Protein AF-A0A5J4T0A2-F1 (afdb_monomer)

Radius of gyration: 25.09 Å; Cα contacts (8 Å, |Δi|>4): 307; chains: 1; bounding box: 62×61×68 Å

Nearest PDB structures (foldseek):
  7a0g-assembly1_EEE  TM=1.349E-01  e=8.864E+00  Serratia marcescens

Sequence (401 aa):
MFFNDLRRHGKLAAKRHPMYEKNKFGKVFMYFMAVFWAGYLISIGIGLAYMLRDSFPGMEPYHILNKALLVILIMDFLIRFPFQKPPTQEVKPYLLLPIKKNRLFDFLLLRSGLSSFNVIWFFLFVPFAILTVTRFFGITGIITYNLGIYLLVVFNNYWYLLCRTLLNERVWWIVLPVTVYGILAALEFVPDNHPITTFTMNLGEAFIAGNILAFLGVLILIALIWLINRNIIKRLIYSEINKVEDTKVKHVSEYTFLERYGEIGEFFRLELKMLTRNKRCKMSLRTFGIIVILFSVLLSFSTIYDNAFMKNFIVIYSFIVFGVGILSQIMGFEGNYLDGLMTRKESIFNLLKAKYYLYSIGVLIPFVLITPAIVTGKLSVFSAISYMFFSIGVVYFAVFQ

Organism: NCBI:txid433724

Solvent-accessible surface area (backbone atoms only — not comparable to full-atom values): 21826 Å² total; per-residue (Å²): 109,72,70,59,53,52,54,49,48,54,53,48,54,55,64,69,37,82,61,50,75,77,36,56,65,58,51,54,50,51,51,50,51,52,52,51,53,42,54,50,32,30,51,49,16,47,50,49,46,52,52,37,42,73,74,34,84,89,52,62,41,60,55,58,50,20,36,46,43,64,60,54,52,51,50,54,46,59,61,36,66,86,74,56,80,65,61,75,74,69,43,61,80,58,69,80,46,103,60,67,64,69,62,54,50,55,47,51,54,50,50,59,53,70,28,74,75,58,52,55,57,47,36,24,50,48,52,25,29,60,74,55,38,39,85,80,48,35,72,66,17,37,54,34,30,52,52,45,51,47,51,52,44,36,36,48,49,48,51,42,48,45,50,52,54,44,36,72,75,40,65,77,43,54,52,55,63,52,48,53,54,47,51,54,50,53,49,48,70,42,85,96,64,36,58,55,41,52,48,37,25,53,52,43,48,32,22,35,73,58,41,63,67,58,56,51,52,52,51,49,52,38,51,52,51,48,52,51,43,50,53,51,53,50,53,52,51,53,55,58,70,67,50,72,82,73,83,66,82,71,76,80,83,77,67,68,82,35,62,82,54,50,72,35,20,49,41,35,50,51,49,54,50,42,42,74,66,38,69,66,46,40,47,48,57,50,53,40,49,51,52,33,40,52,50,21,50,47,59,48,74,42,74,88,46,68,50,69,67,54,43,52,49,54,54,47,47,36,50,40,48,50,46,49,66,60,50,76,45,78,61,68,82,48,57,92,53,41,72,68,39,68,76,39,74,67,54,49,53,36,40,53,52,21,50,52,53,51,52,52,60,50,52,54,54,52,54,62,47,36,43,64,18,37,73,66,65,78,37,58,70,68,58,56,52,50,44,48,51,46,34,51,59,55,52,49,48,62,71,76,106

InterPro domains:
  IPR043742 Family of unknown function DUF5687 [PF18940] (13-399)

Mean predicted aligned error: 10.62 Å

Foldseek 3Di:
DVLVVVVVVVVVVCCPPPCNVVPPVVVVVVVVVLVVLLVVLLVQLQVQQVVQCVVCVPDFSLLVVLLCLVVVLVVLLVVCPVPPDACLVVCVVVVPPPDDVLVVLLSSLVCQLPDPSLVSNCSRLLSNCVSGLCVPLNPLLSVLLVVLSSLSSSLSSLVSNVLVLVCLVPVVSVVVVVVVVVVLVVCCPPPDPSPRSVVSSVLSVCSSVVPVVSVVVSVVSSVVSSVVSSVSSVVVVVVVVPDDPPPPPPDDPDPVVLVVVPLLSVLLSVVVCCCVPPSVNVVLLVVLLVLLLVLLVCLLPDPVQLPPVSVLVSLLCSLQCNLCSNLVCVCVVVVVCVVVQVVDPVNVVSNLVSSLVNSLVVSVSSLVSNVSSVVSVSDPNVSNVVSSCCNSPPVNVVSSD

pLDDT: mean 81.91, std 8.93, range [42.0, 94.12]

Secondary structure (DSSP, 8-state):
-HHHHHHHHHHHHHHHSTHHHH-HHHHHHHHHHHHHHHHHHHHHHHHHHHHHHHH-TTS-HHHHHHHTHHHHHHHHHHHHHHH---HHHHHGGGGGSS--HHHHHHHHHHHHHT-HHHHTTHHHHHHHHHHHTHHHHHHHHHHHHHHHHHHHHHHHHHHHHHHHHHHHH-GGGGHHHHHHHHHHHHHHTSTTT-HHHHHHHHHHHHHHTT-HHHHHHHHHHHHHHHHHHHHHHHHHHHHHHS-------------GGGGGGHHHHHHHHHHHHHHHH-HHHHHHHHHHHHHHHHHHHHHHH-STT-SHHHHHHHHHHHHHHHHHHHHTTTTTSSTTTHHHHHT-HHHHHHHHHHHHHHHHHHTHHHHHHHHHHHHTSSS-HHHHHHHHHHIIIIIIHHHH-

Structure (mmCIF, N/CA/C/O backbone):
data_AF-A0A5J4T0A2-F1
#
_entry.id   AF-A0A5J4T0A2-F1
#
loop_
_atom_site.group_PDB
_atom_site.id
_atom_site.type_symbol
_atom_site.label_atom_id
_atom_site.label_alt_id
_atom_site.label_comp_id
_atom_site.label_asym_id
_atom_site.label_entity_id
_atom_site.label_seq_id
_atom_site.pdbx_PDB_ins_code
_atom_site.Cartn_x
_atom_site.Cartn_y
_atom_site.Cartn_z
_atom_site.occupancy
_atom_site.B_iso_or_equiv
_atom_site.auth_seq_id
_atom_site.auth_comp_id
_atom_site.auth_asym_id
_atom_site.auth_atom_id
_atom_site.pdbx_PDB_model_num
ATOM 1 N N . MET A 1 1 ? -0.873 28.007 -9.668 1.00 60.72 1 MET A N 1
ATOM 2 C CA . MET A 1 1 ? -1.386 28.657 -8.440 1.00 60.72 1 MET A CA 1
ATOM 3 C C . MET A 1 1 ? -2.132 27.652 -7.559 1.00 60.72 1 MET A C 1
ATOM 5 O O . MET A 1 1 ? -1.534 27.150 -6.620 1.00 60.72 1 MET A O 1
ATOM 9 N N . PHE A 1 2 ? -3.317 27.186 -7.970 1.00 69.44 2 PHE A N 1
ATOM 10 C CA . PHE A 1 2 ? -4.173 26.269 -7.197 1.00 69.44 2 PHE A CA 1
ATOM 11 C C . PHE A 1 2 ? -3.501 24.975 -6.666 1.00 69.44 2 PHE A C 1
ATOM 13 O O . PHE A 1 2 ? -3.715 24.590 -5.518 1.00 69.44 2 PHE A O 1
ATOM 20 N N . PHE A 1 3 ? -2.637 24.323 -7.459 1.00 68.19 3 PHE A N 1
ATOM 21 C CA . PHE A 1 3 ? -1.890 23.126 -7.026 1.00 68.19 3 PHE A CA 1
ATOM 22 C C . PHE A 1 3 ? -0.949 23.410 -5.839 1.00 68.19 3 PHE A C 1
ATOM 24 O O . PHE A 1 3 ? -0.864 22.627 -4.891 1.00 68.19 3 PHE A O 1
ATOM 31 N N . ASN A 1 4 ? -0.261 24.553 -5.871 1.00 74.81 4 ASN A N 1
ATOM 32 C CA . ASN A 1 4 ? 0.680 24.944 -4.823 1.00 74.81 4 ASN A CA 1
ATOM 33 C C . ASN A 1 4 ? -0.054 25.336 -3.538 1.00 74.81 4 ASN A C 1
ATOM 35 O O . ASN A 1 4 ? 0.403 24.980 -2.451 1.00 74.81 4 ASN A O 1
ATOM 39 N N . ASP A 1 5 ? -1.216 25.980 -3.658 1.00 76.69 5 ASP A N 1
ATOM 40 C CA . ASP A 1 5 ? -2.036 26.389 -2.515 1.00 76.69 5 ASP A CA 1
ATOM 41 C C . ASP A 1 5 ? -2.603 25.184 -1.761 1.00 76.69 5 ASP A C 1
ATOM 43 O O . ASP A 1 5 ? -2.506 25.108 -0.536 1.00 76.69 5 ASP A O 1
ATOM 47 N N . LEU A 1 6 ? -3.093 24.170 -2.477 1.00 72.75 6 LEU A N 1
ATOM 48 C CA . LEU A 1 6 ? -3.531 22.908 -1.875 1.00 72.75 6 LEU A CA 1
ATOM 49 C C . LEU A 1 6 ? -2.378 22.129 -1.233 1.00 72.75 6 LEU A C 1
ATOM 51 O O . LEU A 1 6 ? -2.523 21.601 -0.127 1.00 72.75 6 LEU A O 1
ATOM 55 N N . ARG A 1 7 ? -1.205 22.089 -1.880 1.00 74.38 7 ARG A N 1
ATOM 56 C CA . ARG A 1 7 ? -0.001 21.474 -1.299 1.00 74.38 7 ARG A CA 1
ATOM 57 C C . ARG A 1 7 ? 0.426 22.197 -0.018 1.00 74.38 7 ARG A C 1
ATOM 59 O O . ARG A 1 7 ? 0.804 21.545 0.958 1.00 74.38 7 ARG A O 1
ATOM 66 N N . ARG A 1 8 ? 0.334 23.530 0.006 1.00 80.69 8 ARG A N 1
ATOM 67 C CA . ARG A 1 8 ? 0.559 24.355 1.200 1.00 80.69 8 ARG A CA 1
ATOM 68 C C . ARG A 1 8 ? -0.476 24.045 2.278 1.00 80.69 8 ARG A C 1
ATOM 70 O O . ARG A 1 8 ? -0.090 23.855 3.427 1.00 80.69 8 ARG A O 1
ATOM 77 N N . HIS A 1 9 ? -1.747 23.908 1.912 1.00 80.31 9 HIS A N 1
ATOM 78 C CA . HIS A 1 9 ? -2.819 23.551 2.838 1.00 80.31 9 HIS A CA 1
ATOM 79 C C . HIS A 1 9 ? -2.566 22.194 3.509 1.00 80.31 9 HIS A C 1
ATOM 81 O O . HIS A 1 9 ? -2.672 22.087 4.727 1.00 80.31 9 HIS A O 1
ATOM 87 N N . GLY A 1 10 ? -2.128 21.184 2.748 1.00 75.12 10 GLY A N 1
ATOM 88 C CA . GLY A 1 10 ? -1.739 19.880 3.296 1.00 75.12 10 GLY A CA 1
ATOM 89 C C . GLY A 1 10 ? -0.570 19.969 4.286 1.00 75.12 10 GLY A C 1
ATOM 90 O O . GLY A 1 10 ? -0.627 19.388 5.369 1.00 75.12 10 GLY A O 1
ATOM 91 N N . LYS A 1 11 ? 0.466 20.760 3.969 1.00 78.31 11 LYS A N 1
ATOM 92 C CA . LYS A 1 11 ? 1.589 21.011 4.894 1.00 78.31 11 LYS A CA 1
ATOM 93 C C . LYS A 1 11 ? 1.138 21.732 6.170 1.00 78.31 11 LYS A C 1
ATOM 95 O O . LYS A 1 11 ? 1.603 21.396 7.255 1.00 78.31 11 LYS A O 1
ATOM 100 N N . LEU A 1 12 ? 0.250 22.719 6.051 1.00 82.56 12 LEU A N 1
ATOM 101 C CA . LEU A 1 12 ? -0.285 23.462 7.194 1.00 82.56 12 LEU A CA 1
ATOM 102 C C . LEU A 1 12 ? -1.182 22.585 8.070 1.00 82.56 12 LEU A C 1
ATOM 104 O O . LEU A 1 12 ? -1.063 22.644 9.288 1.00 82.56 12 LEU A O 1
ATOM 108 N N . ALA A 1 13 ? -2.017 21.731 7.474 1.00 78.81 13 ALA A N 1
ATOM 109 C CA . ALA A 1 13 ? -2.829 20.764 8.208 1.00 78.81 13 ALA A CA 1
ATOM 110 C C . ALA A 1 13 ? -1.957 19.808 9.037 1.00 78.81 13 ALA A C 1
ATOM 112 O O . ALA A 1 13 ? -2.238 19.587 10.211 1.00 78.81 13 ALA A O 1
ATOM 113 N N . ALA A 1 14 ? -0.849 19.315 8.469 1.00 75.38 14 ALA A N 1
ATOM 114 C CA . ALA A 1 14 ? 0.107 18.487 9.204 1.00 75.38 14 ALA A CA 1
ATOM 115 C C . ALA A 1 14 ? 0.767 19.240 10.375 1.00 75.38 14 ALA A C 1
ATOM 117 O O . ALA A 1 14 ? 0.927 18.667 11.449 1.00 75.38 14 ALA A O 1
ATOM 118 N N . LYS A 1 15 ? 1.111 20.524 10.193 1.00 78.31 15 LYS A N 1
ATOM 119 C CA . LYS A 1 15 ? 1.687 21.370 11.255 1.00 78.31 15 LYS A CA 1
ATOM 120 C C . LYS A 1 15 ? 0.699 21.687 12.381 1.00 78.31 15 LYS A C 1
ATOM 122 O O . LYS A 1 15 ? 1.114 21.760 13.528 1.00 78.31 15 LYS A O 1
ATOM 127 N N . ARG A 1 16 ? -0.585 21.872 12.058 1.00 79.69 16 ARG A N 1
ATOM 128 C CA . ARG A 1 16 ? -1.660 22.170 13.024 1.00 79.69 16 ARG A CA 1
ATOM 129 C C . ARG A 1 16 ? -2.090 20.955 13.847 1.00 79.69 16 ARG A C 1
ATOM 131 O O . ARG A 1 16 ? -2.862 21.107 14.787 1.00 79.69 16 ARG A O 1
ATOM 138 N N . HIS A 1 17 ? -1.647 19.752 13.485 1.00 72.31 17 HIS A N 1
ATOM 139 C CA . HIS A 1 17 ? -2.013 18.549 14.219 1.00 72.31 17 HIS A CA 1
ATOM 140 C C . HIS A 1 17 ? -1.444 18.618 15.654 1.00 72.31 17 HIS A C 1
ATOM 142 O O . HIS A 1 17 ? -0.237 18.807 15.791 1.00 72.31 17 HIS A O 1
ATOM 148 N N . PRO A 1 18 ? -2.239 18.408 16.724 1.00 71.06 18 PRO A N 1
ATOM 149 C CA . PRO A 1 18 ? -1.789 18.582 18.117 1.00 71.06 18 PRO A CA 1
ATOM 150 C C . PRO A 1 18 ? -0.567 17.728 18.494 1.00 71.06 18 PRO A C 1
ATOM 152 O O . PRO A 1 18 ? 0.261 18.112 19.315 1.00 71.06 18 PRO A O 1
ATOM 155 N N . MET A 1 19 ? -0.420 16.565 17.851 1.00 66.31 19 MET A N 1
ATOM 156 C CA . MET A 1 19 ? 0.742 15.681 18.030 1.00 66.31 19 MET A CA 1
ATOM 157 C C . MET A 1 19 ? 2.004 16.132 17.277 1.00 66.31 19 MET A C 1
ATOM 159 O O . MET A 1 19 ? 3.059 15.526 17.449 1.00 66.31 19 MET A O 1
ATOM 163 N N . TYR A 1 20 ? 1.935 17.162 16.429 1.00 67.00 20 TYR A N 1
ATOM 164 C CA . TYR A 1 20 ? 3.076 17.608 15.630 1.00 67.00 20 TYR A CA 1
ATOM 165 C C . TYR A 1 20 ? 4.214 18.126 16.517 1.00 67.00 20 TYR A C 1
ATOM 167 O O . TYR A 1 20 ? 5.376 17.812 16.261 1.00 67.00 20 TYR A O 1
ATOM 175 N N . GLU A 1 21 ? 3.907 18.886 17.567 1.00 69.31 21 GLU A N 1
ATOM 176 C CA . GLU A 1 21 ? 4.920 19.406 18.494 1.00 69.31 21 GLU A CA 1
ATOM 177 C C . GLU A 1 21 ? 5.331 18.385 19.555 1.00 69.31 21 GLU A C 1
ATOM 179 O O . GLU A 1 21 ? 6.518 18.279 19.863 1.00 69.31 21 GLU A O 1
ATOM 184 N N . LYS A 1 22 ? 4.383 17.573 20.044 1.00 67.06 22 LYS A N 1
ATOM 185 C CA . LYS A 1 22 ? 4.646 16.539 21.057 1.00 67.06 22 LYS A CA 1
ATOM 186 C C . LYS A 1 22 ? 5.551 15.411 20.543 1.00 67.06 22 LYS A C 1
ATOM 188 O O . LYS A 1 22 ? 6.301 14.830 21.316 1.00 67.06 22 LYS A O 1
ATOM 193 N N . ASN A 1 23 ? 5.541 15.126 19.239 1.00 71.94 23 ASN A N 1
ATOM 194 C CA . ASN A 1 23 ? 6.240 13.975 18.662 1.00 71.94 23 ASN A CA 1
ATOM 195 C C . ASN A 1 23 ? 7.596 14.323 18.006 1.00 71.94 23 ASN A C 1
ATOM 197 O O . ASN A 1 23 ? 7.856 13.949 16.859 1.00 71.94 23 ASN A O 1
ATOM 201 N N . LYS A 1 24 ? 8.472 15.067 18.703 1.00 77.75 24 LYS A N 1
ATOM 202 C CA . LYS A 1 24 ? 9.830 15.377 18.195 1.00 77.75 24 LYS A CA 1
ATOM 203 C C . LYS A 1 24 ? 10.643 14.104 17.936 1.00 77.75 24 LYS A C 1
ATOM 205 O O . LYS A 1 24 ? 11.235 13.979 16.867 1.00 77.75 24 LYS A O 1
ATOM 210 N N . PHE A 1 25 ? 10.599 13.147 18.866 1.00 79.81 25 PHE A N 1
ATOM 211 C CA . PHE A 1 25 ? 11.256 11.847 18.712 1.00 79.81 25 PHE A CA 1
ATOM 212 C C . PHE A 1 25 ? 10.726 11.086 17.493 1.00 79.81 25 PHE A C 1
ATOM 214 O O . PHE A 1 25 ? 11.510 10.673 16.646 1.00 79.81 25 PHE A O 1
ATOM 221 N N . GLY A 1 26 ? 9.402 10.991 17.323 1.00 77.81 26 GLY A N 1
ATOM 222 C CA . GLY A 1 26 ? 8.817 10.313 16.167 1.00 77.81 26 GLY A CA 1
ATOM 223 C C . GLY A 1 26 ? 9.185 10.958 14.832 1.00 77.81 26 GLY A C 1
ATOM 224 O O . GLY A 1 26 ? 9.340 10.248 13.846 1.00 77.81 26 GLY A O 1
ATOM 225 N N . LYS A 1 27 ? 9.396 12.281 14.773 1.00 77.38 27 LYS A N 1
ATOM 226 C CA . LYS A 1 27 ? 9.924 12.935 13.562 1.00 77.38 27 LYS A CA 1
ATOM 227 C C . LYS A 1 27 ? 11.341 12.479 13.244 1.00 77.38 27 LYS A C 1
ATOM 229 O O . LYS A 1 27 ? 11.593 12.087 12.110 1.00 77.38 27 LYS A O 1
ATOM 234 N N . VAL A 1 28 ? 12.239 12.515 14.229 1.00 84.69 28 VAL A N 1
ATOM 235 C CA . VAL A 1 28 ? 13.625 12.050 14.060 1.00 84.69 28 VAL A CA 1
ATOM 236 C C . VAL A 1 28 ? 13.641 10.577 13.656 1.00 84.69 28 VAL A C 1
ATOM 238 O O . VAL A 1 28 ? 14.294 10.222 12.681 1.00 84.69 28 VAL A O 1
ATOM 241 N N . PHE A 1 29 ? 12.842 9.745 14.323 1.00 84.06 29 PHE A N 1
ATOM 242 C CA . PHE A 1 29 ? 12.706 8.326 14.010 1.00 84.06 29 PHE A CA 1
ATOM 243 C C . PHE A 1 29 ? 12.158 8.077 12.596 1.00 84.06 29 PHE A C 1
ATOM 245 O O . PHE A 1 29 ? 12.665 7.209 11.894 1.00 84.06 29 PHE A O 1
ATOM 252 N N . MET A 1 30 ? 11.176 8.859 12.130 1.00 81.06 30 MET A N 1
ATOM 253 C CA . MET A 1 30 ? 10.679 8.773 10.749 1.00 81.06 30 MET A CA 1
ATOM 254 C C . MET A 1 30 ? 11.759 9.122 9.720 1.00 81.06 30 MET A C 1
ATOM 256 O O . MET A 1 30 ? 11.868 8.427 8.712 1.00 81.06 30 MET A O 1
ATOM 260 N N . TYR A 1 31 ? 12.559 10.170 9.954 1.00 84.94 31 TYR A N 1
ATOM 261 C CA . TYR A 1 31 ? 13.676 10.508 9.063 1.00 84.94 31 TYR A CA 1
ATOM 262 C C . TYR A 1 31 ? 14.754 9.426 9.077 1.00 84.94 31 TYR A C 1
ATOM 264 O O . TYR A 1 31 ? 15.203 9.011 8.013 1.00 84.94 31 TYR A O 1
ATOM 272 N N . PHE A 1 32 ? 15.116 8.929 10.261 1.00 89.44 32 PHE A N 1
ATOM 273 C CA . PHE A 1 32 ? 16.053 7.821 10.412 1.00 89.44 32 PHE A CA 1
ATOM 274 C C . PHE A 1 32 ? 15.574 6.579 9.653 1.00 89.44 32 PHE A C 1
ATOM 276 O O . PHE A 1 32 ? 16.325 6.032 8.852 1.00 89.44 32 PHE A O 1
ATOM 283 N N . MET A 1 33 ? 14.304 6.189 9.811 1.00 85.81 33 MET A N 1
ATOM 284 C CA . MET A 1 33 ? 13.720 5.066 9.075 1.00 85.81 33 MET A CA 1
ATOM 285 C C . MET A 1 33 ? 13.701 5.301 7.566 1.00 85.81 33 MET A C 1
ATOM 287 O O . MET A 1 33 ? 13.986 4.380 6.808 1.00 85.81 33 MET A O 1
ATOM 291 N N . ALA A 1 34 ? 13.410 6.520 7.106 1.00 85.38 34 ALA A N 1
ATOM 292 C CA . ALA A 1 34 ? 13.452 6.838 5.681 1.00 85.38 34 ALA A CA 1
ATOM 293 C C . ALA A 1 34 ? 14.868 6.690 5.096 1.00 85.38 34 ALA A C 1
ATOM 295 O O . ALA A 1 34 ? 15.025 6.100 4.029 1.00 85.38 34 ALA A O 1
ATOM 296 N N . VAL A 1 35 ? 15.894 7.179 5.802 1.00 90.12 35 VAL A N 1
ATOM 297 C CA . VAL A 1 35 ? 17.303 7.038 5.394 1.00 90.12 35 VAL A CA 1
ATOM 298 C C . VAL A 1 35 ? 17.742 5.576 5.441 1.00 90.12 35 VAL A C 1
ATOM 300 O O . VAL A 1 35 ? 18.376 5.104 4.501 1.00 90.12 35 VAL A O 1
ATOM 303 N N . PHE A 1 36 ? 17.359 4.844 6.489 1.00 91.19 36 PHE A N 1
ATOM 304 C CA . PHE A 1 36 ? 17.631 3.416 6.628 1.00 91.19 36 PHE A CA 1
ATOM 305 C C . PHE A 1 36 ? 17.061 2.617 5.448 1.00 91.19 36 PHE A C 1
ATOM 307 O O . PHE A 1 36 ? 17.798 1.879 4.799 1.00 91.19 36 PHE A O 1
ATOM 314 N N . TRP A 1 37 ? 15.783 2.817 5.104 1.00 88.69 37 TRP A N 1
ATOM 315 C CA . TRP A 1 37 ? 15.154 2.148 3.960 1.00 88.69 37 TRP A CA 1
ATOM 316 C C . TRP A 1 37 ? 15.786 2.540 2.622 1.00 88.69 37 TRP A C 1
ATOM 318 O O . TRP A 1 37 ? 15.971 1.676 1.768 1.00 88.69 37 TRP A O 1
ATOM 328 N N . ALA A 1 38 ? 16.152 3.812 2.437 1.00 90.38 38 ALA A N 1
ATOM 329 C CA . ALA A 1 38 ? 16.857 4.252 1.235 1.00 90.38 38 ALA A CA 1
ATOM 330 C C . ALA A 1 38 ? 18.224 3.559 1.097 1.00 90.38 38 ALA A C 1
ATOM 332 O O . ALA A 1 38 ? 18.519 2.996 0.046 1.00 90.38 38 ALA A O 1
ATOM 333 N N . GLY A 1 39 ? 19.029 3.531 2.165 1.00 92.62 39 GLY A N 1
ATOM 334 C CA . GLY A 1 39 ? 20.323 2.841 2.183 1.00 92.62 39 GLY A CA 1
ATOM 335 C C . GLY A 1 39 ? 20.195 1.329 1.977 1.00 92.62 39 GLY A C 1
ATOM 336 O O . GLY A 1 39 ? 20.982 0.731 1.242 1.00 92.62 39 GLY A O 1
ATOM 337 N N . TYR A 1 40 ? 19.165 0.716 2.559 1.00 91.81 40 TYR A N 1
ATOM 338 C CA . TYR A 1 40 ? 18.872 -0.704 2.388 1.00 91.81 40 TYR A CA 1
ATOM 339 C C . TYR A 1 40 ? 18.507 -1.045 0.936 1.00 91.81 40 TYR A C 1
ATOM 341 O O . TYR A 1 40 ? 19.055 -1.989 0.371 1.00 91.81 40 TYR A O 1
ATOM 349 N N . LEU A 1 41 ? 17.657 -0.239 0.289 1.00 91.94 41 LEU A N 1
ATOM 350 C CA . LEU A 1 41 ? 17.299 -0.422 -1.122 1.00 91.94 41 LEU A CA 1
ATOM 351 C C . LEU A 1 41 ? 18.483 -0.202 -2.068 1.00 91.94 41 LEU A C 1
ATOM 353 O O . LEU A 1 41 ? 18.615 -0.952 -3.032 1.00 91.94 41 LEU A O 1
ATOM 357 N N . ILE A 1 42 ? 19.363 0.761 -1.775 1.00 93.88 42 ILE A N 1
ATOM 358 C CA . ILE A 1 42 ? 20.613 0.949 -2.529 1.00 93.88 42 ILE A CA 1
ATOM 359 C C . ILE A 1 42 ? 21.493 -0.293 -2.406 1.00 93.88 42 ILE A C 1
ATOM 361 O O . ILE A 1 42 ? 21.982 -0.806 -3.411 1.00 93.88 42 ILE A O 1
ATOM 365 N N . SER A 1 43 ? 21.655 -0.805 -1.185 1.00 91.94 43 SER A N 1
ATOM 366 C CA . SER A 1 43 ? 22.454 -2.005 -0.921 1.00 91.94 43 SER A CA 1
ATOM 367 C C . SER A 1 43 ? 21.888 -3.223 -1.652 1.00 91.94 43 SER A C 1
ATOM 369 O O . SER A 1 43 ? 22.646 -3.974 -2.258 1.00 91.94 43 SER A O 1
ATOM 371 N N . ILE A 1 44 ? 20.559 -3.378 -1.675 1.00 91.69 44 ILE A N 1
ATOM 372 C CA . ILE A 1 44 ? 19.875 -4.406 -2.471 1.00 91.69 44 ILE A CA 1
ATOM 373 C C . ILE A 1 44 ? 20.118 -4.198 -3.966 1.00 91.69 44 ILE A C 1
ATOM 375 O O . ILE A 1 44 ? 20.437 -5.159 -4.655 1.00 91.69 44 ILE A O 1
ATOM 379 N N . GLY A 1 45 ? 19.994 -2.974 -4.482 1.00 90.19 45 GLY A N 1
ATOM 380 C CA . GLY A 1 45 ? 20.222 -2.681 -5.900 1.00 90.19 45 GLY A CA 1
ATOM 381 C C . GLY A 1 45 ? 21.641 -3.040 -6.350 1.00 90.19 45 GLY A C 1
ATOM 382 O O . GLY A 1 45 ? 21.821 -3.655 -7.398 1.00 90.19 45 GLY A O 1
ATOM 383 N N . ILE A 1 46 ? 22.645 -2.723 -5.528 1.00 91.88 46 ILE A N 1
ATOM 384 C CA . ILE A 1 46 ? 24.047 -3.091 -5.771 1.00 91.88 46 ILE A CA 1
ATOM 385 C C . ILE A 1 46 ? 24.238 -4.608 -5.653 1.00 91.88 46 ILE A C 1
ATOM 387 O O . ILE A 1 46 ? 24.825 -5.227 -6.538 1.00 91.88 46 ILE A O 1
ATOM 391 N N . GLY A 1 47 ? 23.718 -5.219 -4.585 1.00 89.81 47 GLY A N 1
ATOM 392 C CA . GLY A 1 47 ? 23.817 -6.659 -4.349 1.00 89.81 47 GLY A CA 1
ATOM 393 C C . GLY A 1 47 ? 23.180 -7.483 -5.467 1.00 89.81 47 GLY A C 1
ATOM 394 O O . GLY A 1 47 ? 23.785 -8.443 -5.931 1.00 89.81 47 GLY A O 1
ATOM 395 N N . LEU A 1 48 ? 22.011 -7.067 -5.966 1.00 88.62 48 LEU A N 1
ATOM 396 C CA . LEU A 1 48 ? 21.345 -7.689 -7.112 1.00 88.62 48 LEU A CA 1
ATOM 397 C C . LEU A 1 48 ? 22.183 -7.582 -8.388 1.00 88.62 48 LEU A C 1
ATOM 399 O O . LEU A 1 48 ? 22.240 -8.545 -9.145 1.00 88.62 48 LEU A O 1
ATOM 403 N N . ALA A 1 49 ? 22.854 -6.451 -8.628 1.00 87.25 49 ALA A N 1
ATOM 404 C CA . ALA A 1 49 ? 23.703 -6.291 -9.808 1.00 87.25 49 ALA A CA 1
ATOM 405 C C . ALA A 1 49 ? 24.861 -7.306 -9.831 1.00 87.25 49 ALA A C 1
ATOM 407 O O . ALA A 1 49 ? 25.113 -7.910 -10.873 1.00 87.25 49 ALA A O 1
ATOM 408 N N . TYR A 1 50 ? 25.528 -7.531 -8.693 1.00 87.75 50 TYR A N 1
ATOM 409 C CA . TYR A 1 50 ? 26.603 -8.525 -8.582 1.00 87.75 50 TYR A CA 1
ATOM 410 C C . TYR A 1 50 ? 26.071 -9.960 -8.567 1.00 87.75 50 TYR A C 1
ATOM 412 O O . TYR A 1 50 ? 26.510 -10.783 -9.364 1.00 87.75 50 TYR A O 1
ATOM 420 N N . MET A 1 51 ? 25.061 -10.247 -7.739 1.00 88.50 51 MET A N 1
ATOM 421 C CA . MET A 1 51 ? 24.485 -11.589 -7.617 1.00 88.50 51 MET A CA 1
ATOM 422 C C . MET A 1 51 ? 23.986 -12.120 -8.966 1.00 88.50 51 MET A C 1
ATOM 424 O O . MET A 1 51 ? 24.248 -13.273 -9.309 1.00 88.50 51 MET A O 1
ATOM 428 N N . LEU A 1 52 ? 23.275 -11.293 -9.740 1.00 86.50 52 LEU A N 1
ATOM 429 C CA . LEU A 1 52 ? 22.746 -11.699 -11.043 1.00 86.50 52 LEU A CA 1
ATOM 430 C C . LEU A 1 52 ? 23.855 -11.918 -12.073 1.00 86.50 52 LEU A C 1
ATOM 432 O O . LEU A 1 52 ? 23.739 -12.827 -12.891 1.00 86.50 52 LEU A O 1
ATOM 436 N N . ARG A 1 53 ? 24.933 -11.128 -12.006 1.00 83.38 53 ARG A N 1
ATOM 437 C CA . ARG A 1 53 ? 26.102 -11.283 -12.876 1.00 83.38 53 ARG A CA 1
ATOM 438 C C . ARG A 1 53 ? 26.839 -12.597 -12.615 1.00 83.38 53 ARG A C 1
ATOM 440 O O . ARG A 1 53 ? 27.240 -13.256 -13.569 1.00 83.38 53 ARG A O 1
ATOM 447 N N . ASP A 1 54 ? 26.981 -12.976 -11.349 1.00 82.44 54 ASP A N 1
ATOM 448 C CA . ASP A 1 54 ? 27.713 -14.184 -10.957 1.00 82.44 54 ASP A CA 1
ATOM 449 C C . ASP A 1 54 ? 26.871 -15.459 -11.140 1.00 82.44 54 ASP A C 1
ATOM 451 O O . ASP A 1 54 ? 27.398 -16.509 -11.501 1.00 82.44 54 ASP A O 1
ATOM 455 N N . SER A 1 55 ? 25.552 -15.375 -10.928 1.00 81.50 55 SER A N 1
ATOM 456 C CA . SER A 1 55 ? 24.651 -16.540 -10.987 1.00 81.50 55 SER A CA 1
ATOM 457 C C . SER A 1 55 ? 24.264 -16.947 -12.413 1.00 81.50 55 SER A C 1
ATOM 459 O O . SER A 1 55 ? 23.954 -18.113 -12.651 1.00 81.50 55 SER A O 1
ATOM 461 N N . PHE A 1 56 ? 24.252 -16.005 -13.363 1.00 77.69 56 PHE A N 1
ATOM 462 C CA . PHE A 1 56 ? 23.803 -16.240 -14.738 1.00 77.69 56 PHE A CA 1
ATOM 463 C C . PHE A 1 56 ? 24.781 -15.638 -15.759 1.00 77.69 56 PHE A C 1
ATOM 465 O O . PHE A 1 56 ? 24.487 -14.607 -16.362 1.00 77.69 56 PHE A O 1
ATOM 472 N N . PRO A 1 57 ? 25.921 -16.295 -16.031 1.00 70.88 57 PRO A N 1
ATOM 473 C CA . PRO A 1 57 ? 26.957 -15.752 -16.915 1.00 70.88 57 PRO A CA 1
ATOM 474 C C . PRO A 1 57 ? 26.529 -15.597 -18.390 1.00 70.88 57 PRO A C 1
ATOM 476 O O . PRO A 1 57 ? 27.249 -14.974 -19.164 1.00 70.88 57 PRO A O 1
ATOM 479 N N . GLY A 1 58 ? 25.382 -16.158 -18.795 1.00 72.38 58 GLY A N 1
ATOM 480 C CA . GLY A 1 58 ? 24.873 -16.120 -20.174 1.00 72.38 58 GLY A CA 1
ATOM 481 C C . GLY A 1 58 ? 23.808 -15.055 -20.471 1.00 72.38 58 GLY A C 1
ATOM 482 O O . GLY A 1 58 ? 23.383 -14.947 -21.617 1.00 72.38 58 GLY A O 1
ATOM 483 N N . MET A 1 59 ? 23.344 -14.288 -19.478 1.00 78.75 59 MET A N 1
ATOM 484 C CA . MET A 1 59 ? 22.372 -13.204 -19.677 1.00 78.75 59 MET A CA 1
ATOM 485 C C . MET A 1 59 ? 22.801 -11.957 -18.918 1.00 78.75 59 MET A C 1
ATOM 487 O O . MET A 1 59 ? 23.232 -12.036 -17.771 1.00 78.75 59 MET A O 1
ATOM 491 N N . GLU A 1 60 ? 22.612 -10.788 -19.530 1.00 84.12 60 GLU A N 1
ATOM 492 C CA . GLU A 1 60 ? 22.926 -9.543 -18.840 1.00 84.12 60 GLU A CA 1
ATOM 493 C C . GLU A 1 60 ? 22.006 -9.332 -17.624 1.00 84.12 60 GLU A C 1
ATOM 495 O O . GLU A 1 60 ? 20.789 -9.560 -17.716 1.00 84.12 60 GLU A O 1
ATOM 500 N N . PRO A 1 61 ? 22.540 -8.834 -16.491 1.00 83.69 61 PRO A N 1
ATOM 501 C CA . PRO A 1 61 ? 21.778 -8.676 -15.253 1.00 83.69 61 PRO A CA 1
ATOM 502 C C . PRO A 1 61 ? 20.482 -7.872 -15.415 1.00 83.69 61 PRO A C 1
ATOM 504 O O . PRO A 1 61 ? 19.480 -8.169 -14.761 1.00 83.69 61 PRO A O 1
ATOM 507 N N . TYR A 1 62 ? 20.471 -6.866 -16.299 1.00 84.19 62 TYR A N 1
ATOM 508 C CA . TYR A 1 62 ? 19.289 -6.033 -16.527 1.00 84.19 62 TYR A CA 1
ATOM 509 C C . TYR A 1 62 ? 18.142 -6.798 -17.204 1.00 84.19 62 TYR A C 1
ATOM 511 O O . TYR A 1 62 ? 16.987 -6.558 -16.857 1.00 84.19 62 TYR A O 1
ATOM 519 N N . HIS A 1 63 ? 18.414 -7.768 -18.088 1.00 86.19 63 HIS A N 1
ATOM 520 C CA . HIS A 1 63 ? 17.360 -8.610 -18.667 1.00 86.19 63 HIS A CA 1
ATOM 521 C C . HIS A 1 63 ? 16.694 -9.478 -17.598 1.00 86.19 63 HIS A C 1
ATOM 523 O O . HIS A 1 63 ? 15.473 -9.625 -17.593 1.00 86.19 63 HIS A O 1
ATOM 529 N N . ILE A 1 64 ? 17.477 -10.011 -16.658 1.00 86.00 64 ILE A N 1
ATOM 530 C CA . ILE A 1 64 ? 16.959 -10.856 -15.577 1.00 86.00 64 ILE A CA 1
ATOM 531 C C . ILE A 1 64 ? 16.111 -10.028 -14.607 1.00 86.00 64 ILE A C 1
ATOM 533 O O . ILE A 1 64 ? 15.013 -10.445 -14.235 1.00 86.00 64 ILE A O 1
ATOM 537 N N . LEU A 1 65 ? 16.560 -8.818 -14.254 1.00 87.94 65 LEU A N 1
ATOM 538 C CA . LEU A 1 65 ? 15.752 -7.916 -13.435 1.00 87.94 65 LEU A CA 1
ATOM 539 C C . LEU A 1 65 ? 14.450 -7.512 -14.147 1.00 87.94 65 LEU A C 1
ATOM 541 O O . LEU A 1 65 ? 13.395 -7.481 -13.515 1.00 87.94 65 LEU A O 1
ATOM 545 N N . ASN A 1 66 ? 14.496 -7.270 -15.461 1.00 89.06 66 ASN A N 1
ATOM 546 C CA . ASN A 1 66 ? 13.309 -6.943 -16.256 1.00 89.06 66 ASN A CA 1
ATOM 547 C C . ASN A 1 66 ? 12.312 -8.113 -16.344 1.00 89.06 66 ASN A C 1
ATOM 549 O O . ASN A 1 66 ? 11.100 -7.885 -16.339 1.00 89.06 66 ASN A O 1
ATOM 553 N N . LYS A 1 67 ? 12.778 -9.370 -16.333 1.00 86.19 67 LYS A N 1
ATOM 554 C CA . LYS A 1 67 ? 11.896 -10.541 -16.162 1.00 86.19 67 LYS A CA 1
ATOM 555 C C . LYS A 1 67 ? 11.190 -10.510 -14.802 1.00 86.19 67 LYS A C 1
ATOM 557 O O . LYS A 1 67 ? 9.988 -10.733 -14.721 1.00 86.19 67 LYS A O 1
ATOM 562 N N . ALA A 1 68 ? 11.903 -10.146 -13.737 1.00 85.69 68 ALA A N 1
ATOM 563 C CA . ALA A 1 68 ? 11.346 -10.043 -12.386 1.00 85.69 68 ALA A CA 1
ATOM 564 C C . ALA A 1 68 ? 10.519 -8.761 -12.127 1.00 85.69 68 ALA A C 1
ATOM 566 O O . ALA A 1 68 ? 9.957 -8.598 -11.040 1.00 85.69 68 ALA A O 1
ATOM 567 N N . LEU A 1 69 ? 10.404 -7.851 -13.101 1.00 87.00 69 LEU A N 1
ATOM 568 C CA . LEU A 1 69 ? 9.766 -6.541 -12.928 1.00 87.00 69 LEU A CA 1
ATOM 569 C C . LEU A 1 69 ? 8.303 -6.646 -12.471 1.00 87.00 69 LEU A C 1
ATOM 571 O O . LEU A 1 69 ? 7.867 -5.873 -11.619 1.00 87.00 69 LEU A O 1
ATOM 575 N N . LEU A 1 70 ? 7.553 -7.632 -12.976 1.00 86.06 70 LEU A N 1
ATOM 576 C CA . LEU A 1 70 ? 6.169 -7.868 -12.552 1.00 86.06 70 LEU A CA 1
ATOM 577 C C . LEU A 1 70 ? 6.080 -8.192 -11.056 1.00 86.06 70 LEU A C 1
ATOM 579 O O . LEU A 1 70 ? 5.213 -7.671 -10.357 1.00 86.06 70 LEU A O 1
ATOM 583 N N . VAL A 1 71 ? 6.997 -9.022 -10.554 1.00 86.19 71 VAL A N 1
ATOM 584 C CA . VAL A 1 71 ? 7.055 -9.403 -9.137 1.00 86.19 71 VAL A CA 1
ATOM 585 C C . VAL A 1 71 ? 7.336 -8.172 -8.277 1.00 86.19 71 VAL A C 1
ATOM 587 O O . VAL A 1 71 ? 6.685 -7.973 -7.252 1.00 86.19 71 VAL A O 1
ATOM 590 N N . ILE A 1 72 ? 8.234 -7.294 -8.730 1.00 89.00 72 ILE A N 1
ATOM 591 C CA . ILE A 1 72 ? 8.520 -6.016 -8.066 1.00 89.00 72 ILE A CA 1
ATOM 592 C C . ILE A 1 72 ? 7.265 -5.129 -8.014 1.00 89.00 72 ILE A C 1
ATOM 594 O O . ILE A 1 72 ? 6.958 -4.567 -6.962 1.00 89.00 72 ILE A O 1
ATOM 598 N N . LEU A 1 73 ? 6.487 -5.049 -9.100 1.00 89.19 73 LEU A N 1
ATOM 599 C CA . LEU A 1 73 ? 5.226 -4.295 -9.133 1.00 89.19 73 LEU A CA 1
ATOM 600 C C . LEU A 1 73 ? 4.144 -4.904 -8.221 1.00 89.19 73 LEU A C 1
ATOM 602 O O . LEU A 1 73 ? 3.400 -4.167 -7.570 1.00 89.19 73 LEU A O 1
ATOM 606 N N . ILE A 1 74 ? 4.063 -6.233 -8.118 1.00 88.44 74 ILE A N 1
ATOM 607 C CA . ILE A 1 74 ? 3.164 -6.910 -7.170 1.00 88.44 74 ILE A CA 1
ATOM 608 C C . ILE A 1 74 ? 3.566 -6.574 -5.730 1.00 88.44 74 ILE A C 1
ATOM 610 O O . ILE A 1 74 ? 2.713 -6.210 -4.918 1.00 88.44 74 ILE A O 1
ATOM 614 N N . MET A 1 75 ? 4.862 -6.636 -5.411 1.00 86.62 75 MET A N 1
ATOM 615 C CA . MET A 1 75 ? 5.362 -6.245 -4.092 1.00 86.62 75 MET A CA 1
ATOM 616 C C . MET A 1 75 ? 5.057 -4.774 -3.788 1.00 86.62 75 MET A C 1
ATOM 618 O O . MET A 1 75 ? 4.549 -4.474 -2.708 1.00 86.62 75 MET A O 1
ATOM 622 N N . ASP A 1 76 ? 5.274 -3.863 -4.741 1.00 88.50 76 ASP A N 1
ATOM 623 C CA . ASP A 1 76 ? 4.904 -2.449 -4.612 1.00 88.50 76 ASP A CA 1
ATOM 624 C C . ASP A 1 76 ? 3.407 -2.275 -4.307 1.00 88.50 76 ASP A C 1
ATOM 626 O O . ASP A 1 76 ? 3.037 -1.539 -3.391 1.00 88.50 76 ASP A O 1
ATOM 630 N N . PHE A 1 77 ? 2.537 -3.000 -5.014 1.00 87.94 77 PHE A N 1
ATOM 631 C CA . PHE A 1 77 ? 1.093 -2.966 -4.780 1.00 87.94 77 PHE A CA 1
ATOM 632 C C . PHE A 1 77 ? 0.734 -3.406 -3.353 1.00 87.94 77 PHE A C 1
ATOM 634 O O . PHE A 1 77 ? -0.074 -2.746 -2.695 1.00 87.94 77 PHE A O 1
ATOM 641 N N . LEU A 1 78 ? 1.350 -4.481 -2.850 1.00 85.06 78 LEU A N 1
ATOM 642 C CA . LEU A 1 78 ? 1.099 -5.006 -1.504 1.00 85.06 78 LEU A CA 1
ATOM 643 C C . LEU A 1 78 ? 1.605 -4.061 -0.410 1.00 85.06 78 LEU A C 1
ATOM 645 O O . LEU A 1 78 ? 0.864 -3.761 0.530 1.00 85.06 78 LEU A O 1
ATOM 649 N N . ILE A 1 79 ? 2.829 -3.542 -0.549 1.00 83.62 79 ILE A N 1
ATOM 650 C CA . ILE A 1 79 ? 3.428 -2.626 0.431 1.00 83.62 79 ILE A CA 1
ATOM 651 C C . ILE A 1 79 ? 2.588 -1.342 0.541 1.00 83.62 79 ILE A C 1
ATOM 653 O O . ILE A 1 79 ? 2.471 -0.775 1.623 1.00 83.62 79 ILE A O 1
ATOM 657 N N . ARG A 1 80 ? 1.905 -0.893 -0.519 1.00 83.94 80 ARG A N 1
ATOM 658 C CA . ARG A 1 80 ? 1.065 0.320 -0.465 1.00 83.94 80 ARG A CA 1
ATOM 659 C C . ARG A 1 80 ? -0.164 0.215 0.439 1.00 83.94 80 ARG A C 1
ATOM 661 O O . ARG A 1 80 ? -0.603 1.250 0.947 1.00 83.94 80 ARG A O 1
ATOM 668 N N . PHE A 1 81 ? -0.710 -0.980 0.683 1.00 77.81 81 PHE A N 1
ATOM 669 C CA . PHE A 1 81 ? -1.933 -1.161 1.486 1.00 77.81 81 PHE A CA 1
ATOM 670 C C . PHE A 1 81 ? -1.882 -0.542 2.890 1.00 77.81 81 PHE A C 1
ATOM 672 O O . PHE A 1 81 ? -2.834 0.164 3.250 1.00 77.81 81 PHE A O 1
ATOM 679 N N . PRO A 1 82 ? -0.835 -0.792 3.702 1.00 68.88 82 PRO A N 1
ATOM 680 C CA . PRO A 1 82 ? -0.713 -0.178 5.021 1.00 68.88 82 PRO A CA 1
ATOM 681 C C . PRO A 1 82 ? -0.324 1.307 4.970 1.00 68.88 82 PRO A C 1
ATOM 683 O O . PRO A 1 82 ? -0.802 2.083 5.799 1.00 68.88 82 PRO A O 1
ATOM 686 N N . PHE A 1 83 ? 0.513 1.727 4.015 1.00 71.19 83 PHE A N 1
ATOM 687 C CA . PHE A 1 83 ? 1.122 3.064 4.042 1.00 71.19 83 PHE A CA 1
ATOM 688 C C . PHE A 1 83 ? 0.300 4.151 3.333 1.00 71.19 83 PHE A C 1
ATOM 690 O O . PHE A 1 83 ? 0.342 5.314 3.742 1.00 71.19 83 PHE A O 1
ATOM 697 N N . GLN A 1 84 ? -0.468 3.816 2.292 1.00 74.94 84 GLN A N 1
ATOM 698 C CA . GLN A 1 84 ? -1.112 4.812 1.434 1.00 74.94 84 GLN A CA 1
ATOM 699 C C . GLN A 1 84 ? -2.627 4.905 1.668 1.00 74.94 84 GLN A C 1
ATOM 701 O O . GLN A 1 84 ? -3.392 3.970 1.411 1.00 74.94 84 GLN A O 1
ATOM 706 N N . LYS A 1 85 ? -3.086 6.085 2.105 1.00 70.38 85 LYS A N 1
ATOM 707 C CA . LYS A 1 85 ? -4.514 6.393 2.286 1.00 70.38 85 LYS A CA 1
ATOM 708 C C . LYS A 1 85 ? -5.176 6.769 0.951 1.00 70.38 85 LYS A C 1
ATOM 710 O O . LYS A 1 85 ? -4.551 7.452 0.139 1.00 70.38 85 LYS A O 1
ATOM 715 N N . PRO A 1 86 ? -6.436 6.361 0.708 1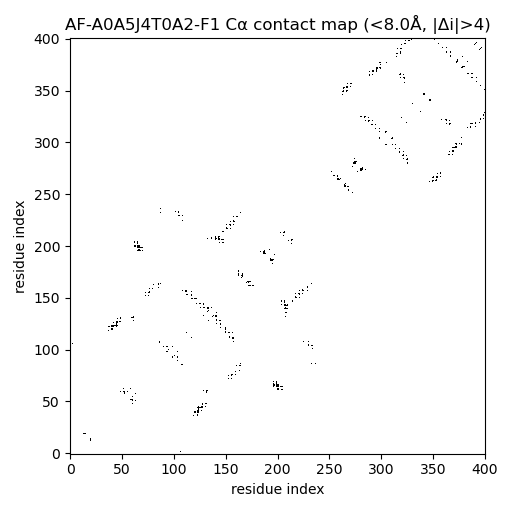.00 68.56 86 PRO A N 1
ATOM 716 C CA . PRO A 1 86 ? -7.154 6.736 -0.503 1.00 68.56 86 PRO A CA 1
ATOM 717 C C . PRO A 1 86 ? -7.544 8.228 -0.482 1.00 68.56 86 PRO A C 1
ATOM 719 O O . PRO A 1 86 ? -7.916 8.757 0.569 1.00 68.56 86 PRO A O 1
ATOM 722 N N . PRO A 1 87 ? -7.557 8.902 -1.644 1.00 62.66 87 PRO A N 1
ATOM 723 C CA . PRO A 1 87 ? -7.827 10.333 -1.751 1.00 62.66 87 PRO A CA 1
ATOM 724 C C . PRO A 1 87 ? -9.268 10.701 -1.388 1.00 62.66 87 PRO A C 1
ATOM 726 O O . PRO A 1 87 ? -9.515 11.844 -1.027 1.00 62.66 87 PRO A O 1
ATOM 729 N N . THR A 1 88 ? -10.215 9.752 -1.418 1.00 63.97 88 THR A N 1
ATOM 730 C CA . THR A 1 88 ? -11.626 9.966 -1.036 1.00 63.97 88 THR A CA 1
ATOM 731 C C . THR A 1 88 ? -11.780 10.553 0.369 1.00 63.97 88 THR A C 1
ATOM 733 O O . THR A 1 88 ? -12.639 11.403 0.590 1.00 63.97 88 THR A O 1
ATOM 736 N N . GLN A 1 89 ? -10.917 10.158 1.309 1.00 65.56 89 GLN A N 1
ATOM 737 C CA . GLN A 1 89 ? -10.917 10.691 2.675 1.00 65.56 89 GLN A CA 1
ATOM 738 C C . GLN A 1 89 ? -10.377 12.123 2.743 1.00 65.56 89 GLN A C 1
ATOM 740 O O . GLN A 1 89 ? -10.835 12.912 3.565 1.00 65.56 89 GLN A O 1
ATOM 745 N N . GLU A 1 90 ? -9.435 12.468 1.863 1.00 68.75 90 GLU A N 1
ATOM 746 C CA . GLU A 1 90 ? -8.856 13.809 1.799 1.00 68.75 90 GLU A CA 1
ATOM 747 C C . GLU A 1 90 ? -9.783 14.815 1.111 1.00 68.75 90 GLU A C 1
ATOM 749 O O . GLU A 1 90 ? -9.612 16.008 1.323 1.00 68.75 90 GLU A O 1
ATOM 754 N N . VAL A 1 91 ? -10.767 14.375 0.312 1.00 71.75 91 VAL A N 1
ATOM 755 C CA . VAL A 1 91 ? -11.643 15.292 -0.446 1.00 71.75 91 VAL A CA 1
ATOM 756 C C . VAL A 1 91 ? -12.647 16.009 0.445 1.00 71.75 91 VAL A C 1
ATOM 758 O O . VAL A 1 91 ? -12.977 17.158 0.169 1.00 71.75 91 VAL A O 1
ATOM 761 N N . LYS A 1 92 ? -13.140 15.352 1.504 1.00 72.38 92 LYS A N 1
ATOM 762 C CA . LYS A 1 92 ? -14.284 15.836 2.296 1.00 72.38 92 LYS A CA 1
ATOM 763 C C . LYS A 1 92 ? -14.152 17.296 2.761 1.00 72.38 92 LYS A C 1
ATOM 765 O O . LYS A 1 92 ? -15.086 18.053 2.510 1.00 72.38 92 LYS A O 1
ATOM 770 N N . PRO A 1 93 ? -13.015 17.745 3.332 1.00 75.38 93 PRO A N 1
ATOM 771 C CA . PRO A 1 93 ? -12.854 19.140 3.749 1.00 75.38 93 PRO A CA 1
ATOM 772 C C . PRO A 1 93 ? -12.897 20.136 2.581 1.00 75.38 93 PRO A C 1
ATOM 774 O O . PRO A 1 93 ? -13.307 21.279 2.753 1.00 75.38 93 PRO A O 1
ATOM 777 N N . TYR A 1 94 ? -12.487 19.712 1.384 1.00 76.38 94 TYR A N 1
ATOM 778 C CA . TYR A 1 94 ? -12.435 20.560 0.193 1.00 76.38 94 TYR A CA 1
ATOM 779 C C . TYR A 1 94 ? -13.774 20.649 -0.549 1.00 76.38 94 TYR A C 1
ATOM 781 O O . TYR A 1 94 ? -13.904 21.489 -1.435 1.00 76.38 94 TYR A O 1
ATOM 789 N N . LEU A 1 95 ? -14.771 19.824 -0.200 1.00 74.19 95 LEU A N 1
ATOM 790 C CA . LEU A 1 95 ? -16.107 19.878 -0.811 1.00 74.19 95 LEU A CA 1
ATOM 791 C C . LEU A 1 95 ? -16.892 21.137 -0.426 1.00 74.19 95 LEU A C 1
ATOM 793 O O . LEU A 1 95 ? -17.770 21.542 -1.181 1.00 74.19 95 LEU A O 1
ATOM 797 N N . LEU A 1 96 ? -16.571 21.740 0.721 1.00 78.00 96 LEU A N 1
ATOM 798 C CA . LEU A 1 96 ? -17.196 22.973 1.210 1.00 78.00 96 LEU A CA 1
ATOM 799 C C . LEU A 1 96 ? -16.653 24.227 0.514 1.00 78.00 96 LEU A C 1
ATOM 801 O O . LEU A 1 96 ? -17.259 25.291 0.581 1.00 78.00 96 LEU A O 1
ATOM 805 N N . LEU A 1 97 ? -15.491 24.120 -0.133 1.00 80.56 97 LEU A N 1
ATOM 806 C CA . LEU A 1 97 ? -14.865 25.246 -0.809 1.00 80.56 97 LEU A CA 1
ATOM 807 C C . LEU A 1 97 ? -15.468 25.431 -2.211 1.00 80.56 97 LEU A C 1
ATOM 809 O O . LEU A 1 97 ? -15.796 24.439 -2.869 1.00 80.56 97 LEU A O 1
ATOM 813 N N . PRO A 1 98 ? -15.546 26.674 -2.725 1.00 80.56 98 PRO A N 1
ATOM 814 C CA . PRO A 1 98 ? -16.098 26.987 -4.045 1.00 80.56 98 PRO A CA 1
ATOM 815 C C . PRO A 1 98 ? -15.128 26.598 -5.180 1.00 80.56 98 PRO A C 1
ATOM 817 O O . PRO A 1 98 ? -14.662 27.421 -5.965 1.00 80.56 98 PRO A O 1
ATOM 820 N N . ILE A 1 99 ? -14.779 25.313 -5.263 1.00 81.19 99 ILE A N 1
ATOM 821 C CA . ILE A 1 99 ? -13.822 24.742 -6.211 1.00 81.19 99 ILE A CA 1
ATOM 822 C C . ILE A 1 99 ? -14.569 23.780 -7.135 1.00 81.19 99 ILE A C 1
ATOM 824 O O . ILE A 1 99 ? -15.325 22.914 -6.693 1.00 81.19 99 ILE A O 1
ATOM 828 N N . LYS A 1 100 ? -14.308 23.862 -8.447 1.00 81.75 100 LYS A N 1
ATOM 829 C CA . LYS A 1 100 ? -14.846 22.891 -9.414 1.00 81.75 100 LYS A CA 1
ATOM 830 C C . LYS A 1 100 ? -14.380 21.471 -9.052 1.00 81.75 100 LYS A C 1
ATOM 832 O O . LYS A 1 100 ? -13.193 21.166 -9.169 1.00 81.75 100 LYS A O 1
ATOM 837 N N . LYS A 1 101 ? -15.320 20.586 -8.697 1.00 77.81 101 LYS A N 1
ATOM 838 C CA . LYS A 1 101 ? -15.064 19.197 -8.250 1.00 77.81 101 LYS A CA 1
ATOM 839 C C . LYS A 1 101 ? -14.148 18.405 -9.193 1.00 77.81 101 LYS A C 1
ATOM 841 O O . LYS A 1 101 ? -13.257 17.703 -8.734 1.00 77.81 101 LYS A O 1
ATOM 846 N N . ASN A 1 102 ? -14.299 18.580 -10.509 1.00 79.50 102 ASN A N 1
ATOM 847 C CA . ASN A 1 102 ? -13.437 17.917 -11.496 1.00 79.50 102 ASN A CA 1
ATOM 848 C C . ASN A 1 102 ? -11.953 18.281 -11.310 1.00 79.50 102 ASN A C 1
ATOM 850 O O . ASN A 1 102 ? -11.114 17.389 -11.295 1.00 79.50 102 ASN A O 1
ATOM 854 N N . ARG A 1 103 ? -11.634 19.565 -11.080 1.00 81.62 103 ARG A N 1
ATOM 855 C CA . ARG A 1 103 ? -10.248 20.006 -10.834 1.00 81.62 103 ARG A CA 1
ATOM 856 C C . ARG A 1 103 ? -9.696 19.459 -9.518 1.00 81.62 103 ARG A C 1
ATOM 858 O O . ARG A 1 103 ? -8.499 19.212 -9.419 1.00 81.62 103 ARG A O 1
ATOM 865 N N . LEU A 1 104 ? -10.557 19.274 -8.518 1.00 80.69 104 LEU A N 1
ATOM 866 C CA . LEU A 1 104 ? -10.175 18.695 -7.233 1.00 80.69 104 LEU A CA 1
ATOM 867 C C . LEU A 1 104 ? -9.784 17.215 -7.378 1.00 80.69 104 LEU A C 1
ATOM 869 O O . LEU A 1 104 ? -8.762 16.806 -6.835 1.00 80.69 104 LEU A O 1
ATOM 873 N N . PHE A 1 105 ? -10.543 16.426 -8.144 1.00 81.94 105 PHE A N 1
ATOM 874 C CA . PHE A 1 105 ? -10.201 15.021 -8.407 1.00 81.94 105 PHE A CA 1
ATOM 875 C C . PHE A 1 105 ? -8.904 14.888 -9.199 1.00 81.94 105 PHE A C 1
ATOM 877 O O . PHE A 1 105 ? -8.025 14.124 -8.803 1.00 81.94 105 PHE A O 1
ATOM 884 N N . ASP A 1 106 ? -8.751 15.691 -10.251 1.00 83.25 106 ASP A N 1
ATOM 885 C CA . ASP A 1 106 ? -7.548 15.699 -11.085 1.00 83.25 106 ASP A CA 1
ATOM 886 C C . ASP A 1 106 ? -6.309 16.038 -10.244 1.00 83.25 106 ASP A C 1
ATOM 888 O O . ASP A 1 106 ? -5.278 15.373 -10.338 1.00 83.25 106 ASP A O 1
ATOM 892 N N . PHE A 1 107 ? -6.437 17.011 -9.336 1.00 81.75 107 PHE A N 1
ATOM 893 C CA . PHE A 1 107 ? -5.384 17.380 -8.394 1.00 81.75 107 PHE A CA 1
ATOM 894 C C . PHE A 1 107 ? -4.990 16.231 -7.459 1.00 81.75 107 PHE A C 1
ATOM 896 O O . PHE A 1 107 ? -3.803 15.970 -7.268 1.00 81.75 107 PHE A O 1
ATOM 903 N N . LEU A 1 108 ? -5.963 15.549 -6.855 1.00 81.25 108 LEU A N 1
ATOM 904 C CA . LEU A 1 108 ? -5.686 14.465 -5.910 1.00 81.25 108 LEU A CA 1
ATOM 905 C C . LEU A 1 108 ? -4.998 13.282 -6.596 1.00 81.25 108 LEU A C 1
ATOM 907 O O . LEU A 1 108 ? -4.068 12.699 -6.035 1.00 81.25 108 LEU A O 1
ATOM 911 N N . LEU A 1 109 ? -5.410 12.972 -7.826 1.00 84.06 109 LEU A N 1
ATOM 912 C CA . LEU A 1 109 ? -4.773 11.950 -8.652 1.00 84.06 109 LEU A CA 1
ATOM 913 C C . LEU A 1 109 ? -3.344 12.352 -9.044 1.00 84.06 109 LEU A C 1
ATOM 915 O O . LEU A 1 109 ? -2.426 11.541 -8.920 1.00 84.06 109 LEU A O 1
ATOM 919 N N . LEU A 1 110 ? -3.116 13.607 -9.439 1.00 85.06 110 LEU A N 1
ATOM 920 C CA . LEU A 1 110 ? -1.770 14.117 -9.729 1.00 85.06 110 LEU A CA 1
ATOM 921 C C . LEU A 1 110 ? -0.866 14.091 -8.492 1.00 85.06 110 LEU A C 1
ATOM 923 O O . LEU A 1 110 ? 0.286 13.671 -8.568 1.00 85.06 110 LEU A O 1
ATOM 927 N N . ARG A 1 111 ? -1.389 14.481 -7.326 1.00 83.19 111 ARG A N 1
ATOM 928 C CA . ARG A 1 111 ? -0.652 14.435 -6.057 1.00 83.19 111 ARG A CA 1
ATOM 929 C C . ARG A 1 111 ? -0.269 13.007 -5.668 1.00 83.19 111 ARG A C 1
ATOM 931 O O . ARG A 1 111 ? 0.813 12.809 -5.123 1.00 83.19 111 ARG A O 1
ATOM 938 N N . SER A 1 112 ? -1.133 12.027 -5.935 1.00 83.00 112 SER A N 1
ATOM 939 C CA . SER A 1 112 ? -0.819 10.614 -5.704 1.00 83.00 112 SER A CA 1
ATOM 940 C C . SER A 1 112 ? 0.255 10.104 -6.672 1.00 83.00 112 SER A C 1
ATOM 942 O O . SER A 1 112 ? 1.186 9.433 -6.229 1.00 83.00 112 SER A O 1
ATOM 944 N N . GLY A 1 113 ? 0.174 10.465 -7.958 1.00 81.38 113 GLY A N 1
ATOM 945 C CA . GLY A 1 113 ? 1.182 10.109 -8.967 1.00 81.38 113 GLY A CA 1
ATOM 946 C C . GLY A 1 113 ? 2.564 10.707 -8.677 1.00 81.38 113 GLY A C 1
ATOM 947 O O . GLY A 1 113 ? 3.573 10.026 -8.811 1.00 81.38 113 GLY A O 1
ATOM 948 N N . LEU A 1 114 ? 2.617 11.937 -8.165 1.00 80.38 114 LEU A N 1
ATOM 949 C CA . LEU A 1 114 ? 3.858 12.620 -7.770 1.00 80.38 114 LEU A CA 1
ATOM 950 C C . LEU A 1 114 ? 4.215 12.422 -6.286 1.00 80.38 114 LEU A C 1
ATOM 952 O O . LEU A 1 114 ? 4.910 13.247 -5.685 1.00 80.38 114 LEU A O 1
ATOM 956 N N . SER A 1 115 ? 3.697 11.369 -5.653 1.00 80.69 115 SER A N 1
ATOM 957 C CA . SER A 1 115 ? 3.968 11.109 -4.242 1.00 80.69 115 SER A CA 1
ATOM 958 C C . SER A 1 115 ? 5.410 1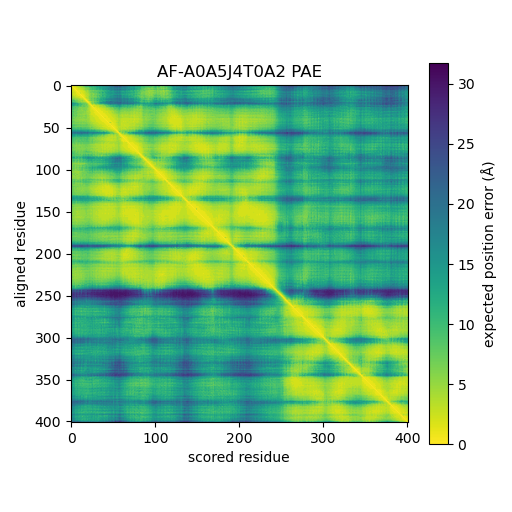0.640 -4.023 1.00 80.69 115 SER A C 1
ATOM 960 O O . SER A 1 115 ? 5.982 9.924 -4.843 1.00 80.69 115 SER A O 1
ATOM 962 N N . SER A 1 116 ? 5.988 10.999 -2.872 1.00 77.81 116 SER A N 1
ATOM 963 C CA . SER A 1 116 ? 7.338 10.564 -2.478 1.00 77.81 116 SER A CA 1
ATOM 964 C C . SER A 1 116 ? 7.478 9.042 -2.410 1.00 77.81 116 SER A C 1
ATOM 966 O O . SER A 1 116 ? 8.575 8.528 -2.570 1.00 77.81 116 SER A O 1
ATOM 968 N N . PHE A 1 117 ? 6.370 8.323 -2.221 1.00 81.00 117 PHE A N 1
ATOM 969 C CA . PHE A 1 117 ? 6.358 6.865 -2.187 1.00 81.00 117 PHE A CA 1
ATOM 970 C C . PHE A 1 117 ? 6.724 6.246 -3.546 1.00 81.00 117 PHE A C 1
ATOM 972 O O . PHE A 1 117 ? 7.399 5.228 -3.593 1.00 81.00 117 PHE A O 1
ATOM 979 N N . ASN A 1 118 ? 6.370 6.895 -4.661 1.00 86.44 118 ASN A N 1
ATOM 980 C CA . ASN A 1 118 ? 6.726 6.408 -6.002 1.00 86.44 118 ASN A CA 1
ATOM 981 C C . ASN A 1 118 ? 8.225 6.560 -6.299 1.00 86.44 118 ASN A C 1
ATOM 983 O O . ASN A 1 118 ? 8.773 5.823 -7.109 1.00 86.44 118 ASN A O 1
ATOM 987 N N . VAL A 1 119 ? 8.891 7.497 -5.621 1.00 86.94 119 VAL A N 1
ATOM 988 C CA . VAL A 1 119 ? 10.327 7.776 -5.779 1.00 86.94 119 VAL A CA 1
ATOM 989 C C . VAL A 1 119 ? 11.183 6.736 -5.046 1.00 86.94 119 VAL A C 1
ATOM 991 O O . VAL A 1 119 ? 12.355 6.583 -5.368 1.00 86.94 119 VAL A O 1
ATOM 994 N N . ILE A 1 120 ? 10.611 5.978 -4.099 1.00 86.69 120 ILE A N 1
ATOM 995 C CA . ILE A 1 120 ? 11.343 4.987 -3.291 1.00 86.69 120 ILE A CA 1
ATOM 996 C C . ILE A 1 120 ? 12.069 3.962 -4.174 1.00 86.69 120 ILE A C 1
ATOM 998 O O . ILE A 1 120 ? 13.215 3.617 -3.898 1.00 86.69 120 ILE A O 1
ATOM 1002 N N . TRP A 1 121 ? 11.450 3.530 -5.273 1.00 88.62 121 TRP A N 1
ATOM 1003 C CA . TRP A 1 121 ? 12.039 2.545 -6.181 1.00 88.62 121 TRP A CA 1
ATOM 1004 C C . TRP A 1 121 ? 13.290 3.042 -6.907 1.00 88.62 121 TRP A C 1
ATOM 1006 O O . TRP A 1 121 ? 14.135 2.225 -7.266 1.00 88.62 121 TRP A O 1
ATOM 1016 N N . PHE A 1 122 ? 13.488 4.357 -7.052 1.00 90.00 122 PHE A N 1
ATOM 1017 C CA . PHE A 1 122 ? 14.739 4.876 -7.608 1.00 90.00 122 PHE A CA 1
ATOM 1018 C C . PHE A 1 122 ? 15.951 4.514 -6.757 1.00 90.00 122 PHE A C 1
ATOM 1020 O O . PHE A 1 122 ? 17.014 4.276 -7.316 1.00 90.00 122 PHE A O 1
ATOM 1027 N N . PHE A 1 123 ? 15.802 4.385 -5.436 1.00 90.44 123 PHE A N 1
ATOM 1028 C CA . PHE A 1 123 ? 16.912 3.951 -4.587 1.00 90.44 123 PHE A CA 1
ATOM 1029 C C . PHE A 1 123 ? 17.384 2.529 -4.904 1.00 90.44 123 PHE A C 1
ATOM 1031 O O . PHE A 1 123 ? 18.539 2.224 -4.645 1.00 90.44 123 PHE A O 1
ATOM 1038 N N . LEU A 1 124 ? 16.540 1.686 -5.506 1.00 90.62 124 LEU A N 1
ATOM 1039 C CA . LEU A 1 124 ? 16.918 0.349 -5.968 1.00 90.62 124 LEU A CA 1
ATOM 1040 C C . LEU A 1 124 ? 17.386 0.368 -7.429 1.00 90.62 124 LEU A C 1
ATOM 1042 O O . LEU A 1 124 ? 18.459 -0.142 -7.746 1.00 90.62 124 LEU A O 1
ATOM 1046 N N . PHE A 1 125 ? 16.595 0.962 -8.326 1.00 90.62 125 PHE A N 1
ATOM 1047 C CA . PHE A 1 125 ? 16.834 0.867 -9.769 1.00 90.62 125 PHE A CA 1
ATOM 1048 C C . PHE A 1 125 ? 17.944 1.786 -10.283 1.00 90.62 125 PHE A C 1
ATOM 1050 O O . PHE A 1 125 ? 18.635 1.406 -11.224 1.00 90.62 125 PHE A O 1
ATOM 1057 N N . VAL A 1 126 ? 18.171 2.953 -9.670 1.00 91.56 126 VAL A N 1
ATOM 1058 C CA . VAL A 1 126 ? 19.253 3.864 -10.079 1.00 91.56 126 VAL A CA 1
ATOM 1059 C C . VAL A 1 126 ? 20.633 3.229 -9.879 1.00 91.56 126 VAL A C 1
ATOM 1061 O O . VAL A 1 126 ? 21.362 3.135 -10.867 1.00 91.56 126 VAL A O 1
ATOM 1064 N N . PRO A 1 127 ? 21.023 2.755 -8.674 1.00 90.81 127 PRO A N 1
ATOM 1065 C CA . PRO A 1 127 ? 22.335 2.129 -8.499 1.00 90.81 127 PRO A CA 1
ATOM 1066 C C . PRO A 1 127 ? 22.479 0.850 -9.331 1.00 90.81 127 PRO A C 1
ATOM 1068 O O . PRO A 1 127 ? 23.537 0.621 -9.913 1.00 90.81 127 PRO A O 1
ATOM 1071 N N . PHE A 1 128 ? 21.409 0.061 -9.468 1.00 89.56 128 PHE A N 1
ATOM 1072 C CA . PHE A 1 128 ? 21.408 -1.118 -10.331 1.00 89.56 128 PHE A CA 1
ATOM 1073 C C . PHE A 1 128 ? 21.674 -0.760 -11.804 1.00 89.56 128 PHE A C 1
ATOM 1075 O O . PHE A 1 128 ? 22.522 -1.372 -12.455 1.00 89.56 128 PHE A O 1
ATOM 1082 N N . ALA A 1 129 ? 20.984 0.254 -12.333 1.00 88.25 129 ALA A N 1
ATOM 1083 C CA . ALA A 1 129 ? 21.145 0.705 -13.712 1.00 88.25 129 ALA A CA 1
ATOM 1084 C C . ALA A 1 129 ? 22.545 1.279 -13.966 1.00 88.25 129 ALA A C 1
ATOM 1086 O O . ALA A 1 129 ? 23.131 1.019 -15.014 1.00 88.25 129 ALA A O 1
ATOM 1087 N N . ILE A 1 130 ? 23.114 2.006 -12.998 1.00 89.12 130 ILE A N 1
ATOM 1088 C CA . ILE A 1 130 ? 24.484 2.527 -13.094 1.00 89.12 130 ILE A CA 1
ATOM 1089 C C . ILE A 1 130 ? 25.499 1.388 -13.241 1.00 89.12 130 ILE A C 1
ATOM 1091 O O . ILE A 1 130 ? 26.435 1.514 -14.020 1.00 89.12 130 ILE A O 1
ATOM 1095 N N . LEU A 1 131 ? 25.328 0.269 -12.540 1.00 87.31 131 LEU A N 1
ATOM 1096 C CA . LEU A 1 131 ? 26.291 -0.836 -12.598 1.00 87.31 131 LEU A CA 1
ATOM 1097 C C . LEU A 1 131 ? 26.129 -1.734 -13.832 1.00 87.31 131 LEU A C 1
ATOM 1099 O O . LEU A 1 131 ? 27.102 -2.336 -14.278 1.00 87.31 131 LEU A O 1
ATOM 1103 N N . THR A 1 132 ? 24.916 -1.840 -14.377 1.00 84.44 132 THR A N 1
ATOM 1104 C CA . THR A 1 132 ? 24.580 -2.845 -15.403 1.00 84.44 132 THR A CA 1
ATOM 1105 C C . THR A 1 132 ? 24.371 -2.245 -16.793 1.00 84.44 132 THR A C 1
ATOM 1107 O O . THR A 1 132 ? 24.852 -2.795 -17.779 1.00 84.44 132 THR A O 1
ATOM 1110 N N . VAL A 1 133 ? 23.697 -1.096 -16.889 1.00 82.00 133 VAL A N 1
ATOM 1111 C CA . VAL A 1 133 ? 23.280 -0.485 -18.165 1.00 82.00 133 VAL A CA 1
ATOM 1112 C C . VAL A 1 133 ? 24.363 0.432 -18.742 1.00 82.00 133 VAL A C 1
ATOM 1114 O O . VAL A 1 133 ? 24.492 0.530 -19.964 1.00 82.00 133 VAL A O 1
ATOM 1117 N N . THR A 1 134 ? 25.184 1.064 -17.891 1.00 81.44 134 THR A N 1
ATOM 1118 C CA . THR A 1 134 ? 26.270 1.977 -18.319 1.00 81.44 134 THR A CA 1
ATOM 1119 C C . THR A 1 134 ? 27.204 1.354 -19.344 1.00 81.44 134 THR A C 1
ATOM 1121 O O . THR A 1 134 ? 27.627 2.041 -20.271 1.00 81.44 134 THR A O 1
ATOM 1124 N N . ARG A 1 135 ? 27.498 0.057 -19.196 1.00 72.69 135 ARG A N 1
ATOM 1125 C CA . ARG A 1 135 ? 28.446 -0.672 -20.040 1.00 72.69 135 ARG A CA 1
ATOM 1126 C C . ARG A 1 135 ? 28.013 -0.757 -21.507 1.00 72.69 135 ARG A C 1
ATOM 1128 O O . ARG A 1 135 ? 28.881 -0.821 -22.368 1.00 72.69 135 ARG A O 1
ATOM 1135 N N . PHE A 1 136 ? 26.707 -0.740 -21.782 1.00 74.50 136 PHE A N 1
ATOM 1136 C CA . PHE A 1 136 ? 26.156 -0.992 -23.121 1.00 74.50 136 PHE A CA 1
ATOM 1137 C C . PHE A 1 136 ? 25.418 0.209 -23.722 1.00 74.50 136 PHE A C 1
ATOM 1139 O O . PHE A 1 136 ? 25.524 0.448 -24.920 1.00 74.50 136 PHE A O 1
ATOM 1146 N N . PHE A 1 137 ? 24.701 0.986 -22.904 1.00 79.44 137 PHE A N 1
ATOM 1147 C CA . PHE A 1 137 ? 23.816 2.063 -23.376 1.00 79.44 137 PHE A CA 1
ATOM 1148 C C . PHE A 1 137 ? 24.187 3.448 -22.823 1.00 79.44 137 PHE A C 1
ATOM 1150 O O . PHE A 1 137 ? 23.497 4.435 -23.086 1.00 79.44 137 PHE A O 1
ATOM 1157 N N . GLY A 1 138 ? 25.273 3.541 -22.047 1.00 85.94 138 GLY A N 1
ATOM 1158 C CA . GLY A 1 138 ? 25.763 4.799 -21.488 1.00 85.94 138 GLY A CA 1
ATOM 1159 C C . GLY A 1 138 ? 24.764 5.495 -20.553 1.00 85.94 138 GLY A C 1
ATOM 1160 O O . GLY A 1 138 ? 23.880 4.878 -19.959 1.00 85.94 138 GLY A O 1
ATOM 1161 N N . ILE A 1 139 ? 24.918 6.812 -20.398 1.00 87.31 139 ILE A N 1
ATOM 1162 C CA . ILE A 1 139 ? 24.125 7.629 -19.459 1.00 87.31 139 ILE A CA 1
ATOM 1163 C C . ILE A 1 139 ? 22.677 7.807 -19.946 1.00 87.31 139 ILE A C 1
ATOM 1165 O O . ILE A 1 139 ? 21.746 7.858 -19.141 1.00 87.31 139 ILE A O 1
ATOM 1169 N N . THR A 1 140 ? 22.468 7.863 -21.262 1.00 87.25 140 THR A N 1
ATOM 1170 C CA . THR A 1 140 ? 21.140 8.001 -21.876 1.00 87.25 140 THR A CA 1
ATOM 1171 C C . THR A 1 140 ? 20.260 6.785 -21.590 1.00 87.25 140 THR A C 1
ATOM 1173 O O . THR A 1 140 ? 19.093 6.959 -21.226 1.00 87.25 140 THR A O 1
ATOM 1176 N N . GLY A 1 141 ? 20.821 5.572 -21.650 1.00 86.00 141 GLY A N 1
ATOM 1177 C CA . GLY A 1 141 ? 20.126 4.336 -21.277 1.00 86.00 141 GLY A CA 1
ATOM 1178 C C . GLY A 1 141 ? 19.684 4.312 -19.811 1.00 86.00 141 GLY A C 1
ATOM 1179 O O . GLY A 1 141 ? 18.580 3.879 -19.498 1.00 86.00 141 GLY A O 1
ATOM 1180 N N . ILE A 1 142 ? 20.492 4.855 -18.894 1.00 89.12 142 ILE A N 1
ATOM 1181 C CA . ILE A 1 142 ? 20.137 4.934 -17.464 1.00 89.12 142 ILE A CA 1
ATOM 1182 C C . ILE A 1 142 ? 18.928 5.846 -17.254 1.00 89.12 142 ILE A C 1
ATOM 1184 O O . ILE A 1 142 ? 18.007 5.498 -16.513 1.00 89.12 142 ILE A O 1
ATOM 1188 N N . ILE A 1 143 ? 18.936 7.028 -17.874 1.00 90.88 143 ILE A N 1
ATOM 1189 C CA . ILE A 1 143 ? 17.874 8.025 -17.692 1.00 90.88 143 ILE A CA 1
ATOM 1190 C C . ILE A 1 143 ? 16.554 7.489 -18.247 1.00 90.88 143 ILE A C 1
ATOM 1192 O O . ILE A 1 143 ? 15.532 7.542 -17.562 1.00 90.88 143 ILE A O 1
ATOM 1196 N N . THR A 1 144 ? 16.580 6.947 -19.463 1.00 91.69 144 THR A N 1
ATOM 1197 C CA . THR A 1 144 ? 15.393 6.400 -20.134 1.00 91.69 144 THR A CA 1
ATOM 1198 C C . THR A 1 144 ? 14.840 5.180 -19.395 1.00 91.69 144 THR A C 1
ATOM 1200 O O . THR A 1 144 ? 13.640 5.129 -19.125 1.00 91.69 144 THR A O 1
ATOM 1203 N N . TYR A 1 145 ? 15.700 4.271 -18.933 1.00 91.94 145 TYR A N 1
ATOM 1204 C CA . TYR A 1 145 ? 15.295 3.120 -18.128 1.00 91.94 145 TYR A CA 1
ATOM 1205 C C . TYR A 1 145 ? 14.620 3.518 -16.808 1.00 91.94 145 TYR A C 1
ATOM 1207 O O . TYR A 1 145 ? 13.514 3.062 -16.508 1.00 91.94 145 TYR A O 1
ATOM 1215 N N . ASN A 1 146 ? 15.229 4.428 -16.039 1.00 91.19 146 ASN A N 1
ATOM 1216 C CA . ASN A 1 146 ? 14.637 4.900 -14.785 1.00 91.19 146 ASN A CA 1
ATOM 1217 C C . ASN A 1 146 ? 13.319 5.650 -15.025 1.00 91.19 146 ASN A C 1
ATOM 1219 O O . ASN A 1 146 ? 12.369 5.480 -14.261 1.00 91.19 146 ASN A O 1
ATOM 1223 N N . LEU A 1 147 ? 13.218 6.435 -16.100 1.00 92.38 147 LEU A N 1
ATOM 1224 C CA . LEU A 1 147 ? 11.970 7.099 -16.477 1.00 92.38 147 LEU A CA 1
ATOM 1225 C C . LEU A 1 147 ? 10.872 6.074 -16.803 1.00 92.38 147 LEU A C 1
ATOM 1227 O O . LEU A 1 147 ? 9.743 6.222 -16.335 1.00 92.38 147 LEU A O 1
ATOM 1231 N N . GLY A 1 148 ? 11.199 5.011 -17.542 1.00 91.81 148 GLY A N 1
ATOM 1232 C CA . GLY A 1 148 ? 10.263 3.931 -17.868 1.00 91.81 148 GLY A CA 1
ATOM 1233 C C . GLY A 1 148 ? 9.746 3.213 -16.622 1.00 91.81 148 GLY A C 1
ATOM 1234 O O . GLY A 1 148 ? 8.535 3.073 -16.433 1.00 91.81 148 GLY A O 1
ATOM 1235 N N . ILE A 1 149 ? 10.649 2.854 -15.706 1.00 91.81 149 ILE A N 1
ATOM 1236 C CA . ILE A 1 149 ? 10.285 2.255 -14.414 1.00 91.81 149 ILE A CA 1
ATOM 1237 C C . ILE A 1 149 ? 9.409 3.202 -13.594 1.00 91.81 149 ILE A C 1
ATOM 1239 O O . ILE A 1 149 ? 8.409 2.774 -13.021 1.00 91.81 149 ILE A O 1
ATOM 1243 N N . TYR A 1 150 ? 9.734 4.496 -13.558 1.00 92.06 150 TYR A N 1
ATOM 1244 C CA . TYR A 1 150 ? 8.922 5.482 -12.849 1.00 92.06 150 TYR A CA 1
ATOM 1245 C C . TYR A 1 150 ? 7.486 5.524 -13.370 1.00 92.06 150 TYR A C 1
ATOM 1247 O O . TYR A 1 150 ? 6.544 5.523 -12.577 1.00 92.06 150 TYR A O 1
ATOM 1255 N N . LEU A 1 151 ? 7.302 5.509 -14.693 1.00 92.75 151 LEU A N 1
ATOM 1256 C CA . LEU A 1 151 ? 5.974 5.462 -15.299 1.00 92.75 151 LEU A CA 1
ATOM 1257 C C . LEU A 1 151 ? 5.221 4.183 -14.912 1.00 92.75 151 LEU A C 1
ATOM 1259 O O . LEU A 1 151 ? 4.048 4.264 -14.548 1.00 92.75 151 LEU A O 1
ATOM 1263 N N . LEU A 1 152 ? 5.883 3.023 -14.902 1.00 92.81 152 LEU A N 1
ATOM 1264 C CA . LEU A 1 152 ? 5.268 1.775 -14.438 1.00 92.81 152 LEU A CA 1
ATOM 1265 C C . LEU A 1 152 ? 4.862 1.828 -12.960 1.00 92.81 152 LEU A C 1
ATOM 1267 O O . LEU A 1 152 ? 3.768 1.390 -12.608 1.00 92.81 152 LEU A O 1
ATOM 1271 N N . VAL A 1 153 ? 5.692 2.412 -12.094 1.00 92.38 153 VAL A N 1
ATOM 1272 C CA . VAL A 1 153 ? 5.359 2.608 -10.674 1.00 92.38 153 VAL A CA 1
ATOM 1273 C C . VAL A 1 153 ? 4.172 3.566 -10.521 1.00 92.38 153 VAL A C 1
ATOM 1275 O O . VAL A 1 153 ? 3.289 3.333 -9.695 1.00 92.38 153 VAL A O 1
ATOM 1278 N N . VAL A 1 154 ? 4.091 4.626 -11.332 1.00 92.19 154 VAL A N 1
ATOM 1279 C CA . VAL A 1 154 ? 2.937 5.543 -11.351 1.00 92.19 154 VAL A CA 1
ATOM 1280 C C . VAL A 1 154 ? 1.668 4.826 -11.819 1.00 92.19 154 VAL A C 1
ATOM 1282 O O . VAL A 1 154 ? 0.614 4.994 -11.200 1.00 92.19 154 VAL A O 1
ATOM 1285 N N . PHE A 1 155 ? 1.762 3.998 -12.861 1.00 93.44 155 PHE A N 1
ATOM 1286 C CA . PHE A 1 155 ? 0.662 3.150 -13.314 1.00 93.44 155 PHE A CA 1
ATOM 1287 C C . PHE A 1 155 ? 0.188 2.213 -12.195 1.00 93.44 155 PHE A C 1
ATOM 1289 O O . PHE A 1 155 ? -0.999 2.202 -11.857 1.00 93.44 155 PHE A O 1
ATOM 1296 N N . ASN A 1 156 ? 1.115 1.504 -11.549 1.00 92.94 156 ASN A N 1
ATOM 1297 C CA . ASN A 1 156 ? 0.810 0.587 -10.454 1.00 92.94 156 ASN A CA 1
ATOM 1298 C C . ASN A 1 156 ? 0.212 1.306 -9.235 1.00 92.94 156 ASN A C 1
ATOM 1300 O O . ASN A 1 156 ? -0.701 0.803 -8.583 1.00 92.94 156 ASN A O 1
ATOM 1304 N N . ASN A 1 157 ? 0.642 2.537 -8.961 1.00 91.69 157 ASN A N 1
ATOM 1305 C CA . ASN A 1 157 ? 0.035 3.382 -7.940 1.00 91.69 157 ASN A CA 1
ATOM 1306 C C . ASN A 1 157 ? -1.434 3.726 -8.261 1.00 91.69 157 ASN A C 1
ATOM 1308 O O . ASN A 1 157 ? -2.281 3.708 -7.366 1.00 91.69 157 ASN A O 1
ATOM 1312 N N . TYR A 1 158 ? -1.772 4.015 -9.522 1.00 91.06 158 TYR A N 1
ATOM 1313 C CA . TYR A 1 158 ? -3.169 4.235 -9.920 1.00 91.06 158 TYR A CA 1
ATOM 1314 C C . TYR A 1 158 ? -4.003 2.952 -9.913 1.00 91.06 158 TYR A C 1
ATOM 1316 O O . TYR A 1 158 ? -5.188 3.006 -9.570 1.00 91.06 158 TYR A O 1
ATOM 1324 N N . TRP A 1 159 ? -3.390 1.808 -10.213 1.00 91.88 159 TRP A N 1
ATOM 1325 C CA . TRP A 1 159 ? -4.000 0.492 -10.032 1.00 91.88 159 TRP A CA 1
ATOM 1326 C C . TRP A 1 159 ? -4.318 0.197 -8.564 1.00 91.88 159 TRP A C 1
ATOM 1328 O O . TRP A 1 159 ? -5.452 -0.157 -8.225 1.00 91.88 159 TRP A O 1
ATOM 1338 N N . TYR A 1 160 ? -3.361 0.455 -7.672 1.00 90.31 160 TYR A N 1
ATOM 1339 C CA . TYR A 1 160 ? -3.558 0.394 -6.228 1.00 90.31 160 TYR A CA 1
ATOM 1340 C C . TYR A 1 160 ? -4.710 1.299 -5.773 1.00 90.31 160 TYR A C 1
ATOM 1342 O O . TYR A 1 160 ? -5.601 0.856 -5.045 1.00 90.31 160 TYR A O 1
ATOM 1350 N N . LEU A 1 161 ? -4.735 2.553 -6.232 1.00 88.19 161 LEU A N 1
ATOM 1351 C CA . LEU A 1 161 ? -5.778 3.520 -5.891 1.00 88.19 161 LEU A CA 1
ATOM 1352 C C . LEU A 1 161 ? -7.179 3.022 -6.275 1.00 88.19 161 LEU A C 1
ATOM 1354 O O . LEU A 1 161 ? -8.119 3.138 -5.483 1.00 88.19 161 LEU A O 1
ATOM 1358 N N . LEU A 1 162 ? -7.307 2.445 -7.469 1.00 88.56 162 LEU A N 1
ATOM 1359 C CA . LEU A 1 162 ? -8.556 1.897 -7.989 1.00 88.56 162 LEU A CA 1
ATOM 1360 C C . LEU A 1 162 ? -9.032 0.734 -7.119 1.00 88.56 162 LEU A C 1
ATOM 1362 O O . LEU A 1 162 ? -10.144 0.763 -6.589 1.00 88.56 162 LEU A O 1
ATOM 1366 N N . CYS A 1 163 ? -8.161 -0.249 -6.882 1.00 87.56 163 CYS A N 1
ATOM 1367 C CA . CYS A 1 163 ? -8.485 -1.400 -6.041 1.00 87.56 163 CYS A CA 1
ATOM 1368 C C . CYS A 1 163 ? -8.874 -0.950 -4.628 1.00 87.56 163 CYS A C 1
ATOM 1370 O O . CYS A 1 163 ? -9.889 -1.378 -4.077 1.00 87.56 163 CYS A O 1
ATOM 1372 N N . ARG A 1 164 ? -8.104 -0.026 -4.044 1.00 84.44 164 ARG A N 1
ATOM 1373 C CA . ARG A 1 164 ? -8.331 0.486 -2.691 1.00 84.44 164 ARG A CA 1
ATOM 1374 C C . ARG A 1 164 ? -9.634 1.272 -2.579 1.00 84.44 164 ARG A C 1
ATOM 1376 O O . ARG A 1 164 ? -10.313 1.162 -1.558 1.00 84.44 164 ARG A O 1
ATOM 1383 N N . THR A 1 165 ? -9.992 2.086 -3.570 1.00 82.69 165 THR A N 1
ATOM 1384 C CA . THR A 1 165 ? -11.252 2.851 -3.550 1.00 82.69 165 THR A CA 1
ATOM 1385 C C . THR A 1 165 ? -12.465 1.929 -3.641 1.00 82.69 165 THR A C 1
ATOM 1387 O O . THR A 1 165 ? -13.372 2.062 -2.820 1.00 82.69 165 THR A O 1
ATOM 1390 N N . LEU A 1 166 ? -12.432 0.937 -4.533 1.00 83.88 166 LEU A N 1
ATOM 1391 C CA . LEU A 1 166 ? -13.494 -0.061 -4.683 1.00 83.88 166 LEU A CA 1
ATOM 1392 C C . LEU A 1 166 ? -13.644 -0.956 -3.442 1.00 83.88 166 LEU A C 1
ATOM 1394 O O . LEU A 1 166 ? -14.754 -1.131 -2.936 1.00 83.88 166 LEU A O 1
ATOM 1398 N N . LEU A 1 167 ? -12.532 -1.437 -2.875 1.00 80.88 167 LEU A N 1
ATOM 1399 C CA . LEU A 1 167 ? -12.513 -2.225 -1.634 1.00 80.88 167 LEU A CA 1
ATOM 1400 C C . LEU A 1 167 ? -13.133 -1.485 -0.442 1.00 80.88 167 LEU A C 1
ATOM 1402 O O . LEU A 1 167 ? -13.787 -2.093 0.408 1.00 80.88 167 LEU A O 1
ATOM 1406 N N . ASN A 1 168 ? -12.929 -0.167 -0.367 1.00 76.00 168 ASN A N 1
ATOM 1407 C CA . ASN A 1 168 ? -13.502 0.667 0.689 1.00 76.00 168 ASN A CA 1
ATOM 1408 C C . ASN A 1 168 ? -15.013 0.877 0.540 1.00 76.00 168 ASN A C 1
ATOM 1410 O O . ASN A 1 168 ? -15.675 1.196 1.538 1.00 76.00 168 ASN A O 1
ATOM 1414 N N . GLU A 1 169 ? -15.552 0.733 -0.671 1.00 79.06 169 GLU A N 1
ATOM 1415 C CA . GLU A 1 169 ? -16.991 0.742 -0.927 1.00 79.06 169 GLU A CA 1
ATOM 1416 C C . GLU A 1 169 ? -17.599 -0.631 -0.615 1.00 79.06 169 GLU A C 1
ATOM 1418 O O . GLU A 1 169 ? -18.491 -0.734 0.230 1.00 79.06 169 GLU A O 1
ATOM 1423 N N . ARG A 1 170 ? -17.089 -1.693 -1.257 1.00 78.94 170 ARG A N 1
ATOM 1424 C CA . ARG A 1 170 ? -17.551 -3.077 -1.081 1.00 78.94 170 ARG A CA 1
ATOM 1425 C C . ARG A 1 170 ? -16.371 -4.045 -1.092 1.00 78.94 170 ARG A C 1
ATOM 1427 O O . ARG A 1 170 ? -15.566 -4.049 -2.014 1.00 78.94 170 ARG A O 1
ATOM 1434 N N . VAL A 1 171 ? -16.329 -4.941 -0.107 1.00 73.31 171 VAL A N 1
ATOM 1435 C CA . VAL A 1 171 ? -15.232 -5.918 0.053 1.00 73.31 171 VAL A CA 1
ATOM 1436 C C . VAL A 1 171 ? -15.158 -6.927 -1.095 1.00 73.31 171 VAL A C 1
ATOM 1438 O O . VAL A 1 171 ? -14.067 -7.377 -1.418 1.00 73.31 171 VAL A O 1
ATOM 1441 N N . TRP A 1 172 ? -16.282 -7.230 -1.754 1.00 77.75 172 TRP A N 1
ATOM 1442 C CA . TRP A 1 172 ? -16.327 -8.119 -2.926 1.00 77.75 172 TRP A CA 1
ATOM 1443 C C . TRP A 1 172 ? -15.385 -7.686 -4.057 1.00 77.75 172 TRP A C 1
ATOM 1445 O O . TRP A 1 172 ? -14.924 -8.524 -4.822 1.00 77.75 172 TRP A O 1
ATOM 1455 N N . TRP A 1 173 ? -15.005 -6.407 -4.116 1.00 84.06 173 TRP A N 1
ATOM 1456 C CA . TRP A 1 173 ? -14.009 -5.927 -5.070 1.00 84.06 173 TRP A CA 1
ATOM 1457 C C . TRP A 1 173 ? -12.587 -6.445 -4.822 1.00 84.06 173 TRP A C 1
ATOM 1459 O O . TRP A 1 173 ? -11.723 -6.192 -5.652 1.00 84.06 173 TRP A O 1
ATOM 1469 N N . ILE A 1 174 ? -12.329 -7.209 -3.751 1.00 80.75 174 ILE A N 1
ATOM 1470 C CA . ILE A 1 174 ? -11.062 -7.942 -3.582 1.00 80.75 174 ILE A CA 1
ATOM 1471 C C . ILE A 1 174 ? -10.848 -8.980 -4.681 1.00 80.75 174 ILE A C 1
ATOM 1473 O O . ILE A 1 174 ? -9.711 -9.293 -5.016 1.00 80.75 174 ILE A O 1
ATOM 1477 N N . VAL A 1 175 ? -11.939 -9.452 -5.289 1.00 84.38 175 VAL A N 1
ATOM 1478 C CA . VAL A 1 175 ? -11.894 -10.353 -6.437 1.00 84.38 175 VAL A CA 1
ATOM 1479 C C . VAL A 1 175 ? -11.130 -9.707 -7.589 1.00 84.38 175 VAL A C 1
ATOM 1481 O O . VAL A 1 175 ? -10.379 -10.396 -8.256 1.00 84.38 175 VAL A O 1
ATOM 1484 N N . LEU A 1 176 ? -11.222 -8.390 -7.794 1.00 87.38 176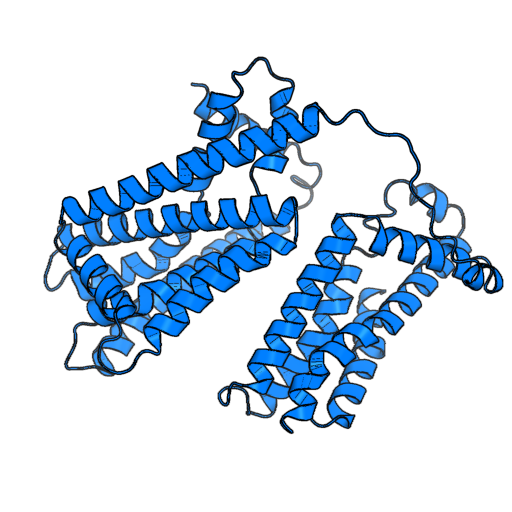 LEU A N 1
ATOM 1485 C CA . LEU A 1 176 ? -10.572 -7.708 -8.916 1.00 87.38 176 LEU A CA 1
ATOM 1486 C C . LEU A 1 176 ? -9.035 -7.870 -8.916 1.00 87.38 176 LEU A C 1
ATOM 1488 O O . LEU A 1 176 ? -8.522 -8.433 -9.884 1.00 87.38 176 LEU A O 1
ATOM 1492 N N . PRO A 1 177 ? -8.276 -7.458 -7.877 1.00 87.06 177 PRO A N 1
ATOM 1493 C CA . PRO A 1 177 ? -6.832 -7.676 -7.862 1.00 87.06 177 PRO A CA 1
ATOM 1494 C C . PRO A 1 177 ? -6.474 -9.166 -7.833 1.00 87.06 177 PRO A C 1
ATOM 1496 O O . PRO A 1 177 ? -5.539 -9.564 -8.518 1.00 87.06 177 PRO A O 1
ATOM 1499 N N . VAL A 1 178 ? -7.231 -10.002 -7.111 1.00 84.88 178 VAL A N 1
ATOM 1500 C CA . VAL A 1 178 ? -6.983 -11.455 -7.056 1.00 84.88 178 VAL A CA 1
ATOM 1501 C C . VAL A 1 178 ? -7.129 -12.100 -8.432 1.00 84.88 178 VAL A C 1
ATOM 1503 O O . VAL A 1 178 ? -6.298 -12.915 -8.809 1.00 84.88 178 VAL A O 1
ATOM 1506 N N . THR A 1 179 ? -8.139 -11.710 -9.207 1.00 87.31 179 THR A N 1
ATOM 1507 C CA . THR A 1 179 ? -8.375 -12.258 -10.548 1.00 87.31 179 THR A CA 1
ATOM 1508 C C . THR A 1 179 ? -7.303 -11.776 -11.516 1.00 87.31 179 THR A C 1
ATOM 1510 O O . THR A 1 179 ? -6.769 -12.579 -12.267 1.00 87.31 179 THR A O 1
ATOM 1513 N N . VAL A 1 180 ? -6.927 -10.493 -11.471 1.00 87.88 180 VAL A N 1
ATOM 1514 C CA . VAL A 1 180 ? -5.869 -9.959 -12.345 1.00 87.88 180 VAL A CA 1
ATOM 1515 C C . VAL A 1 180 ? -4.528 -10.625 -12.059 1.00 87.88 180 VAL A C 1
ATOM 1517 O O . VAL A 1 180 ? -3.910 -11.151 -12.979 1.00 87.88 1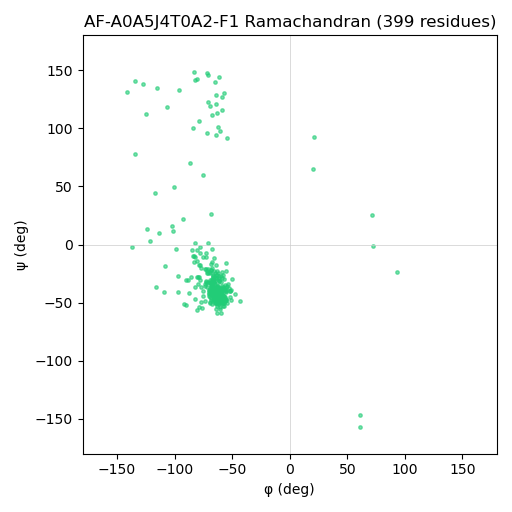80 VAL A O 1
ATOM 1520 N N . TYR A 1 181 ? -4.092 -10.673 -10.799 1.00 87.25 181 TYR A N 1
ATOM 1521 C CA . TYR A 1 181 ? -2.833 -11.335 -10.454 1.00 87.25 181 TYR A CA 1
ATOM 1522 C C . TYR A 1 181 ? -2.905 -12.857 -10.611 1.00 87.25 181 TYR A C 1
ATOM 1524 O O . TYR A 1 181 ? -1.903 -13.466 -10.964 1.00 87.25 181 TYR A O 1
ATOM 1532 N N . GLY A 1 182 ? -4.077 -13.466 -10.415 1.00 83.25 182 GLY A N 1
ATOM 1533 C CA . GLY A 1 182 ? -4.308 -14.889 -10.661 1.00 83.25 182 GLY A CA 1
ATOM 1534 C C . GLY A 1 182 ? -4.195 -15.254 -12.140 1.00 83.25 182 GLY A C 1
ATOM 1535 O O . GLY A 1 182 ? -3.538 -16.235 -12.465 1.00 83.25 182 GLY A O 1
ATOM 1536 N N . ILE A 1 183 ? -4.755 -14.439 -13.040 1.00 86.25 183 ILE A N 1
ATOM 1537 C CA . ILE A 1 183 ? -4.595 -14.605 -14.493 1.00 86.25 183 ILE A CA 1
ATOM 1538 C C . ILE A 1 183 ? -3.131 -14.410 -14.888 1.00 86.25 183 ILE A C 1
ATOM 1540 O O . ILE A 1 183 ? -2.601 -15.209 -15.651 1.00 86.25 183 ILE A O 1
ATOM 1544 N N . LEU A 1 184 ? -2.463 -13.384 -14.349 1.00 85.25 184 LEU A N 1
ATOM 1545 C CA . LEU A 1 184 ? -1.041 -13.156 -14.617 1.00 85.25 184 LEU A CA 1
ATOM 1546 C C . LEU A 1 184 ? -0.182 -14.335 -14.138 1.00 85.25 184 LEU A C 1
ATOM 1548 O O . LEU A 1 184 ? 0.688 -14.794 -14.865 1.00 85.25 184 LEU A O 1
ATOM 1552 N N . ALA A 1 185 ? -0.452 -14.879 -12.953 1.00 82.06 185 ALA A N 1
ATOM 1553 C CA . ALA A 1 185 ? 0.242 -16.067 -12.474 1.00 82.06 185 ALA A CA 1
ATOM 1554 C C . ALA A 1 185 ? -0.059 -17.289 -13.358 1.00 82.06 185 ALA A C 1
ATOM 1556 O O . ALA A 1 185 ? 0.861 -17.991 -13.754 1.00 82.06 185 ALA A O 1
ATOM 1557 N N . ALA A 1 186 ? -1.325 -17.522 -13.718 1.00 82.56 186 ALA A N 1
ATOM 1558 C CA . ALA A 1 186 ? -1.719 -18.648 -14.564 1.00 82.56 186 ALA A CA 1
ATOM 1559 C C . ALA A 1 186 ? -1.044 -18.606 -15.942 1.00 82.56 186 ALA A C 1
ATOM 1561 O O . ALA A 1 186 ? -0.571 -19.632 -16.414 1.00 82.56 186 ALA A O 1
ATOM 1562 N N . LEU A 1 187 ? -0.957 -17.420 -16.551 1.00 81.50 187 LEU A N 1
ATOM 1563 C CA . LEU A 1 187 ? -0.247 -17.196 -17.811 1.00 81.50 187 LEU A CA 1
ATOM 1564 C C . LEU A 1 187 ? 1.262 -17.440 -17.686 1.00 81.50 187 LEU A C 1
ATOM 1566 O O . LEU A 1 187 ? 1.878 -17.880 -18.651 1.00 81.50 187 LEU A O 1
ATOM 1570 N N . GLU A 1 188 ? 1.854 -17.192 -16.517 1.00 79.06 188 GLU A N 1
ATOM 1571 C CA . GLU A 1 188 ? 3.266 -17.492 -16.261 1.00 79.06 188 GLU A CA 1
ATOM 1572 C C . GLU A 1 188 ? 3.524 -18.999 -16.106 1.00 79.06 188 GLU A C 1
ATOM 1574 O O . GLU A 1 188 ? 4.585 -19.473 -16.499 1.00 79.06 188 GLU A O 1
ATOM 1579 N N . PHE A 1 189 ? 2.557 -19.766 -15.590 1.00 75.31 189 PHE A N 1
ATOM 1580 C CA . PHE A 1 189 ? 2.654 -21.226 -15.447 1.00 75.31 189 PHE A CA 1
ATOM 1581 C C . PHE A 1 189 ? 2.318 -22.009 -16.728 1.00 75.31 189 PHE A C 1
ATOM 1583 O O . PHE A 1 189 ? 2.354 -23.240 -16.704 1.00 75.31 189 PHE A O 1
ATOM 1590 N N . VAL A 1 190 ? 1.999 -21.335 -17.841 1.00 77.81 190 VAL A N 1
ATOM 1591 C CA . VAL A 1 190 ? 1.808 -22.005 -19.136 1.00 77.81 190 VAL A CA 1
ATOM 1592 C C . VAL A 1 190 ? 3.166 -22.527 -19.625 1.00 77.81 190 VAL A C 1
ATOM 1594 O O . VAL A 1 190 ? 4.079 -21.716 -19.823 1.00 77.81 190 VAL A O 1
ATOM 1597 N N . PRO A 1 191 ? 3.324 -23.850 -19.819 1.00 52.31 191 PRO A N 1
ATOM 1598 C CA . PRO A 1 191 ? 4.570 -24.411 -20.318 1.00 52.31 191 PRO A CA 1
ATOM 1599 C C . PRO A 1 191 ? 4.888 -23.866 -21.719 1.00 52.31 191 PRO A C 1
ATOM 1601 O O . PRO A 1 191 ? 3.994 -23.608 -22.523 1.00 52.31 191 PRO A O 1
ATOM 1604 N N . ASP A 1 192 ? 6.183 -23.674 -21.962 1.00 61.62 192 ASP A N 1
ATOM 1605 C CA . ASP A 1 192 ? 6.848 -23.377 -23.239 1.00 61.62 192 ASP A CA 1
ATOM 1606 C C . ASP A 1 192 ? 7.098 -21.912 -23.631 1.00 61.62 192 ASP A C 1
ATOM 1608 O O . ASP A 1 192 ? 8.055 -21.688 -24.364 1.00 61.62 192 ASP A O 1
ATOM 1612 N N . ASN A 1 193 ? 6.371 -20.896 -23.135 1.00 62.38 193 ASN A N 1
ATOM 1613 C CA . ASN A 1 193 ? 6.575 -19.519 -23.647 1.00 62.38 193 ASN A CA 1
ATOM 1614 C C . ASN A 1 193 ? 6.621 -18.364 -22.637 1.00 62.38 193 ASN A C 1
ATOM 1616 O O . ASN A 1 193 ? 6.838 -17.238 -23.086 1.00 62.38 193 ASN A O 1
ATOM 1620 N N . HIS A 1 194 ? 6.431 -18.602 -21.328 1.00 76.81 194 HIS A N 1
ATOM 1621 C CA . HIS A 1 194 ? 6.392 -17.577 -20.259 1.00 76.81 194 HIS A CA 1
ATOM 1622 C C . HIS A 1 194 ? 6.092 -16.147 -20.780 1.00 76.81 194 HIS A C 1
ATOM 1624 O O . HIS A 1 194 ? 6.962 -15.264 -20.807 1.00 76.81 194 HIS A O 1
ATOM 1630 N N . PRO A 1 195 ? 4.881 -15.925 -21.324 1.00 79.62 195 PRO A N 1
ATOM 1631 C CA . PRO A 1 195 ? 4.576 -14.763 -22.159 1.00 79.62 195 PRO A CA 1
ATOM 1632 C C . PRO A 1 195 ? 4.676 -13.444 -21.390 1.00 79.62 195 PRO A C 1
ATOM 1634 O O . PRO A 1 195 ? 4.893 -12.387 -21.979 1.00 79.62 195 PRO A O 1
ATOM 1637 N N . ILE A 1 196 ? 4.521 -13.485 -20.065 1.00 82.69 196 ILE A N 1
ATOM 1638 C CA . ILE A 1 196 ? 4.566 -12.284 -19.238 1.00 82.69 196 ILE A CA 1
ATOM 1639 C C . ILE A 1 196 ? 6.004 -11.894 -18.933 1.00 82.69 196 ILE A C 1
ATOM 1641 O O . ILE A 1 196 ? 6.344 -10.727 -19.117 1.00 82.69 196 ILE A O 1
ATOM 1645 N N . THR A 1 197 ? 6.860 -12.828 -18.517 1.00 83.88 197 THR A N 1
ATOM 1646 C CA . THR A 1 197 ? 8.277 -12.507 -18.284 1.00 83.88 197 THR A CA 1
ATOM 1647 C C . THR A 1 197 ? 9.001 -12.103 -19.562 1.00 83.88 197 THR A C 1
ATOM 1649 O O . THR A 1 197 ? 9.845 -11.206 -19.523 1.00 83.88 197 THR A O 1
ATOM 1652 N N . THR A 1 198 ? 8.650 -12.685 -20.712 1.00 84.31 198 THR A N 1
ATOM 1653 C CA . THR A 1 198 ? 9.157 -12.231 -22.019 1.00 84.31 198 THR A CA 1
ATOM 1654 C C . THR A 1 198 ? 8.642 -10.834 -22.372 1.00 84.31 198 THR A C 1
ATOM 1656 O O . THR A 1 198 ? 9.429 -9.977 -22.776 1.00 84.31 198 THR A O 1
ATOM 1659 N N . PHE A 1 199 ? 7.358 -10.544 -22.138 1.00 86.81 199 PHE A N 1
ATOM 1660 C CA . PHE A 1 199 ? 6.803 -9.205 -22.332 1.00 86.81 199 PHE A CA 1
ATOM 1661 C C . PHE A 1 199 ? 7.475 -8.152 -21.440 1.00 86.81 199 PHE A C 1
ATOM 1663 O O . PHE A 1 199 ? 7.863 -7.094 -21.937 1.00 86.81 199 PHE A O 1
ATOM 1670 N N 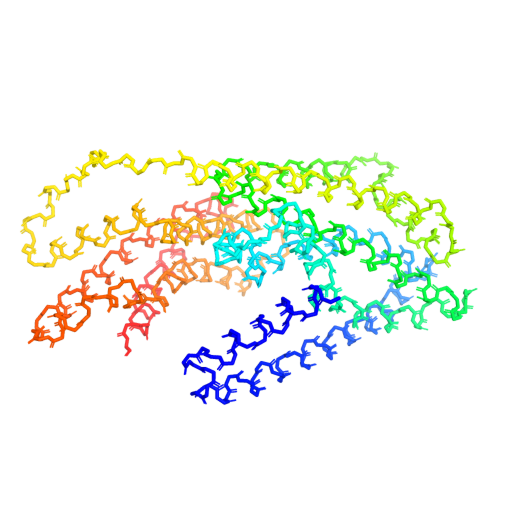. THR A 1 200 ? 7.657 -8.417 -20.141 1.00 87.38 200 THR A N 1
ATOM 1671 C CA . THR A 1 200 ? 8.303 -7.457 -19.230 1.00 87.38 200 THR A CA 1
ATOM 1672 C C . THR A 1 200 ? 9.782 -7.277 -19.5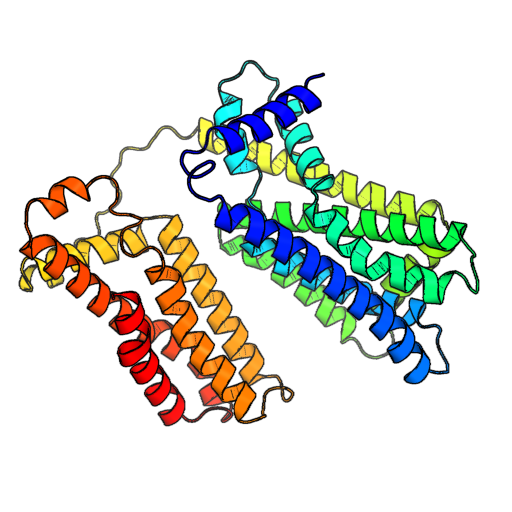40 1.00 87.38 200 THR A C 1
ATOM 1674 O O . THR A 1 200 ? 10.291 -6.162 -19.418 1.00 87.38 200 THR A O 1
ATOM 1677 N N . MET A 1 201 ? 10.459 -8.333 -20.000 1.00 88.19 201 MET A N 1
ATOM 1678 C CA . MET A 1 201 ? 11.832 -8.249 -20.491 1.00 88.19 201 MET A CA 1
ATOM 1679 C C . MET A 1 201 ? 11.936 -7.306 -21.695 1.00 88.19 201 MET A C 1
ATOM 1681 O O . MET A 1 201 ? 12.702 -6.344 -21.639 1.00 88.19 201 MET A O 1
ATOM 1685 N N . ASN A 1 202 ? 11.120 -7.532 -22.729 1.00 89.25 202 ASN A N 1
ATOM 1686 C CA . ASN A 1 202 ? 11.108 -6.722 -23.950 1.00 89.25 202 ASN A CA 1
ATOM 1687 C C . ASN A 1 202 ? 10.711 -5.269 -23.665 1.00 89.25 202 ASN A C 1
ATOM 1689 O O . ASN A 1 202 ? 11.259 -4.338 -24.248 1.00 89.25 202 ASN A O 1
ATOM 1693 N N . LEU A 1 203 ? 9.766 -5.058 -22.747 1.00 89.00 203 LEU A N 1
ATOM 1694 C CA . LEU A 1 203 ? 9.336 -3.727 -22.330 1.00 89.00 203 LEU A CA 1
ATOM 1695 C C . LEU A 1 203 ? 10.459 -2.983 -21.590 1.00 89.00 203 LEU A C 1
ATOM 1697 O O . LEU A 1 203 ? 10.693 -1.805 -21.857 1.00 89.00 203 LEU A O 1
ATOM 1701 N N . GLY A 1 204 ? 11.182 -3.664 -20.697 1.00 87.06 204 GLY A N 1
ATOM 1702 C CA . GLY A 1 204 ? 12.336 -3.093 -20.005 1.00 87.06 204 GLY A CA 1
ATOM 1703 C C . GLY A 1 204 ? 13.488 -2.755 -20.955 1.00 87.06 204 GLY A C 1
ATOM 1704 O O . GLY A 1 204 ? 14.085 -1.687 -20.843 1.00 87.06 204 GLY A O 1
ATOM 1705 N N . GLU A 1 205 ? 13.755 -3.612 -21.940 1.00 88.81 205 GLU A N 1
ATOM 1706 C CA . GLU A 1 205 ? 14.739 -3.350 -22.995 1.00 88.81 205 GLU A CA 1
ATOM 1707 C C . GLU A 1 205 ? 14.324 -2.175 -23.890 1.00 88.81 205 GLU A C 1
ATOM 1709 O O . GLU A 1 205 ? 15.130 -1.285 -24.160 1.00 88.81 205 GLU A O 1
ATOM 1714 N N . ALA A 1 206 ? 13.046 -2.094 -24.268 1.00 89.62 206 ALA A N 1
ATOM 1715 C CA . ALA A 1 206 ? 12.514 -0.971 -25.031 1.00 89.62 206 ALA A CA 1
ATOM 1716 C C . ALA A 1 206 ? 12.670 0.368 -24.289 1.00 89.62 206 ALA A C 1
ATOM 1718 O O . ALA A 1 206 ? 12.893 1.397 -24.930 1.00 89.62 206 ALA A O 1
ATOM 1719 N N . PHE A 1 207 ? 12.603 0.373 -22.953 1.00 91.25 207 PHE A N 1
ATOM 1720 C CA . PHE A 1 207 ? 12.913 1.565 -22.163 1.00 91.25 207 PHE A CA 1
ATOM 1721 C C . PHE A 1 207 ? 14.391 1.924 -22.179 1.00 91.25 207 PHE A C 1
ATOM 1723 O O . PHE A 1 207 ? 14.699 3.102 -22.322 1.00 91.25 207 PHE A O 1
ATOM 1730 N N . ILE A 1 208 ? 15.288 0.941 -22.066 1.00 88.56 208 ILE A N 1
ATOM 1731 C CA . ILE A 1 208 ? 16.740 1.163 -22.133 1.00 88.56 208 ILE A CA 1
ATOM 1732 C C . ILE A 1 208 ? 17.137 1.719 -23.509 1.00 88.56 208 ILE A C 1
ATOM 1734 O O . ILE A 1 208 ? 17.928 2.655 -23.597 1.00 88.56 208 ILE A O 1
ATOM 1738 N N . ALA A 1 209 ? 16.542 1.186 -24.579 1.00 87.56 209 ALA A N 1
ATOM 1739 C CA . ALA A 1 209 ? 16.753 1.643 -25.949 1.00 87.56 209 ALA A CA 1
ATOM 1740 C C . ALA A 1 209 ? 16.086 2.999 -26.259 1.00 87.56 209 ALA A C 1
ATOM 1742 O O . ALA A 1 209 ? 16.284 3.552 -27.339 1.00 87.56 209 ALA A O 1
ATOM 1743 N N . GLY A 1 210 ? 15.277 3.546 -25.344 1.00 85.31 210 GLY A N 1
ATOM 1744 C CA . GLY A 1 210 ? 14.585 4.818 -25.553 1.00 85.31 210 GLY A CA 1
ATOM 1745 C C . GLY A 1 210 ? 13.443 4.753 -26.576 1.00 85.31 210 GLY A C 1
ATOM 1746 O O . GLY A 1 210 ? 13.108 5.770 -27.183 1.00 85.31 210 GLY A O 1
ATOM 1747 N N . ASN A 1 211 ? 12.834 3.583 -26.793 1.00 90.38 211 ASN A N 1
ATOM 1748 C CA . ASN A 1 211 ? 11.784 3.418 -27.795 1.00 90.38 211 ASN A CA 1
ATOM 1749 C C . ASN A 1 211 ? 10.514 4.196 -27.412 1.00 90.38 211 ASN A C 1
ATOM 1751 O O . ASN A 1 211 ? 9.783 3.833 -26.486 1.00 90.38 211 ASN A O 1
ATOM 1755 N N . ILE A 1 212 ? 10.218 5.241 -28.186 1.00 90.12 212 ILE A N 1
ATOM 1756 C CA . ILE A 1 212 ? 9.096 6.163 -27.972 1.00 90.12 212 ILE A CA 1
ATOM 1757 C C . ILE A 1 212 ? 7.752 5.423 -27.920 1.00 90.12 212 ILE A C 1
ATOM 1759 O O . ILE A 1 212 ? 6.887 5.798 -27.130 1.00 90.12 212 ILE A O 1
ATOM 1763 N N . LEU A 1 213 ? 7.576 4.347 -28.696 1.00 89.94 213 LEU A N 1
ATOM 1764 C CA . LEU A 1 213 ? 6.327 3.578 -28.723 1.00 89.94 213 LEU A CA 1
ATOM 1765 C C . LEU A 1 213 ? 6.037 2.897 -27.381 1.00 89.94 213 LEU A C 1
ATOM 1767 O O . LEU A 1 213 ? 4.890 2.895 -26.935 1.00 89.94 213 LEU A O 1
ATOM 1771 N N . ALA A 1 214 ? 7.064 2.374 -26.705 1.00 89.88 214 ALA A N 1
ATOM 1772 C CA . ALA A 1 214 ? 6.907 1.749 -25.392 1.00 89.88 214 ALA A CA 1
ATOM 1773 C C . ALA A 1 214 ? 6.500 2.783 -24.329 1.00 89.88 214 ALA A C 1
ATOM 1775 O O . ALA A 1 214 ? 5.570 2.551 -23.553 1.00 89.88 214 ALA A O 1
ATOM 1776 N N . PHE A 1 215 ? 7.129 3.965 -24.342 1.00 90.44 215 PHE A N 1
ATOM 1777 C CA . PHE A 1 215 ? 6.746 5.077 -23.466 1.00 90.44 215 PHE A CA 1
ATOM 1778 C C . PHE A 1 215 ? 5.313 5.546 -23.726 1.00 90.44 215 PHE A C 1
ATOM 1780 O O . PHE A 1 215 ? 4.543 5.738 -22.784 1.00 90.44 215 PHE A O 1
ATOM 1787 N N . LEU A 1 216 ? 4.937 5.694 -24.996 1.00 92.38 216 LEU A N 1
ATOM 1788 C CA . LEU A 1 216 ? 3.602 6.122 -25.402 1.00 92.38 216 LEU A CA 1
ATOM 1789 C C . LEU A 1 216 ? 2.545 5.098 -24.958 1.00 92.38 216 LEU A C 1
ATOM 1791 O O . LEU A 1 216 ? 1.535 5.481 -24.368 1.00 92.38 216 LEU A O 1
ATOM 1795 N N . GLY A 1 217 ? 2.814 3.800 -25.132 1.00 91.88 217 GLY A N 1
ATOM 1796 C CA . GLY A 1 217 ? 1.940 2.723 -24.664 1.00 91.88 217 GLY A CA 1
ATOM 1797 C C . GLY A 1 217 ? 1.664 2.795 -23.160 1.00 91.88 217 GLY A C 1
ATOM 1798 O O . GLY A 1 217 ? 0.506 2.782 -22.737 1.00 91.88 217 GLY A O 1
ATOM 1799 N N . VAL A 1 218 ? 2.706 2.962 -22.339 1.00 92.12 218 VAL A N 1
ATOM 1800 C CA . VAL A 1 218 ? 2.535 3.095 -20.881 1.00 92.12 218 VAL A CA 1
ATOM 1801 C C . VAL A 1 218 ? 1.823 4.395 -20.504 1.00 92.12 218 VAL A C 1
ATOM 1803 O O . VAL A 1 218 ? 0.961 4.384 -19.624 1.00 92.12 218 VAL A O 1
ATOM 1806 N N . LEU A 1 219 ? 2.098 5.508 -21.188 1.00 93.06 219 LEU A N 1
ATOM 1807 C CA . LEU A 1 219 ? 1.387 6.770 -20.964 1.00 93.06 219 LEU A CA 1
ATOM 1808 C C . LEU A 1 219 ? -0.111 6.665 -21.284 1.00 93.06 219 LEU A C 1
ATOM 1810 O O . LEU A 1 219 ? -0.926 7.194 -20.525 1.00 93.06 219 LEU A O 1
ATOM 1814 N N . ILE A 1 220 ? -0.491 5.948 -22.347 1.00 94.12 220 ILE A N 1
ATOM 1815 C CA . ILE A 1 220 ? -1.900 5.667 -22.660 1.00 94.12 220 ILE A CA 1
ATOM 1816 C C . ILE A 1 220 ? -2.542 4.859 -21.530 1.00 94.12 220 ILE A C 1
ATOM 1818 O O . ILE A 1 220 ? -3.621 5.223 -21.061 1.00 94.12 220 ILE A O 1
ATOM 1822 N N . LEU A 1 221 ? -1.883 3.803 -21.044 1.00 93.50 221 LEU A N 1
ATOM 1823 C CA . LEU A 1 221 ? -2.397 2.995 -19.932 1.00 93.50 221 LEU A CA 1
ATOM 1824 C C . LEU A 1 221 ? -2.589 3.829 -18.659 1.00 93.50 221 LEU A C 1
ATOM 1826 O O . LEU A 1 221 ? -3.622 3.713 -17.993 1.00 93.50 221 LEU A O 1
ATOM 1830 N N . ILE A 1 222 ? -1.639 4.718 -18.352 1.00 93.50 222 ILE A N 1
ATOM 1831 C CA . ILE A 1 222 ? -1.745 5.678 -17.245 1.00 93.50 222 ILE A CA 1
ATOM 1832 C C . ILE A 1 222 ? -2.946 6.611 -17.446 1.00 93.50 222 ILE A C 1
ATOM 1834 O O . ILE A 1 222 ? -3.716 6.830 -16.510 1.00 93.50 222 ILE A O 1
ATOM 1838 N N . ALA A 1 223 ? -3.144 7.146 -18.652 1.00 92.75 223 ALA A N 1
ATOM 1839 C CA . ALA A 1 223 ? -4.268 8.029 -18.949 1.00 92.75 223 ALA A CA 1
ATOM 1840 C C . ALA A 1 223 ? -5.621 7.308 -18.808 1.00 92.75 223 ALA A C 1
ATOM 1842 O O . ALA A 1 223 ? -6.545 7.846 -18.194 1.00 92.75 223 ALA A O 1
ATOM 1843 N N . LEU A 1 224 ? -5.731 6.071 -19.302 1.00 94.12 224 LEU A N 1
ATOM 1844 C CA . LEU A 1 224 ? -6.941 5.254 -19.183 1.00 94.12 224 LEU A CA 1
ATOM 1845 C C . LEU A 1 224 ? -7.290 4.982 -17.719 1.00 94.12 224 LEU A C 1
ATOM 1847 O O . LEU A 1 224 ? -8.412 5.255 -17.284 1.00 94.12 224 LEU A O 1
ATOM 1851 N N . ILE A 1 225 ? -6.328 4.505 -16.925 1.00 92.81 225 ILE A N 1
ATOM 1852 C CA . ILE A 1 225 ? -6.583 4.208 -15.513 1.00 92.81 225 ILE A CA 1
ATOM 1853 C C . ILE A 1 225 ? -6.855 5.473 -14.695 1.00 92.81 225 ILE A C 1
ATOM 1855 O O . ILE A 1 225 ? -7.636 5.448 -13.739 1.00 92.81 225 ILE A O 1
ATOM 1859 N N . TRP A 1 226 ? -6.261 6.601 -15.085 1.00 90.62 226 TRP A N 1
ATOM 1860 C CA . TRP A 1 226 ? -6.545 7.905 -14.502 1.00 90.62 226 TRP A CA 1
ATOM 1861 C C . TRP A 1 226 ? -7.997 8.332 -14.762 1.00 90.62 226 TRP A C 1
ATOM 1863 O O . TRP A 1 226 ? -8.692 8.728 -13.823 1.00 90.62 226 TRP A O 1
ATOM 1873 N N . LEU A 1 227 ? -8.501 8.172 -15.993 1.00 91.12 227 LEU A N 1
ATOM 1874 C CA . LEU A 1 227 ? -9.899 8.459 -16.344 1.00 91.12 227 LEU A CA 1
ATOM 1875 C C . LEU A 1 227 ? -10.884 7.557 -15.588 1.00 91.12 227 LEU A C 1
ATOM 1877 O O . LEU A 1 227 ? -11.893 8.045 -15.068 1.00 91.12 227 LEU A O 1
ATOM 1881 N N . ILE A 1 228 ? -10.584 6.260 -15.477 1.00 91.12 228 ILE A N 1
ATOM 1882 C CA . ILE A 1 228 ? -11.414 5.307 -14.727 1.00 91.12 228 ILE A CA 1
ATOM 1883 C C . ILE A 1 228 ? -11.474 5.709 -13.248 1.00 91.12 228 ILE A C 1
ATOM 1885 O O . ILE A 1 228 ? -12.565 5.856 -12.690 1.00 91.12 228 ILE A O 1
ATOM 1889 N N . ASN A 1 229 ? -10.320 5.969 -12.625 1.00 90.06 229 ASN A N 1
ATOM 1890 C CA . ASN A 1 229 ? -10.246 6.425 -11.236 1.00 90.06 229 ASN A CA 1
ATOM 1891 C C . ASN A 1 229 ? -11.038 7.719 -11.016 1.00 90.06 229 ASN A C 1
ATOM 1893 O O . ASN A 1 229 ? -11.805 7.829 -10.057 1.00 90.06 229 ASN A O 1
ATOM 1897 N N . ARG A 1 230 ? -10.898 8.688 -11.925 1.00 87.31 230 ARG A N 1
ATOM 1898 C CA . ARG A 1 230 ? -11.635 9.954 -11.883 1.00 87.31 230 ARG A CA 1
ATOM 1899 C C . ARG A 1 230 ? -13.148 9.727 -11.872 1.00 87.31 230 ARG A C 1
ATOM 1901 O O . ARG A 1 230 ? -13.848 10.324 -11.053 1.00 87.31 230 ARG A O 1
ATOM 1908 N N . ASN A 1 231 ? -13.651 8.849 -12.739 1.00 87.88 231 ASN A N 1
ATOM 1909 C CA . ASN A 1 231 ? -15.077 8.535 -12.833 1.00 87.88 231 ASN A CA 1
ATOM 1910 C C . ASN A 1 231 ? -15.604 7.816 -11.583 1.00 87.88 231 ASN A C 1
ATOM 1912 O O . ASN A 1 231 ? -16.671 8.174 -11.076 1.00 87.88 231 ASN A O 1
ATOM 1916 N N . ILE A 1 232 ? -14.847 6.856 -11.043 1.00 86.56 232 ILE A N 1
ATOM 1917 C CA . ILE A 1 232 ? -15.219 6.120 -9.825 1.00 86.56 232 ILE A CA 1
ATOM 1918 C C . ILE A 1 232 ? -15.275 7.063 -8.619 1.00 86.56 232 ILE A C 1
ATOM 1920 O O . ILE A 1 232 ? -16.289 7.109 -7.922 1.00 86.56 232 ILE A O 1
ATOM 1924 N N . ILE A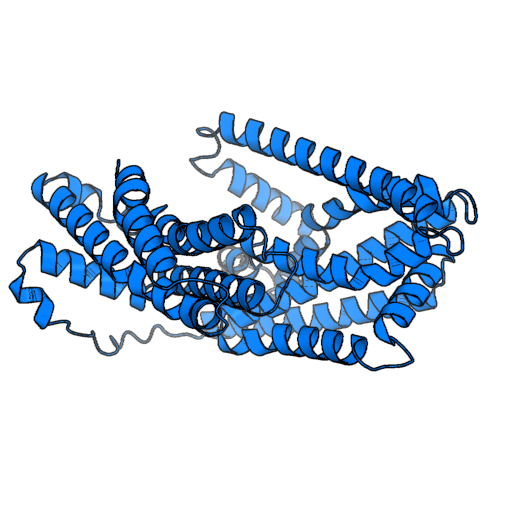 1 233 ? -14.227 7.864 -8.393 1.00 82.62 233 ILE A N 1
ATOM 1925 C CA . ILE A 1 233 ? -14.170 8.820 -7.275 1.00 82.62 233 ILE A CA 1
ATOM 1926 C C . ILE A 1 233 ? -15.332 9.812 -7.361 1.00 82.62 233 ILE A C 1
ATOM 1928 O O . ILE A 1 233 ? -15.996 10.079 -6.356 1.00 82.62 233 ILE A O 1
ATOM 1932 N N . LYS A 1 234 ? -15.619 10.315 -8.568 1.00 83.62 234 LYS A N 1
ATOM 1933 C CA . LYS A 1 234 ? -16.757 11.198 -8.823 1.00 83.62 234 LYS A CA 1
ATOM 1934 C C . LYS A 1 234 ? -18.067 10.529 -8.399 1.00 83.62 234 LYS A C 1
ATOM 1936 O O . LYS A 1 234 ? -18.802 11.103 -7.598 1.00 83.62 234 LYS A O 1
ATOM 1941 N N . ARG A 1 235 ? -18.343 9.312 -8.882 1.00 84.12 235 ARG A N 1
ATOM 1942 C CA . ARG A 1 235 ? -19.567 8.558 -8.558 1.00 84.12 235 ARG A CA 1
ATOM 1943 C C . ARG A 1 235 ? -19.718 8.317 -7.054 1.00 84.12 235 ARG A C 1
ATOM 1945 O O . ARG A 1 235 ? -20.793 8.557 -6.512 1.00 84.12 235 ARG A O 1
ATOM 1952 N N . LEU A 1 236 ? -18.643 7.901 -6.385 1.00 80.12 236 LEU A N 1
ATOM 1953 C CA . LEU A 1 236 ? -18.635 7.632 -4.945 1.00 80.12 236 LEU A CA 1
ATOM 1954 C C . LEU A 1 236 ? -18.984 8.876 -4.129 1.00 80.12 236 LEU A C 1
ATOM 1956 O O . LEU A 1 236 ? -19.838 8.817 -3.248 1.00 80.12 236 LEU A O 1
ATOM 1960 N N . ILE A 1 237 ? -18.382 10.017 -4.451 1.00 77.62 237 ILE A N 1
ATOM 1961 C CA . ILE A 1 237 ? -18.617 11.256 -3.704 1.00 77.62 237 ILE A CA 1
ATOM 1962 C C . ILE A 1 237 ? -20.026 11.794 -3.944 1.00 77.62 237 ILE A C 1
ATOM 1964 O O . ILE A 1 237 ? -20.676 12.215 -2.994 1.00 77.62 237 ILE A O 1
ATOM 1968 N N . TYR A 1 238 ? -20.545 11.730 -5.175 1.00 77.12 238 TYR A N 1
ATOM 1969 C CA . TYR A 1 238 ? -21.947 12.083 -5.423 1.00 77.12 238 TYR A CA 1
ATOM 1970 C C . TYR A 1 238 ? -22.911 11.164 -4.668 1.00 77.12 238 TYR A C 1
ATOM 1972 O O . TYR A 1 238 ? -23.896 11.648 -4.122 1.00 77.12 238 TYR A O 1
ATOM 1980 N N . SER A 1 239 ? -22.608 9.867 -4.571 1.00 76.56 239 SER A N 1
ATOM 1981 C CA . SER A 1 239 ? -23.420 8.939 -3.777 1.00 76.56 239 SER A CA 1
ATOM 1982 C C . SER A 1 239 ? -23.365 9.223 -2.272 1.00 76.56 239 SER A C 1
ATOM 1984 O O . SER A 1 239 ? -24.341 8.978 -1.574 1.00 76.56 239 SER A O 1
ATOM 1986 N N . GLU A 1 240 ? -22.244 9.745 -1.766 1.00 74.62 240 GLU A N 1
ATOM 1987 C CA . GLU A 1 240 ? -22.091 10.101 -0.354 1.00 74.62 240 GLU A CA 1
ATOM 1988 C C . GLU A 1 240 ? -22.800 11.420 -0.021 1.00 74.62 240 GLU A C 1
ATOM 1990 O O . GLU A 1 240 ? -23.415 11.514 1.031 1.00 74.62 240 GLU A O 1
ATOM 1995 N N . ILE A 1 241 ? -22.786 12.401 -0.931 1.00 72.06 241 ILE A N 1
ATOM 1996 C CA . ILE A 1 241 ? -23.521 13.670 -0.773 1.00 72.06 241 ILE A CA 1
ATOM 1997 C C . ILE A 1 241 ? -25.037 13.452 -0.885 1.00 72.06 241 ILE A C 1
ATOM 1999 O O . ILE A 1 241 ? -25.801 14.064 -0.149 1.00 72.06 241 ILE A O 1
ATOM 2003 N N . ASN A 1 242 ? -25.474 12.577 -1.795 1.00 69.94 242 ASN A N 1
ATOM 2004 C CA . ASN A 1 242 ? -26.896 12.296 -2.013 1.00 69.94 242 ASN A CA 1
ATOM 2005 C C . ASN A 1 242 ? -27.484 11.316 -0.987 1.00 69.94 242 ASN A C 1
ATOM 2007 O O . ASN A 1 242 ? -28.685 11.048 -1.022 1.00 69.94 242 ASN A O 1
ATOM 2011 N N . LYS A 1 243 ? -26.665 10.752 -0.092 1.00 66.88 243 LYS A N 1
ATOM 2012 C CA . LYS A 1 243 ? -27.172 9.969 1.033 1.00 66.88 243 LYS A CA 1
ATOM 2013 C C . LYS A 1 243 ? -27.814 10.919 2.035 1.00 66.88 243 LYS A C 1
ATOM 2015 O O . LYS A 1 243 ? -27.137 11.478 2.890 1.00 66.88 243 LYS A O 1
ATOM 2020 N N . VAL A 1 244 ? -29.131 11.057 1.936 1.00 54.44 244 VAL A N 1
ATOM 2021 C CA . VAL A 1 244 ? -29.954 11.469 3.072 1.00 54.44 244 VAL A CA 1
ATOM 2022 C C . VAL A 1 244 ? -29.725 10.423 4.162 1.00 54.44 244 VAL A C 1
ATOM 2024 O O . VAL A 1 244 ? -29.786 9.222 3.886 1.00 54.44 244 VAL A O 1
ATOM 2027 N N . GLU A 1 245 ? -29.352 10.860 5.363 1.00 49.94 245 GLU A N 1
ATOM 2028 C CA . GLU A 1 245 ? -29.181 9.968 6.505 1.00 49.94 245 GLU A CA 1
ATOM 2029 C C . GLU A 1 245 ? -30.522 9.289 6.789 1.00 49.94 245 GLU A C 1
ATOM 2031 O O . GLU A 1 245 ? -31.399 9.860 7.431 1.00 49.94 245 GLU A O 1
ATOM 2036 N N . ASP A 1 246 ? -30.701 8.066 6.289 1.00 43.84 246 ASP A N 1
ATOM 2037 C CA . ASP A 1 246 ? -31.778 7.201 6.745 1.00 43.84 246 ASP A CA 1
ATOM 2038 C C . ASP A 1 246 ? -31.518 6.902 8.226 1.00 43.84 246 ASP A C 1
ATOM 2040 O O . ASP A 1 246 ? -30.806 5.965 8.592 1.00 43.84 246 ASP A O 1
ATOM 2044 N N . THR A 1 247 ? -32.135 7.701 9.092 1.00 46.06 247 THR A N 1
ATOM 2045 C CA . THR A 1 247 ? -32.254 7.524 10.545 1.00 46.06 247 THR A CA 1
ATOM 2046 C C . THR A 1 247 ? -33.143 6.332 10.907 1.00 46.06 247 THR A C 1
ATOM 2048 O O . THR A 1 247 ? -33.722 6.267 11.987 1.00 46.06 247 THR A O 1
ATOM 2051 N N . LYS A 1 248 ? -33.261 5.328 10.033 1.00 42.00 248 LYS A N 1
ATOM 2052 C CA . LYS A 1 248 ? -33.861 4.050 10.401 1.00 42.00 248 LYS A CA 1
ATOM 2053 C C . LYS A 1 248 ? -32.773 3.213 11.044 1.00 42.00 248 LYS A C 1
ATOM 2055 O O . LYS A 1 248 ? -31.934 2.625 10.360 1.00 42.00 248 LYS A O 1
ATOM 2060 N N . VAL A 1 249 ? -32.790 3.179 12.375 1.00 46.22 249 VAL A N 1
ATOM 2061 C CA . VAL A 1 249 ? -32.014 2.247 13.196 1.00 46.22 249 VAL A CA 1
ATOM 2062 C C . VAL A 1 249 ? -32.340 0.829 12.717 1.00 46.22 249 VAL A C 1
ATOM 2064 O O . VAL A 1 249 ? -33.323 0.218 13.123 1.00 46.22 249 VAL A O 1
ATOM 2067 N N . LYS A 1 250 ? -31.547 0.315 11.773 1.00 44.97 250 LYS A N 1
ATOM 2068 C CA . LYS A 1 250 ? -31.650 -1.069 11.314 1.00 44.97 250 LYS A CA 1
ATOM 2069 C C . LYS A 1 250 ? -31.313 -1.969 12.494 1.00 44.97 250 LYS A C 1
ATOM 2071 O O . LYS A 1 250 ? -30.213 -1.851 13.026 1.00 44.97 250 LYS A O 1
ATOM 2076 N N . HIS A 1 251 ? -32.278 -2.819 12.851 1.00 45.91 251 HIS A N 1
ATOM 2077 C CA . HIS A 1 251 ? -32.202 -3.976 13.745 1.00 45.91 251 HIS A CA 1
ATOM 2078 C C . HIS A 1 251 ? -31.013 -3.923 14.714 1.00 45.91 251 HIS A C 1
ATOM 2080 O O . HIS A 1 251 ? -29.903 -4.357 14.393 1.00 45.91 251 HIS A O 1
ATOM 2086 N N . VAL A 1 252 ? -31.231 -3.376 15.911 1.00 51.78 252 VAL A N 1
ATOM 2087 C CA . VAL A 1 252 ? -30.256 -3.539 16.989 1.00 51.78 252 VAL A CA 1
ATOM 2088 C C . VAL A 1 252 ? -30.211 -5.034 17.275 1.00 51.78 252 VAL A C 1
ATOM 2090 O O . VAL A 1 252 ? -31.204 -5.618 17.689 1.00 51.78 252 VAL A O 1
ATOM 2093 N N . SER A 1 253 ? -29.085 -5.6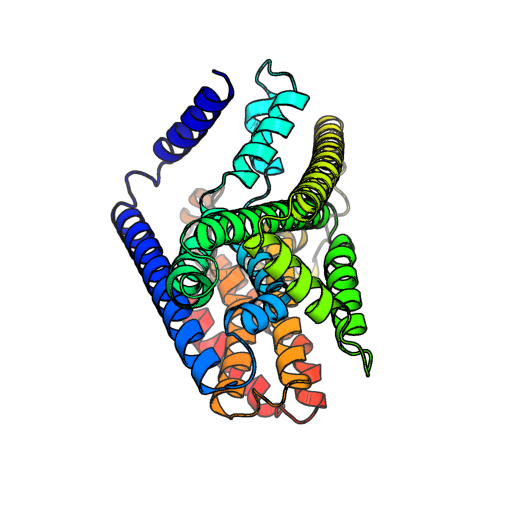83 16.984 1.00 56.12 253 SER A N 1
ATOM 2094 C CA . SER A 1 253 ? -28.854 -7.049 17.439 1.00 56.12 253 SER A CA 1
ATOM 2095 C C . SER A 1 253 ? -28.839 -7.012 18.969 1.00 56.12 253 SER A C 1
ATOM 2097 O O . SER A 1 253 ? -27.875 -6.531 19.584 1.00 56.12 253 SER A O 1
ATOM 2099 N N . GLU A 1 254 ? -29.944 -7.416 19.580 1.00 58.97 254 GLU A N 1
ATOM 2100 C CA . GLU A 1 254 ? -30.071 -7.560 21.021 1.00 58.97 254 GLU A CA 1
ATOM 2101 C C . GLU A 1 254 ? -29.397 -8.867 21.424 1.00 58.97 254 GLU A C 1
ATOM 2103 O O . GLU A 1 254 ? -29.872 -9.960 21.140 1.00 58.97 254 GLU A O 1
ATOM 2108 N N . TYR A 1 255 ? -28.222 -8.750 22.038 1.00 65.88 255 TYR A N 1
ATOM 2109 C CA . TYR A 1 255 ? -27.529 -9.884 22.638 1.00 65.88 255 TYR A CA 1
ATOM 2110 C C . TYR A 1 255 ? -28.034 -10.061 24.074 1.00 65.88 255 TYR A C 1
ATOM 2112 O O . TYR A 1 255 ? -27.314 -9.760 25.026 1.00 65.88 255 TYR A O 1
ATOM 2120 N N . THR A 1 256 ? -29.285 -10.493 24.228 1.00 65.25 256 THR A N 1
ATOM 2121 C CA . THR A 1 256 ? -29.968 -10.664 25.526 1.00 65.25 256 THR A CA 1
ATOM 2122 C C . THR A 1 256 ? -29.248 -11.667 26.436 1.00 65.25 256 THR A C 1
ATOM 2124 O O . THR A 1 256 ? -29.246 -11.514 27.650 1.00 65.25 256 THR A O 1
ATOM 2127 N N . PHE A 1 257 ? -28.521 -12.640 25.868 1.00 74.06 257 PHE A N 1
ATOM 2128 C CA . PHE A 1 257 ? -27.709 -13.604 26.630 1.00 74.06 257 PHE A CA 1
ATOM 2129 C C . PHE A 1 257 ? -26.626 -12.950 27.512 1.00 74.06 257 PHE A C 1
ATOM 2131 O O . PHE A 1 257 ? -26.258 -13.494 28.551 1.00 74.06 257 PHE A O 1
ATOM 2138 N N . LEU A 1 258 ? -26.117 -11.777 27.121 1.00 75.88 258 LEU A N 1
ATOM 2139 C CA . LEU A 1 258 ? -25.041 -11.097 27.848 1.00 75.88 258 LEU A CA 1
ATOM 2140 C C . LEU A 1 258 ? -25.529 -10.323 29.079 1.00 75.88 258 LEU A C 1
ATOM 2142 O O . LEU A 1 258 ? -24.714 -9.972 29.926 1.00 75.88 258 LEU A O 1
ATOM 2146 N N . GLU A 1 259 ? -26.837 -10.097 29.218 1.00 73.06 259 GLU A N 1
ATOM 2147 C CA . GLU A 1 259 ? -27.413 -9.352 30.349 1.00 73.06 259 GLU A CA 1
ATOM 2148 C C . GLU A 1 259 ? -27.275 -10.112 31.677 1.00 73.06 259 GLU A C 1
ATOM 2150 O O . GLU A 1 259 ? -27.224 -9.511 32.746 1.00 73.06 259 GLU A O 1
ATOM 2155 N N . ARG A 1 260 ? -27.096 -11.439 31.617 1.00 78.19 260 ARG A N 1
ATOM 2156 C CA . ARG A 1 260 ? -26.896 -12.296 32.795 1.00 78.19 260 ARG A CA 1
ATOM 2157 C C . ARG A 1 260 ? -25.565 -12.052 33.526 1.00 78.19 260 ARG A C 1
ATOM 2159 O O . ARG A 1 260 ? -25.415 -12.495 34.660 1.00 78.19 260 ARG A O 1
ATOM 2166 N N . TYR A 1 261 ? -24.605 -11.366 32.902 1.00 78.62 261 TYR A N 1
ATOM 2167 C CA . TYR A 1 261 ? -23.244 -11.178 33.429 1.00 78.62 261 TYR A CA 1
ATOM 2168 C C . TYR A 1 261 ? -22.998 -9.789 34.049 1.00 78.62 261 TYR A C 1
ATOM 2170 O O . TYR A 1 261 ? -21.844 -9.400 34.249 1.00 78.62 261 TYR A O 1
ATOM 2178 N N . GLY A 1 262 ? -24.064 -9.035 34.348 1.00 84.12 262 GLY A N 1
ATOM 2179 C CA . GLY A 1 262 ? -23.977 -7.710 34.971 1.00 84.12 262 GLY A CA 1
ATOM 2180 C C . GLY A 1 262 ? -23.203 -6.699 34.118 1.00 84.12 262 GLY A C 1
ATOM 2181 O O . GLY A 1 262 ? -23.213 -6.776 32.888 1.00 84.12 262 GLY A O 1
ATOM 2182 N N . GLU A 1 263 ? -22.487 -5.773 34.763 1.00 82.31 263 GLU A N 1
ATOM 2183 C CA . GLU A 1 263 ? -21.752 -4.695 34.077 1.00 82.31 263 GLU A CA 1
ATOM 2184 C C . GLU A 1 263 ? -20.722 -5.208 33.055 1.00 82.31 263 GLU A C 1
ATOM 2186 O O . GLU A 1 263 ? -20.583 -4.650 31.967 1.00 82.31 263 GLU A O 1
ATOM 2191 N N . ILE A 1 264 ? -20.018 -6.306 33.362 1.00 84.00 264 ILE A N 1
ATOM 2192 C CA . ILE A 1 264 ? -19.030 -6.906 32.448 1.00 84.00 264 ILE A CA 1
ATOM 2193 C C . ILE A 1 264 ? -19.726 -7.399 31.172 1.00 84.00 264 ILE A C 1
ATOM 2195 O O . ILE A 1 264 ? -19.204 -7.212 30.072 1.00 84.00 264 ILE A O 1
ATOM 2199 N N . GLY A 1 265 ? -20.914 -7.994 31.308 1.00 83.69 265 GLY A N 1
ATOM 2200 C CA . GLY A 1 265 ? -21.738 -8.432 30.183 1.00 83.69 265 GLY A CA 1
ATOM 2201 C C . GLY A 1 265 ? -22.208 -7.275 29.305 1.00 83.69 265 GLY A C 1
ATOM 2202 O O . GLY A 1 265 ? -22.182 -7.376 28.075 1.00 83.69 265 GLY A O 1
ATOM 2203 N N . GLU A 1 266 ? -22.564 -6.141 29.910 1.00 84.38 266 GLU A N 1
ATOM 2204 C CA . GLU A 1 266 ? -22.929 -4.935 29.167 1.00 84.38 266 GLU A CA 1
ATOM 2205 C C . GLU A 1 266 ? -21.751 -4.358 28.380 1.00 84.38 266 GLU A C 1
ATOM 2207 O O . GLU A 1 266 ? -21.895 -4.084 27.183 1.00 84.38 266 GLU A O 1
ATOM 2212 N N . PHE A 1 267 ? -20.572 -4.239 28.998 1.00 86.06 267 PHE A N 1
ATOM 2213 C CA . PHE A 1 267 ? -19.360 -3.804 28.298 1.00 86.06 267 PHE A CA 1
ATOM 2214 C C . PHE A 1 267 ? -18.971 -4.775 27.179 1.00 86.06 267 PHE A C 1
ATOM 2216 O O . PHE A 1 267 ? -18.659 -4.345 26.068 1.00 86.06 267 PHE A O 1
ATOM 2223 N N . PHE A 1 268 ? -19.079 -6.083 27.417 1.00 86.56 268 PHE A N 1
ATOM 2224 C CA . PHE A 1 268 ? -18.833 -7.106 26.401 1.00 86.56 268 PHE A CA 1
ATOM 2225 C C . PHE A 1 268 ? -19.800 -6.972 25.214 1.00 86.56 268 PHE A C 1
ATOM 2227 O O . PHE A 1 268 ? -19.400 -7.043 24.049 1.00 86.56 268 PHE A O 1
ATOM 2234 N N . ARG A 1 269 ? -21.084 -6.710 25.492 1.00 86.12 269 ARG A N 1
ATOM 2235 C CA . ARG A 1 269 ? -22.112 -6.451 24.476 1.00 86.12 269 ARG A CA 1
ATOM 2236 C C . ARG A 1 269 ? -21.798 -5.202 23.659 1.00 86.12 269 ARG A C 1
ATOM 2238 O O . ARG A 1 269 ? -21.983 -5.209 22.438 1.00 86.12 269 ARG A O 1
ATOM 2245 N N . LEU A 1 270 ? -21.351 -4.129 24.309 1.00 85.69 270 LEU A N 1
ATOM 2246 C CA . LEU A 1 270 ? -20.966 -2.887 23.640 1.00 85.69 270 LEU A CA 1
ATOM 2247 C C . LEU A 1 270 ? -19.760 -3.097 22.720 1.00 85.69 270 LEU A C 1
ATOM 2249 O O . LEU A 1 270 ? -19.800 -2.648 21.573 1.00 85.69 270 LEU A O 1
ATOM 2253 N N . GLU A 1 271 ? -18.751 -3.848 23.158 1.00 86.50 271 GLU A N 1
ATOM 2254 C CA . GLU A 1 271 ? -17.598 -4.198 22.325 1.00 86.50 271 GLU A CA 1
ATOM 2255 C C . GLU A 1 271 ? -17.983 -5.041 21.108 1.00 86.50 271 GLU A C 1
ATOM 2257 O O . GLU A 1 271 ? -17.608 -4.713 19.981 1.00 86.50 271 GLU A O 1
ATOM 2262 N N . LEU A 1 272 ? -18.810 -6.078 21.279 1.00 86.25 272 LEU A N 1
ATOM 2263 C CA . LEU A 1 272 ? -19.310 -6.871 20.149 1.00 86.25 272 LEU A CA 1
ATOM 2264 C C . LEU A 1 272 ? -20.079 -6.009 19.139 1.00 86.25 272 LEU A C 1
ATOM 2266 O O . LEU A 1 272 ? -19.879 -6.117 17.921 1.00 86.25 272 LEU A O 1
ATOM 2270 N N . LYS A 1 273 ? -20.942 -5.110 19.628 1.00 85.62 273 LYS A N 1
ATOM 2271 C CA . LYS A 1 273 ? -21.645 -4.137 18.779 1.00 85.62 273 LYS A CA 1
ATOM 2272 C C . LYS A 1 273 ? -20.655 -3.207 18.078 1.00 85.62 273 LYS A C 1
ATOM 2274 O O . LYS A 1 273 ? -20.843 -2.894 16.903 1.00 85.62 273 LYS A O 1
ATOM 2279 N N . MET A 1 274 ? -19.584 -2.787 18.743 1.00 83.56 274 MET A N 1
ATOM 2280 C CA . MET A 1 274 ? -18.555 -1.947 18.139 1.00 83.56 274 MET A CA 1
ATOM 2281 C C . MET A 1 274 ? -17.807 -2.679 17.020 1.00 83.56 274 MET A C 1
ATOM 2283 O O . MET A 1 274 ? -17.714 -2.150 15.910 1.00 83.56 274 MET A O 1
ATOM 2287 N N . LEU A 1 275 ? -17.341 -3.905 17.266 1.00 81.69 275 LEU A N 1
ATOM 2288 C CA . LEU A 1 275 ? -16.628 -4.726 16.284 1.00 81.69 275 LEU A CA 1
ATOM 2289 C C . LEU A 1 275 ? -17.468 -4.984 15.024 1.00 81.69 275 LEU A C 1
ATOM 2291 O O . LEU A 1 275 ? -16.962 -4.920 13.900 1.00 81.69 275 LEU A O 1
ATOM 2295 N N . THR A 1 276 ? -18.769 -5.221 15.199 1.00 79.81 276 THR A N 1
ATOM 2296 C CA . THR A 1 276 ? -19.698 -5.542 14.106 1.00 79.81 276 THR A CA 1
ATOM 2297 C C . THR A 1 276 ? -20.281 -4.314 13.406 1.00 79.81 276 THR A C 1
ATOM 2299 O O . THR A 1 276 ? -20.591 -4.387 12.214 1.00 79.81 276 THR A O 1
ATOM 2302 N N . ARG A 1 277 ? -20.419 -3.167 14.080 1.00 80.25 277 ARG A N 1
ATOM 2303 C CA . ARG A 1 277 ? -21.031 -1.956 13.503 1.00 80.25 277 ARG A CA 1
ATOM 2304 C C . ARG A 1 277 ? -20.002 -0.966 12.973 1.00 80.25 277 ARG A C 1
ATOM 2306 O O . ARG A 1 277 ? -20.208 -0.394 11.903 1.00 80.25 277 ARG A O 1
ATOM 2313 N N . ASN A 1 278 ? -18.893 -0.767 13.682 1.00 81.31 278 ASN A N 1
ATOM 2314 C CA . ASN A 1 278 ? -17.899 0.229 13.305 1.00 81.31 278 ASN A CA 1
ATOM 2315 C C . ASN A 1 278 ? -17.140 -0.218 12.047 1.00 81.31 278 ASN A C 1
ATOM 2317 O O . ASN A 1 278 ? -16.498 -1.271 12.028 1.00 81.31 278 ASN A O 1
ATOM 2321 N N . LYS A 1 279 ? -17.173 0.608 10.990 1.00 74.44 279 LYS A N 1
ATOM 2322 C CA . LYS A 1 279 ? -16.465 0.340 9.729 1.00 74.44 279 LYS A CA 1
ATOM 2323 C C . LYS A 1 279 ? -14.969 0.114 9.961 1.00 74.44 279 LYS A C 1
ATOM 2325 O O . LYS A 1 279 ? -14.393 -0.746 9.301 1.00 74.44 279 LYS A O 1
ATOM 2330 N N . ARG A 1 280 ? -14.357 0.838 10.907 1.00 76.19 280 ARG A N 1
ATOM 2331 C CA . ARG A 1 280 ? -12.927 0.719 11.222 1.00 76.19 280 ARG A CA 1
ATOM 2332 C C . ARG A 1 280 ? -12.593 -0.620 11.879 1.00 76.19 280 ARG A C 1
ATOM 2334 O O . ARG A 1 280 ? -11.717 -1.315 11.376 1.00 76.19 280 ARG A O 1
ATOM 2341 N N . CYS A 1 281 ? -13.321 -1.016 12.924 1.00 77.12 281 CYS A N 1
ATOM 2342 C CA . CYS A 1 281 ? -13.099 -2.297 13.605 1.00 77.12 281 CYS A CA 1
ATOM 2343 C C . CYS A 1 281 ? -13.370 -3.485 12.677 1.00 77.12 281 CYS A C 1
ATOM 2345 O O . CYS A 1 281 ? -12.549 -4.389 12.562 1.00 77.12 281 CYS A O 1
ATOM 2347 N N . LYS A 1 282 ? -14.467 -3.428 11.916 1.00 81.69 282 LYS A N 1
ATOM 2348 C CA . LYS A 1 282 ? -14.807 -4.429 10.901 1.00 81.69 282 LYS A CA 1
ATOM 2349 C C . LYS A 1 282 ? -13.730 -4.553 9.823 1.00 81.69 282 LYS A C 1
ATOM 2351 O O . LYS A 1 282 ? -13.409 -5.658 9.400 1.00 81.69 282 LYS A O 1
ATOM 2356 N N . MET A 1 283 ? -13.175 -3.432 9.359 1.00 77.38 283 MET A N 1
ATOM 2357 C CA . MET A 1 283 ? -12.073 -3.439 8.393 1.00 77.38 283 MET A CA 1
ATOM 2358 C C . MET A 1 283 ? -10.793 -4.018 9.001 1.00 77.38 283 MET A C 1
ATOM 2360 O O . MET A 1 283 ? -10.106 -4.772 8.320 1.00 77.38 283 MET A O 1
ATOM 2364 N N . SER A 1 284 ? -10.508 -3.711 10.267 1.00 79.19 284 SER A N 1
ATOM 2365 C CA . SER A 1 284 ? -9.373 -4.253 11.019 1.00 79.19 284 SER A CA 1
ATOM 2366 C C . SER A 1 284 ? -9.453 -5.780 11.128 1.00 79.19 284 SER A C 1
ATOM 2368 O O . SER A 1 284 ? -8.582 -6.476 10.611 1.00 79.19 284 SER A O 1
ATOM 2370 N N . LEU A 1 285 ? -10.573 -6.301 11.651 1.00 82.62 285 LEU A N 1
ATOM 2371 C CA . LEU A 1 285 ? -10.864 -7.738 11.743 1.00 82.62 285 LEU A CA 1
ATOM 2372 C C . LEU A 1 285 ? -10.700 -8.451 10.395 1.00 82.62 285 LEU A C 1
ATOM 2374 O O . LEU A 1 285 ? -10.072 -9.501 10.312 1.00 82.62 285 LEU A O 1
ATOM 2378 N N . ARG A 1 286 ? -11.232 -7.859 9.318 1.00 80.12 286 ARG A N 1
ATOM 2379 C CA . ARG A 1 286 ? -11.114 -8.413 7.961 1.00 80.12 286 ARG A CA 1
ATOM 2380 C C . ARG A 1 286 ? -9.678 -8.414 7.454 1.00 80.12 286 ARG A C 1
ATOM 2382 O O . ARG A 1 286 ? -9.256 -9.394 6.858 1.00 80.12 286 ARG A O 1
ATOM 2389 N N . THR A 1 287 ? -8.942 -7.326 7.666 1.00 78.50 287 THR A N 1
ATOM 2390 C CA . THR A 1 287 ? -7.564 -7.192 7.171 1.00 78.50 287 THR A CA 1
ATOM 2391 C C . THR A 1 287 ? -6.657 -8.203 7.860 1.00 78.50 287 THR A C 1
ATOM 2393 O O . THR A 1 287 ? -5.942 -8.935 7.183 1.00 78.50 287 THR A O 1
ATOM 2396 N N . PHE A 1 288 ? -6.743 -8.310 9.187 1.00 83.00 288 PHE A N 1
ATOM 2397 C CA . PHE A 1 288 ? -5.960 -9.290 9.934 1.00 83.00 288 PHE A CA 1
ATOM 2398 C C . PHE A 1 288 ? -6.399 -10.727 9.647 1.00 83.00 288 PHE A C 1
ATOM 2400 O O . PHE A 1 288 ? -5.541 -11.587 9.486 1.00 83.00 288 PHE A O 1
ATOM 2407 N N . GLY A 1 289 ? -7.699 -10.984 9.464 1.00 84.25 289 GLY A N 1
ATOM 2408 C CA . GLY A 1 289 ? -8.183 -12.290 9.008 1.00 84.25 289 GLY A CA 1
ATOM 2409 C C . GLY A 1 289 ? -7.608 -12.701 7.646 1.00 84.25 289 GLY A C 1
ATOM 2410 O O . GLY A 1 289 ? -7.141 -13.825 7.497 1.00 84.25 289 GLY A O 1
ATOM 2411 N N . ILE A 1 290 ? -7.568 -11.787 6.668 1.00 82.94 290 ILE A N 1
ATOM 2412 C CA . ILE A 1 290 ? -6.970 -12.047 5.344 1.00 82.94 290 ILE A CA 1
ATOM 2413 C C . ILE A 1 290 ? -5.469 -12.334 5.459 1.00 82.94 290 ILE A C 1
ATOM 2415 O O . ILE A 1 290 ? -4.977 -13.243 4.798 1.00 82.94 290 ILE A O 1
ATOM 2419 N N . ILE A 1 291 ? -4.746 -11.591 6.302 1.00 82.69 291 ILE A N 1
ATOM 2420 C CA . ILE A 1 291 ? -3.314 -11.822 6.543 1.00 82.69 291 ILE A CA 1
ATOM 2421 C C . ILE A 1 291 ? -3.080 -13.228 7.113 1.00 82.69 291 ILE A C 1
ATOM 2423 O O . ILE A 1 291 ? -2.206 -13.942 6.630 1.00 82.69 291 ILE A O 1
ATOM 2427 N N . VAL A 1 292 ? -3.890 -13.655 8.087 1.00 85.88 292 VAL A N 1
ATOM 2428 C CA . VAL A 1 292 ? -3.801 -15.006 8.667 1.00 85.88 292 VAL A CA 1
ATOM 2429 C C . VAL A 1 292 ? -4.108 -16.085 7.626 1.00 85.88 292 VAL A C 1
ATOM 2431 O O . VAL A 1 292 ? -3.390 -17.078 7.553 1.00 85.88 292 VAL A O 1
ATOM 2434 N N . ILE A 1 293 ? -5.122 -15.885 6.776 1.00 86.19 293 ILE A N 1
ATOM 2435 C CA . ILE A 1 293 ? -5.426 -16.809 5.668 1.00 86.19 293 ILE A CA 1
ATOM 2436 C C . ILE A 1 293 ? -4.236 -16.912 4.716 1.00 86.19 293 ILE A C 1
ATOM 2438 O O . ILE A 1 293 ? -3.836 -18.015 4.357 1.00 86.19 293 ILE A O 1
ATOM 2442 N N . LEU A 1 294 ? -3.650 -15.777 4.330 1.00 83.06 294 LEU A N 1
ATOM 2443 C CA . LEU A 1 294 ? -2.499 -15.742 3.434 1.00 83.06 294 LEU A CA 1
ATOM 2444 C C . L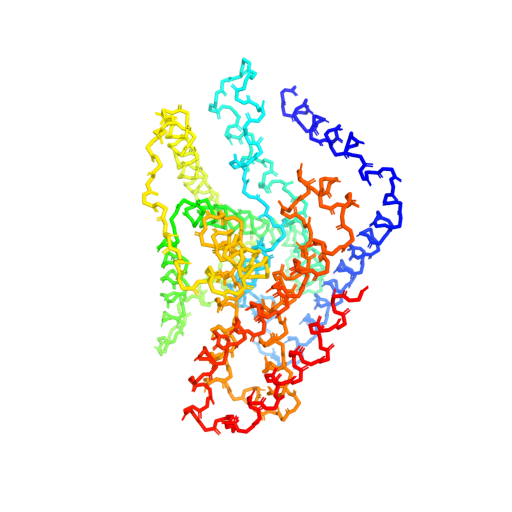EU A 1 294 ? -1.318 -16.515 4.031 1.00 83.06 294 LEU A C 1
ATOM 2446 O O . LEU A 1 294 ? -0.713 -17.324 3.335 1.00 83.06 294 LEU A O 1
ATOM 2450 N N . PHE A 1 295 ? -1.034 -16.344 5.323 1.00 84.12 295 PHE A N 1
ATOM 2451 C CA . PHE A 1 295 ? -0.001 -17.123 6.005 1.00 84.12 295 PHE A CA 1
ATOM 2452 C C . PHE A 1 295 ? -0.322 -18.616 6.103 1.00 84.12 295 PHE A C 1
ATOM 2454 O O . PHE A 1 295 ? 0.568 -19.436 5.888 1.00 84.12 295 PHE A O 1
ATOM 2461 N N . SER A 1 296 ? -1.578 -18.980 6.366 1.00 84.81 296 SER A N 1
ATOM 2462 C CA . SER A 1 296 ? -2.023 -20.377 6.392 1.00 84.81 296 SER A CA 1
ATOM 2463 C C . SER A 1 296 ? -1.848 -21.046 5.024 1.00 84.81 296 SER A C 1
ATOM 2465 O O . SER A 1 296 ? -1.308 -22.147 4.937 1.00 84.81 296 SER A O 1
ATOM 2467 N N . VAL A 1 297 ? -2.206 -20.356 3.937 1.00 82.62 297 VAL A N 1
ATOM 2468 C CA . VAL A 1 297 ? -2.012 -20.828 2.555 1.00 82.62 297 VAL A CA 1
ATOM 2469 C C . VAL A 1 297 ? -0.524 -20.939 2.217 1.00 82.62 297 VAL A C 1
ATOM 2471 O O . VAL A 1 297 ? -0.096 -21.977 1.716 1.00 82.62 297 VAL A O 1
ATOM 2474 N N . LEU A 1 298 ? 0.287 -19.922 2.531 1.00 81.25 298 LEU A N 1
ATOM 2475 C CA . LEU A 1 298 ? 1.733 -19.969 2.289 1.00 81.25 298 LEU A CA 1
ATOM 2476 C C . LEU A 1 298 ? 2.391 -21.149 3.004 1.00 81.25 298 LEU A C 1
ATOM 2478 O O . LEU A 1 298 ? 3.163 -21.872 2.381 1.00 81.25 298 LEU A O 1
ATOM 2482 N N . LEU A 1 299 ? 2.053 -21.381 4.274 1.00 81.75 299 LEU A N 1
ATOM 2483 C CA . LEU A 1 299 ? 2.534 -22.549 5.009 1.00 81.75 299 LEU A CA 1
ATOM 2484 C C . LEU A 1 299 ? 2.060 -23.853 4.373 1.00 81.75 299 LEU A C 1
ATOM 2486 O O . LEU A 1 299 ? 2.846 -24.783 4.247 1.00 81.75 299 LEU A O 1
ATOM 2490 N N . SER A 1 300 ? 0.795 -23.918 3.957 1.00 80.69 300 SER A N 1
ATOM 2491 C CA . SER A 1 300 ? 0.193 -25.134 3.405 1.00 80.69 300 SER A CA 1
ATOM 2492 C C . SER A 1 300 ? 0.856 -25.583 2.101 1.00 80.69 300 SER A C 1
ATOM 2494 O O . SER A 1 300 ? 1.092 -26.777 1.933 1.00 80.69 300 SER A O 1
ATOM 2496 N N . PHE A 1 301 ? 1.173 -24.648 1.198 1.00 77.56 301 PHE A N 1
ATOM 2497 C CA . PHE A 1 301 ? 1.593 -24.968 -0.173 1.00 77.56 301 PHE A CA 1
ATOM 2498 C C . PHE A 1 301 ? 3.080 -24.737 -0.471 1.00 77.56 301 PHE A C 1
ATOM 2500 O O . PHE A 1 301 ? 3.586 -25.297 -1.438 1.00 77.56 301 PHE A O 1
ATOM 2507 N N . SER A 1 302 ? 3.804 -23.947 0.327 1.00 75.69 302 SER A N 1
ATOM 2508 C CA . SER A 1 302 ? 5.228 -23.677 0.081 1.00 75.69 302 SER A CA 1
ATOM 2509 C C . SER A 1 302 ? 6.129 -24.595 0.899 1.00 75.69 302 SER A C 1
ATOM 2511 O O . SER A 1 302 ? 5.939 -24.734 2.105 1.00 75.69 302 SER A O 1
ATOM 2513 N N . THR A 1 303 ? 7.138 -25.191 0.260 1.00 72.50 303 THR A N 1
ATOM 2514 C CA . THR A 1 303 ? 8.195 -25.987 0.915 1.00 72.50 303 THR A CA 1
ATOM 2515 C C . THR A 1 303 ? 9.331 -25.129 1.476 1.00 72.50 303 THR A C 1
ATOM 2517 O O . THR A 1 303 ? 10.096 -25.571 2.328 1.00 72.50 303 THR A O 1
ATOM 2520 N N . ILE A 1 304 ? 9.416 -23.861 1.060 1.00 70.56 304 ILE A N 1
ATOM 2521 C CA . ILE A 1 304 ? 10.471 -22.917 1.470 1.00 70.56 304 ILE A CA 1
ATOM 2522 C C . ILE A 1 304 ? 10.399 -22.624 2.980 1.00 70.56 304 ILE A C 1
ATOM 2524 O O . ILE A 1 304 ? 11.405 -22.309 3.616 1.00 70.56 304 ILE A O 1
ATOM 2528 N N . TYR A 1 305 ? 9.209 -22.751 3.573 1.00 67.50 305 TYR A N 1
ATOM 2529 C CA . TYR A 1 305 ? 8.947 -22.430 4.978 1.00 67.50 305 TYR A CA 1
ATOM 2530 C C . TYR A 1 305 ? 8.884 -23.656 5.899 1.00 67.50 305 TYR A C 1
ATOM 2532 O O . TYR A 1 305 ? 8.500 -23.513 7.059 1.00 67.50 305 TYR A O 1
ATOM 2540 N N . ASP A 1 306 ? 9.291 -24.838 5.426 1.00 72.81 306 ASP A N 1
ATOM 2541 C CA . ASP A 1 306 ? 9.236 -26.078 6.217 1.00 72.81 306 ASP A CA 1
ATOM 2542 C C . ASP A 1 306 ? 10.295 -26.134 7.336 1.00 72.81 306 ASP A C 1
ATOM 2544 O O . ASP A 1 306 ? 10.208 -26.962 8.245 1.00 72.81 306 ASP A O 1
ATOM 2548 N N . ASN A 1 307 ? 11.260 -25.206 7.340 1.00 82.81 307 ASN A N 1
ATOM 2549 C CA . ASN A 1 307 ? 12.188 -25.032 8.454 1.00 82.81 307 ASN A CA 1
ATOM 2550 C C . ASN A 1 307 ? 11.433 -24.769 9.766 1.00 82.81 307 ASN A C 1
ATOM 2552 O O . ASN A 1 307 ? 10.607 -23.856 9.850 1.00 82.81 307 ASN A O 1
ATOM 2556 N N . ALA A 1 308 ? 11.782 -25.512 10.824 1.00 80.00 308 ALA A N 1
ATOM 2557 C CA . ALA A 1 308 ? 11.106 -25.454 12.125 1.00 80.00 308 ALA A CA 1
ATOM 2558 C C . ALA A 1 308 ? 10.985 -24.022 12.678 1.00 80.00 308 ALA A C 1
ATOM 2560 O O . ALA A 1 308 ? 9.935 -23.636 13.190 1.00 80.00 308 ALA A O 1
ATOM 2561 N N . PHE A 1 309 ? 12.034 -23.211 12.515 1.00 82.44 309 PHE A N 1
ATOM 2562 C CA . PHE A 1 309 ? 12.029 -21.806 12.917 1.00 82.44 309 PHE A CA 1
ATOM 2563 C C . PHE A 1 309 ? 10.985 -20.973 12.155 1.00 82.44 309 PHE A C 1
ATOM 2565 O O . PHE A 1 309 ? 10.196 -20.262 12.772 1.00 82.44 309 PHE A O 1
ATOM 2572 N N . MET A 1 310 ? 10.942 -21.091 10.824 1.00 82.00 310 MET A N 1
ATOM 2573 C CA . MET A 1 310 ? 10.034 -20.312 9.973 1.00 82.00 310 MET A CA 1
ATOM 2574 C C . MET A 1 310 ? 8.575 -20.706 10.192 1.00 82.00 310 MET A C 1
ATOM 2576 O O . MET A 1 310 ? 7.708 -19.842 10.317 1.00 82.00 310 MET A O 1
ATOM 2580 N N . LYS A 1 311 ? 8.313 -22.006 10.327 1.00 82.00 311 LYS A N 1
ATOM 2581 C CA . LYS A 1 311 ? 6.991 -22.535 10.654 1.00 82.00 311 LYS A CA 1
ATOM 2582 C C . LYS A 1 311 ? 6.477 -21.997 11.990 1.00 82.00 311 LYS A C 1
ATOM 2584 O O . LYS A 1 311 ? 5.370 -21.465 12.049 1.00 82.00 311 LYS A O 1
ATOM 2589 N N . ASN A 1 312 ? 7.290 -22.069 13.045 1.00 85.31 312 ASN A N 1
ATOM 2590 C CA . ASN A 1 312 ? 6.919 -21.539 14.359 1.00 85.31 312 ASN A CA 1
ATOM 2591 C C . ASN A 1 312 ? 6.703 -20.021 14.314 1.00 85.31 312 ASN A C 1
ATOM 2593 O O . ASN A 1 312 ? 5.726 -19.522 14.870 1.00 85.31 312 ASN A O 1
ATOM 2597 N N . PHE A 1 313 ? 7.565 -19.292 13.599 1.00 84.81 313 PHE A N 1
ATOM 2598 C CA . PHE A 1 313 ? 7.440 -17.849 13.426 1.00 84.81 313 PHE A CA 1
ATOM 2599 C C . PHE A 1 313 ? 6.104 -17.461 12.783 1.00 84.81 313 PHE A C 1
ATOM 2601 O O . PHE A 1 313 ? 5.386 -16.624 13.328 1.00 84.81 313 PHE A O 1
ATOM 2608 N N . ILE A 1 314 ? 5.728 -18.095 11.669 1.00 84.81 314 ILE A N 1
ATOM 2609 C CA . ILE A 1 314 ? 4.497 -17.756 10.943 1.00 84.81 314 ILE A CA 1
ATOM 2610 C C . ILE A 1 314 ? 3.249 -18.057 11.787 1.00 84.81 314 ILE A C 1
ATOM 2612 O O . ILE A 1 314 ? 2.299 -17.268 11.794 1.00 84.81 314 ILE A O 1
ATOM 2616 N N . VAL A 1 315 ? 3.246 -19.162 12.536 1.00 84.75 315 VAL A N 1
ATOM 2617 C CA . VAL A 1 315 ? 2.107 -19.533 13.389 1.00 84.75 315 VAL A CA 1
ATOM 2618 C C . VAL A 1 315 ? 1.961 -18.583 14.569 1.00 84.75 315 VAL A C 1
ATOM 2620 O O . VAL A 1 315 ? 0.875 -18.042 14.776 1.00 84.75 315 VAL A O 1
ATOM 2623 N N . ILE A 1 316 ? 3.048 -18.313 15.299 1.00 87.81 316 ILE A N 1
ATOM 2624 C CA . ILE A 1 316 ? 3.054 -17.334 16.395 1.00 87.81 316 ILE A CA 1
ATOM 2625 C C . ILE A 1 316 ? 2.568 -15.976 15.882 1.00 87.81 316 ILE A C 1
ATOM 2627 O O . ILE A 1 316 ? 1.683 -15.358 16.475 1.00 87.81 316 ILE A O 1
ATOM 2631 N N . TYR A 1 317 ? 3.109 -15.530 14.749 1.00 86.81 317 TYR A N 1
ATOM 2632 C CA . TYR A 1 317 ? 2.764 -14.246 14.156 1.00 86.81 317 TYR A CA 1
ATOM 2633 C C . TYR A 1 317 ? 1.280 -14.167 13.779 1.00 86.81 317 TYR A C 1
ATOM 2635 O O . TYR A 1 317 ? 0.636 -13.152 14.038 1.00 86.81 317 TYR A O 1
ATOM 2643 N N . SER A 1 318 ? 0.704 -15.251 13.255 1.00 87.00 318 SER A N 1
ATOM 2644 C CA . SER A 1 318 ? -0.716 -15.319 12.890 1.00 87.00 318 SER A CA 1
ATOM 2645 C C . SER A 1 318 ? -1.651 -15.108 14.090 1.00 87.00 318 SER A C 1
ATOM 2647 O O . SER A 1 318 ? -2.641 -14.383 13.978 1.00 87.00 318 SER A O 1
ATOM 2649 N N . PHE A 1 319 ? -1.323 -15.670 15.257 1.00 87.88 319 PHE A N 1
ATOM 2650 C CA . PHE A 1 319 ? -2.103 -15.472 16.486 1.00 87.88 319 PHE A CA 1
ATOM 2651 C C . PHE A 1 319 ? -1.881 -14.089 17.121 1.00 87.88 319 PHE A C 1
ATOM 2653 O O . PHE A 1 319 ? -2.832 -13.441 17.573 1.00 87.88 319 PHE A O 1
ATOM 2660 N N . ILE A 1 320 ? -0.635 -13.606 17.128 1.00 87.56 320 ILE A N 1
ATOM 2661 C CA . ILE A 1 320 ? -0.273 -12.312 17.721 1.00 87.56 320 ILE A CA 1
ATOM 2662 C C . ILE A 1 320 ? -0.875 -11.153 16.927 1.00 87.56 320 ILE A C 1
ATOM 2664 O O . ILE A 1 320 ? -1.530 -10.288 17.508 1.00 87.56 320 ILE A O 1
ATOM 2668 N N . VAL A 1 321 ? -0.687 -11.129 15.605 1.00 84.56 321 VAL A N 1
ATOM 2669 C CA . VAL A 1 321 ? -1.131 -10.017 14.751 1.00 84.56 321 VAL A CA 1
ATOM 2670 C C . VAL A 1 321 ? -2.638 -9.826 14.814 1.00 84.56 321 VAL A C 1
ATOM 2672 O O . VAL A 1 321 ? -3.101 -8.686 14.840 1.00 84.56 321 VAL A O 1
ATOM 2675 N N . PHE A 1 322 ? -3.398 -10.920 14.879 1.00 83.31 322 PHE A N 1
ATOM 2676 C CA . PHE A 1 322 ? -4.851 -10.850 14.961 1.00 83.31 322 PHE A CA 1
ATOM 2677 C C . PHE A 1 322 ? -5.325 -10.093 16.210 1.00 83.31 322 PHE A C 1
ATOM 2679 O O . PHE A 1 322 ? -6.164 -9.199 16.104 1.00 83.31 322 PHE A O 1
ATOM 2686 N N . GLY A 1 323 ? -4.758 -10.399 17.379 1.00 79.12 323 GLY A N 1
ATOM 2687 C CA . GLY A 1 323 ? -5.137 -9.733 18.625 1.00 79.12 323 GLY A CA 1
ATOM 2688 C C . GLY A 1 323 ? -4.511 -8.364 18.796 1.00 79.12 323 GLY A C 1
ATOM 2689 O O . GLY A 1 323 ? -5.230 -7.387 18.982 1.00 79.12 323 GLY A O 1
ATOM 2690 N N . VAL A 1 324 ? -3.182 -8.268 18.690 1.00 82.12 324 VAL A N 1
ATOM 2691 C CA . VAL A 1 324 ? -2.442 -7.012 18.898 1.00 82.12 324 VAL A CA 1
ATOM 2692 C C . VAL A 1 324 ? -2.855 -5.956 17.880 1.00 82.12 324 VAL A C 1
ATOM 2694 O O . VAL A 1 324 ? -2.970 -4.782 18.217 1.00 82.12 324 VAL A O 1
ATOM 2697 N N . GLY A 1 325 ? -3.148 -6.354 16.643 1.00 76.31 325 GLY A N 1
ATOM 2698 C CA . GLY A 1 325 ? -3.611 -5.433 15.616 1.00 76.31 325 GLY A CA 1
ATOM 2699 C C . GLY A 1 325 ? -4.881 -4.676 16.019 1.00 76.31 325 GLY A C 1
ATOM 2700 O O . GLY A 1 325 ? -4.995 -3.477 15.761 1.00 76.31 325 GLY A O 1
ATOM 2701 N N . ILE A 1 326 ? -5.810 -5.347 16.702 1.00 75.50 326 ILE A N 1
ATOM 2702 C CA . ILE A 1 326 ? -7.067 -4.748 17.165 1.00 75.50 326 ILE A CA 1
ATOM 2703 C C . ILE A 1 326 ? -6.888 -4.099 18.544 1.00 75.50 326 ILE A C 1
ATOM 2705 O O . ILE A 1 326 ? -7.342 -2.975 18.757 1.00 75.50 326 ILE A O 1
ATOM 2709 N N . LEU A 1 327 ? -6.162 -4.767 19.444 1.00 78.69 327 LEU A N 1
ATOM 2710 C CA . LEU A 1 327 ? -5.858 -4.300 20.794 1.00 78.69 327 LEU A CA 1
ATOM 2711 C C . LEU A 1 327 ? -4.925 -3.089 20.817 1.00 78.69 327 LEU A C 1
ATOM 2713 O O . LEU A 1 327 ? -4.980 -2.330 21.764 1.00 78.69 327 LEU A O 1
ATOM 2717 N N . SER A 1 328 ? -4.137 -2.809 19.779 1.00 74.06 328 SER A N 1
ATOM 2718 C CA . SER A 1 328 ? -3.275 -1.612 19.729 1.00 74.06 328 SER A CA 1
ATOM 2719 C C . SER A 1 328 ? -4.028 -0.286 19.943 1.00 74.06 328 SER A C 1
ATOM 2721 O O . SER A 1 328 ? -3.417 0.746 20.208 1.00 74.06 328 SER A O 1
ATOM 2723 N N . GLN A 1 329 ? -5.361 -0.299 19.832 1.00 70.94 329 GLN A N 1
ATOM 2724 C CA . GLN A 1 329 ? -6.249 0.832 20.092 1.00 70.94 329 GLN A CA 1
ATOM 2725 C C . GLN A 1 329 ? -7.210 0.550 21.256 1.00 70.94 329 GLN A C 1
ATOM 2727 O O . GLN A 1 329 ? -8.390 0.870 21.131 1.00 70.94 329 GLN A O 1
ATOM 2732 N N . ILE A 1 330 ? -6.722 -0.024 22.372 1.00 70.69 330 ILE A N 1
ATOM 2733 C CA . ILE A 1 330 ? -7.541 -0.467 23.528 1.00 70.69 330 ILE A CA 1
ATOM 2734 C C . ILE A 1 330 ? -8.625 0.546 23.907 1.00 70.69 330 ILE A C 1
ATOM 2736 O O . ILE A 1 330 ? -9.777 0.148 24.058 1.00 70.69 330 ILE A O 1
ATOM 2740 N N . MET A 1 331 ? -8.252 1.828 24.028 1.00 72.44 331 MET A N 1
ATOM 2741 C CA . MET A 1 331 ? -9.143 2.941 24.402 1.00 72.44 331 MET A CA 1
ATOM 2742 C C . MET A 1 331 ? -9.367 3.961 23.273 1.00 72.44 331 MET A C 1
ATOM 2744 O O . MET A 1 331 ? -9.883 5.058 23.486 1.00 72.44 331 MET A O 1
ATOM 2748 N N . GLY A 1 332 ? -8.929 3.644 22.052 1.00 71.38 332 GLY A N 1
ATOM 2749 C CA . GLY A 1 332 ? -8.975 4.585 20.933 1.00 71.38 332 GLY A CA 1
ATOM 2750 C C . GLY A 1 332 ? -10.390 4.847 20.412 1.00 71.38 332 GLY A C 1
ATOM 2751 O O . GLY A 1 332 ? -10.614 5.860 19.748 1.00 71.38 332 GLY A O 1
ATOM 2752 N N . PHE A 1 333 ? -11.335 3.944 20.679 1.00 71.81 333 PHE A N 1
ATOM 2753 C CA . PHE A 1 333 ? -12.711 4.036 20.187 1.00 71.81 333 PHE A CA 1
ATOM 2754 C C . PHE A 1 333 ? -13.664 4.650 21.217 1.00 71.81 333 PHE A C 1
ATOM 2756 O O . PHE A 1 333 ? -14.649 5.284 20.846 1.00 71.81 333 PHE A O 1
ATOM 2763 N N . GLU A 1 334 ? -13.328 4.502 22.493 1.00 76.12 334 GLU A N 1
ATOM 2764 C CA . GLU A 1 334 ? -14.056 4.976 23.667 1.00 76.12 334 GLU A CA 1
ATOM 2765 C C . GLU A 1 334 ? -13.715 6.428 24.014 1.00 76.12 334 GLU A C 1
ATOM 2767 O O . GLU A 1 334 ? -14.327 7.001 24.910 1.00 76.12 334 GLU A O 1
ATOM 2772 N N . GLY A 1 335 ? -12.757 7.038 23.305 1.00 73.81 335 GLY A N 1
ATOM 2773 C CA . GLY A 1 335 ? -12.187 8.346 23.640 1.00 73.81 335 GLY A CA 1
ATOM 2774 C C . GLY A 1 335 ? -13.212 9.458 23.892 1.00 73.81 335 GLY A C 1
ATOM 2775 O O . GLY A 1 335 ? -12.961 10.326 24.715 1.00 73.81 335 GLY A O 1
ATOM 2776 N N . ASN A 1 336 ? -14.387 9.409 23.253 1.00 77.81 336 ASN A N 1
ATOM 2777 C CA . ASN A 1 336 ? -15.442 10.414 23.439 1.00 77.81 336 ASN A CA 1
ATOM 2778 C C . ASN A 1 336 ? -16.153 10.340 24.803 1.00 77.81 336 ASN A C 1
ATOM 2780 O O . ASN A 1 336 ? -16.745 11.327 25.222 1.00 77.81 336 ASN A O 1
ATOM 2784 N N . TYR A 1 337 ? -16.155 9.182 25.462 1.00 79.44 337 TYR A N 1
ATOM 2785 C CA . TYR A 1 337 ? -16.808 8.960 26.760 1.00 79.44 337 TYR A CA 1
ATOM 2786 C C . TYR A 1 337 ? -15.830 8.433 27.818 1.00 79.44 337 TYR A C 1
ATOM 2788 O O . TYR A 1 337 ? -16.243 7.993 28.893 1.00 79.44 337 TYR A O 1
ATOM 2796 N N . LEU A 1 338 ? -14.529 8.507 27.525 1.00 81.50 338 LEU A N 1
ATOM 2797 C CA . LEU A 1 338 ? -13.458 8.083 28.417 1.00 81.50 338 LEU A CA 1
ATOM 2798 C C . LEU A 1 338 ? -13.483 8.866 29.735 1.00 81.50 338 LEU A C 1
ATOM 2800 O O . LEU A 1 338 ? -13.374 8.258 30.796 1.00 81.50 338 LEU A O 1
ATOM 2804 N N . ASP A 1 339 ? -13.728 10.177 29.673 1.00 79.06 339 ASP A N 1
ATOM 2805 C CA . ASP A 1 339 ? -13.830 11.043 30.855 1.00 79.06 339 ASP A CA 1
ATOM 2806 C C . ASP A 1 339 ? -14.940 10.570 31.806 1.00 79.06 339 ASP A C 1
ATOM 2808 O O . ASP A 1 339 ? -14.757 10.531 33.021 1.00 79.06 339 ASP A O 1
ATOM 2812 N N . GLY A 1 340 ? -16.072 10.120 31.252 1.00 82.00 340 GLY A N 1
ATOM 2813 C CA . GLY A 1 340 ? -17.179 9.556 32.025 1.00 82.00 340 GLY A CA 1
ATOM 2814 C C . GLY A 1 340 ? -16.824 8.222 32.684 1.00 82.00 340 GLY A C 1
ATOM 2815 O O . GLY A 1 340 ? -17.182 7.996 33.839 1.00 82.00 340 GLY A O 1
ATOM 2816 N N . LEU A 1 341 ? -16.076 7.358 31.994 1.00 81.81 341 LEU A N 1
ATOM 2817 C CA . LEU A 1 341 ? -15.584 6.092 32.553 1.00 81.81 341 LEU A CA 1
ATOM 2818 C C . LEU A 1 341 ? -14.544 6.323 33.663 1.00 81.81 341 LEU A C 1
ATOM 2820 O O . LEU A 1 341 ? -14.537 5.619 34.669 1.00 81.81 341 LEU A O 1
ATOM 2824 N N . MET A 1 342 ? -13.705 7.353 33.538 1.00 81.06 342 MET A N 1
ATOM 2825 C CA . MET A 1 342 ? -12.677 7.685 34.533 1.00 81.06 342 MET A CA 1
ATOM 2826 C C . MET A 1 342 ? -13.235 8.190 35.866 1.00 81.06 342 MET A C 1
ATOM 2828 O O . MET A 1 342 ? -12.535 8.122 36.875 1.00 81.06 342 MET A O 1
ATOM 2832 N N . THR A 1 343 ? -14.501 8.615 35.915 1.00 83.81 343 THR A N 1
ATOM 2833 C CA . THR A 1 343 ? -15.151 8.999 37.180 1.00 83.81 343 THR A CA 1
ATOM 2834 C C . THR A 1 343 ? -15.350 7.821 38.140 1.00 83.81 343 THR A C 1
ATOM 2836 O O . THR A 1 343 ? -15.380 8.019 39.354 1.00 83.81 343 THR A O 1
ATOM 2839 N N . ARG A 1 344 ? -15.461 6.585 37.625 1.00 77.75 344 ARG A N 1
ATOM 2840 C CA . ARG A 1 344 ? -15.719 5.372 38.418 1.00 77.75 344 ARG A CA 1
ATOM 2841 C C . ARG A 1 344 ? -14.650 4.315 38.167 1.00 77.75 344 ARG A C 1
ATOM 2843 O O . ARG A 1 344 ? -14.614 3.708 37.097 1.00 77.75 344 ARG A O 1
ATOM 2850 N N . LYS A 1 345 ? -13.832 4.033 39.188 1.00 66.81 345 LYS A N 1
ATOM 2851 C CA . LYS A 1 345 ? -12.715 3.070 39.115 1.00 66.81 345 LYS A CA 1
ATOM 2852 C C . LYS A 1 345 ? -13.148 1.667 38.667 1.00 66.81 345 LYS A C 1
ATOM 2854 O O . LYS A 1 345 ? -12.460 1.060 37.851 1.00 66.81 345 LYS A O 1
ATOM 2859 N N . GLU A 1 346 ? -14.294 1.176 39.141 1.00 74.56 346 GLU A N 1
ATOM 2860 C CA . GLU A 1 346 ? -14.780 -0.169 38.788 1.00 74.56 346 GLU A CA 1
ATOM 2861 C C . GLU A 1 346 ? -15.181 -0.293 37.311 1.00 74.56 346 GLU A C 1
ATOM 2863 O O . GLU A 1 346 ? -14.990 -1.345 36.703 1.00 74.56 346 GLU A O 1
ATOM 2868 N N . SER A 1 347 ? -15.631 0.800 36.686 1.00 79.31 347 SER A N 1
ATOM 2869 C CA . SER A 1 347 ? -16.106 0.775 35.299 1.00 79.31 347 SER A CA 1
ATOM 2870 C C . SER A 1 347 ? -14.983 0.534 34.283 1.00 79.31 347 SER A C 1
ATOM 2872 O O . SER A 1 347 ? -15.161 -0.222 33.329 1.00 79.31 347 SER A O 1
ATOM 2874 N N . ILE A 1 348 ? -13.793 1.106 34.512 1.00 83.81 348 ILE A N 1
ATOM 2875 C CA . ILE A 1 348 ? -12.628 0.899 33.639 1.00 83.81 348 ILE A CA 1
ATOM 2876 C C . ILE A 1 348 ? -12.104 -0.525 33.778 1.00 83.81 348 ILE A C 1
ATOM 2878 O O . ILE A 1 348 ? -11.816 -1.172 32.771 1.00 83.81 348 ILE A O 1
ATOM 2882 N N . PHE A 1 349 ? -12.004 -1.025 35.010 1.00 85.75 349 PHE A N 1
ATOM 2883 C CA . PHE A 1 349 ? -11.555 -2.391 35.248 1.00 85.75 349 PHE A CA 1
ATOM 2884 C C . PHE A 1 349 ? -12.499 -3.408 34.590 1.00 85.75 349 PHE A C 1
ATOM 2886 O O . PHE A 1 349 ? -12.041 -4.292 33.863 1.00 85.75 349 PHE A O 1
ATOM 2893 N N . ASN A 1 350 ? -13.814 -3.235 34.758 1.00 87.06 350 ASN A N 1
ATOM 2894 C CA . ASN A 1 350 ? -14.827 -4.096 34.146 1.00 87.06 350 ASN A CA 1
ATOM 2895 C C . ASN A 1 350 ? -14.797 -4.029 32.609 1.00 87.06 350 ASN A C 1
ATOM 2897 O O . ASN A 1 350 ? -14.925 -5.063 31.950 1.00 87.06 350 ASN A O 1
ATOM 2901 N N . LEU A 1 351 ? -14.544 -2.851 32.028 1.00 87.19 351 LEU A N 1
ATOM 2902 C CA . LEU A 1 351 ? -14.384 -2.674 30.583 1.00 87.19 351 LEU A CA 1
ATOM 2903 C C . LEU A 1 351 ? -13.130 -3.370 30.042 1.00 87.19 351 LEU A C 1
ATOM 2905 O O . LEU A 1 351 ? -13.208 -4.087 29.042 1.00 87.19 351 LEU A O 1
ATOM 2909 N N . LEU A 1 352 ? -11.975 -3.194 30.691 1.00 87.50 352 LEU A N 1
ATOM 2910 C CA . LEU A 1 352 ? -10.729 -3.849 30.279 1.00 87.50 352 LEU A CA 1
ATOM 2911 C C . LEU A 1 352 ? -10.844 -5.372 30.401 1.00 87.50 352 LEU A C 1
ATOM 2913 O O . LEU A 1 352 ? -10.447 -6.094 29.487 1.00 87.50 352 LEU A O 1
ATOM 2917 N N . LYS A 1 353 ? -11.473 -5.859 31.476 1.00 88.00 353 LYS A N 1
ATOM 2918 C CA . LYS A 1 353 ? -11.770 -7.280 31.683 1.00 88.00 353 LYS A CA 1
ATOM 2919 C C . LYS A 1 353 ? -12.683 -7.836 30.586 1.00 88.00 353 LYS A C 1
ATOM 2921 O O . LYS A 1 353 ? -12.390 -8.891 30.024 1.00 88.00 353 LYS A O 1
ATOM 2926 N N . ALA A 1 354 ? -13.743 -7.111 30.221 1.00 88.44 354 ALA A N 1
ATOM 2927 C CA . ALA A 1 354 ? -14.626 -7.488 29.118 1.00 88.44 354 ALA A CA 1
ATOM 2928 C C . ALA A 1 354 ? -13.878 -7.556 27.773 1.00 88.44 354 ALA A C 1
ATOM 2930 O O . ALA A 1 354 ? -14.036 -8.532 27.037 1.00 88.44 354 ALA A O 1
ATOM 2931 N N . LYS A 1 355 ? -13.017 -6.570 27.473 1.00 88.81 355 LYS A N 1
ATOM 2932 C CA . LYS A 1 355 ? -12.165 -6.584 26.272 1.00 88.81 355 LYS A CA 1
ATOM 2933 C C . LYS A 1 355 ? -11.234 -7.792 26.274 1.00 88.81 355 LYS A C 1
ATOM 2935 O O . LYS A 1 355 ? -11.201 -8.518 25.284 1.00 88.81 355 LYS A O 1
ATOM 2940 N N . TYR A 1 356 ? -10.516 -8.036 27.369 1.00 88.88 356 TYR A N 1
ATOM 2941 C CA . TYR A 1 356 ? -9.594 -9.166 27.468 1.00 88.88 356 TYR A CA 1
ATOM 2942 C C . TYR A 1 356 ? -10.297 -10.496 27.168 1.00 88.88 356 TYR A C 1
ATOM 2944 O O . TYR A 1 356 ? -9.815 -11.266 26.335 1.00 88.88 356 TYR A O 1
ATOM 2952 N N . TYR A 1 357 ? -11.474 -10.740 27.753 1.00 89.12 357 TYR A N 1
ATOM 2953 C CA . TYR A 1 357 ? -12.242 -11.954 27.466 1.00 89.12 357 TYR A CA 1
ATOM 2954 C C . TYR A 1 357 ? -12.717 -12.037 26.019 1.00 89.12 357 TYR A C 1
ATOM 2956 O O . TYR A 1 357 ? -12.603 -13.097 25.404 1.00 89.12 357 TYR A O 1
ATOM 2964 N N . LEU A 1 358 ? -13.210 -10.936 25.449 1.00 88.88 358 LEU A N 1
ATOM 2965 C CA . LEU A 1 358 ? -13.676 -10.926 24.066 1.00 88.88 358 LEU A CA 1
ATOM 2966 C C . LEU A 1 358 ? -12.534 -11.258 23.108 1.00 88.88 358 LEU A C 1
ATOM 2968 O O . LEU A 1 358 ? -12.685 -12.136 22.261 1.00 88.88 358 LEU A O 1
ATOM 2972 N N . TYR A 1 359 ? -11.379 -10.610 23.257 1.00 87.12 359 TYR A N 1
ATOM 2973 C CA . TYR A 1 359 ? -10.231 -10.867 22.391 1.00 87.12 359 TYR A CA 1
ATOM 2974 C C . TYR A 1 359 ? -9.626 -12.251 22.614 1.00 87.12 359 TYR A C 1
ATOM 2976 O O . TYR A 1 359 ? -9.214 -12.874 21.639 1.00 87.12 359 TYR A O 1
ATOM 2984 N N . SER A 1 360 ? -9.660 -12.773 23.843 1.00 88.56 360 SER A N 1
ATOM 2985 C CA . SER A 1 360 ? -9.266 -14.157 24.138 1.00 88.56 360 SER A CA 1
ATOM 2986 C C . SER A 1 360 ? -10.152 -15.169 23.403 1.00 88.56 360 SER A C 1
ATOM 2988 O O . SER A 1 360 ? -9.643 -16.095 22.778 1.00 88.56 360 SER A O 1
ATOM 2990 N N . ILE A 1 361 ? -11.474 -14.957 23.389 1.00 89.19 361 ILE A N 1
ATOM 2991 C CA . ILE A 1 361 ? -12.413 -15.762 22.584 1.00 89.19 361 ILE A CA 1
ATOM 2992 C C . ILE A 1 361 ? -12.172 -15.529 21.084 1.00 89.19 361 ILE A C 1
ATOM 2994 O O . ILE A 1 361 ? -12.248 -16.455 20.279 1.00 89.19 361 ILE A O 1
ATOM 2998 N N . GLY A 1 362 ? -11.831 -14.300 20.699 1.00 87.06 362 GLY A N 1
ATOM 2999 C CA . GLY A 1 362 ? -11.521 -13.917 19.326 1.00 87.06 362 GLY A CA 1
ATOM 3000 C C . GLY A 1 362 ? -10.362 -14.702 18.706 1.00 87.06 362 GLY A C 1
ATOM 3001 O O . GLY A 1 362 ? -10.370 -14.891 17.493 1.00 87.06 362 GLY A O 1
ATOM 3002 N N . VAL A 1 363 ? -9.419 -15.221 19.504 1.00 89.31 363 VAL A N 1
ATOM 3003 C CA . VAL A 1 363 ? -8.291 -16.058 19.032 1.00 89.31 363 VAL A CA 1
ATOM 3004 C C . VAL A 1 363 ? -8.755 -17.385 18.417 1.00 89.31 363 VAL A C 1
ATOM 3006 O O . VAL A 1 363 ? -8.045 -17.987 17.610 1.00 89.31 363 VAL A O 1
ATOM 3009 N N . LEU A 1 364 ? -9.989 -17.813 18.687 1.00 89.50 364 LEU A N 1
ATOM 3010 C CA . LEU A 1 364 ? -10.577 -18.960 17.996 1.00 89.50 364 LEU A CA 1
ATOM 3011 C C . LEU A 1 364 ? -10.707 -18.724 16.484 1.00 89.50 364 LEU A C 1
ATOM 3013 O O . LEU A 1 364 ? -10.633 -19.672 15.708 1.00 89.50 364 LEU A O 1
ATOM 3017 N N . ILE A 1 365 ? -10.839 -17.470 16.040 1.00 89.31 365 ILE A N 1
ATOM 3018 C CA . ILE A 1 365 ? -10.900 -17.132 14.614 1.00 89.31 365 ILE A CA 1
ATOM 3019 C C . ILE A 1 365 ? -9.586 -17.510 13.907 1.00 89.31 365 ILE A C 1
ATOM 3021 O O . ILE A 1 365 ? -9.645 -18.335 12.994 1.00 89.31 365 ILE A O 1
ATOM 3025 N N . PRO A 1 366 ? -8.398 -16.988 14.288 1.00 88.62 366 PRO A N 1
ATOM 3026 C CA . PRO A 1 366 ? -7.144 -17.406 13.667 1.00 88.62 366 PRO A CA 1
ATOM 3027 C C . PRO A 1 366 ? -6.849 -18.900 13.853 1.00 88.62 366 PRO A C 1
ATOM 3029 O O . PRO A 1 366 ? -6.267 -19.493 12.950 1.00 88.62 366 PRO A O 1
ATOM 3032 N N . PHE A 1 367 ? -7.310 -19.536 14.939 1.00 88.50 367 PHE A N 1
ATOM 3033 C CA . PHE A 1 367 ? -7.203 -20.991 15.097 1.00 88.50 367 PHE A CA 1
ATOM 3034 C C . PHE A 1 367 ? -7.928 -21.742 13.968 1.00 88.50 367 PHE A C 1
ATOM 3036 O O . PHE A 1 367 ? -7.328 -22.581 13.298 1.00 88.50 367 PHE A O 1
ATOM 3043 N N . VAL A 1 368 ? -9.184 -21.377 13.683 1.00 89.81 368 VAL A N 1
ATOM 3044 C CA . VAL A 1 368 ? -9.957 -21.956 12.571 1.00 89.81 368 VAL A CA 1
ATOM 3045 C C . VAL A 1 368 ? -9.316 -21.635 11.216 1.00 89.81 368 VAL A C 1
ATOM 3047 O O . VAL A 1 368 ? -9.270 -22.496 10.339 1.00 89.81 368 VAL A O 1
ATOM 3050 N N . LEU A 1 369 ? -8.770 -20.432 11.030 1.00 87.25 369 LEU A N 1
ATOM 3051 C CA . LEU A 1 369 ? -8.126 -20.039 9.768 1.00 87.25 369 LEU A CA 1
ATOM 3052 C C . LEU A 1 369 ? -6.799 -20.778 9.492 1.00 87.25 369 LEU A C 1
ATOM 3054 O O . LEU A 1 369 ? -6.406 -20.905 8.332 1.00 87.25 369 LEU A O 1
ATOM 3058 N N . ILE A 1 370 ? -6.120 -21.292 10.523 1.00 87.12 370 ILE A N 1
ATOM 3059 C CA . ILE A 1 370 ? -4.882 -22.086 10.394 1.00 87.12 370 ILE A CA 1
ATOM 3060 C C . ILE A 1 370 ? -5.168 -23.568 10.078 1.00 87.12 370 ILE A C 1
ATOM 3062 O O . ILE A 1 370 ? -4.267 -24.289 9.654 1.00 87.12 370 ILE A O 1
ATOM 3066 N N . THR A 1 371 ? -6.424 -24.019 10.177 1.00 85.31 371 THR A N 1
ATOM 3067 C CA . THR A 1 371 ? -6.832 -25.411 9.893 1.00 85.31 371 THR A CA 1
ATOM 3068 C C . THR A 1 371 ? -6.283 -25.989 8.578 1.00 85.31 371 THR A C 1
ATOM 3070 O O . THR A 1 371 ? -5.810 -27.123 8.616 1.00 85.31 371 THR A O 1
ATOM 3073 N N . PRO A 1 372 ? -6.251 -25.273 7.433 1.00 83.19 372 PRO A N 1
ATOM 3074 C CA . PRO A 1 372 ? -5.662 -25.807 6.200 1.00 83.19 372 PRO A CA 1
ATOM 3075 C C . PRO A 1 372 ? -4.210 -26.282 6.366 1.00 83.19 372 PRO A C 1
ATOM 3077 O O . PRO A 1 372 ? -3.868 -27.361 5.892 1.00 83.19 372 PRO A O 1
ATOM 3080 N N . ALA A 1 373 ? -3.387 -25.546 7.119 1.00 82.69 373 ALA A N 1
ATOM 3081 C CA . ALA A 1 373 ? -1.992 -25.909 7.371 1.00 82.69 373 ALA A CA 1
ATOM 3082 C C . ALA A 1 373 ? -1.839 -27.086 8.355 1.00 82.69 373 ALA A C 1
ATOM 3084 O O . ALA A 1 373 ? -0.804 -27.754 8.382 1.00 82.69 373 ALA A O 1
ATOM 3085 N N . ILE A 1 374 ? -2.870 -27.349 9.164 1.00 83.69 374 ILE A N 1
ATOM 3086 C CA . ILE A 1 374 ? -2.967 -28.548 10.005 1.00 83.69 374 ILE A CA 1
ATOM 3087 C C . ILE A 1 374 ? -3.331 -29.758 9.135 1.00 83.69 374 ILE A C 1
ATOM 3089 O O . ILE A 1 374 ? -2.720 -30.816 9.263 1.00 83.69 374 ILE A O 1
ATOM 3093 N N . VAL A 1 375 ? -4.292 -29.598 8.219 1.00 83.94 375 VAL A N 1
ATOM 3094 C CA . VAL A 1 375 ? -4.771 -30.672 7.330 1.00 83.94 375 VAL A CA 1
ATOM 3095 C C . VAL A 1 375 ? -3.680 -31.149 6.372 1.00 83.94 375 VAL A C 1
ATOM 3097 O O . VAL A 1 375 ? -3.581 -32.345 6.121 1.00 83.94 375 VAL A O 1
ATOM 3100 N N . THR A 1 376 ? -2.810 -30.259 5.889 1.00 81.19 376 THR A N 1
ATOM 3101 C CA . THR A 1 376 ? -1.653 -30.650 5.062 1.00 81.19 376 THR A CA 1
ATOM 3102 C C . THR A 1 376 ? -0.557 -31.388 5.841 1.00 81.19 376 THR A C 1
ATOM 3104 O O . THR A 1 376 ? 0.482 -31.711 5.272 1.00 81.19 376 THR A O 1
ATOM 3107 N N . GLY A 1 377 ? -0.741 -31.639 7.143 1.00 75.62 377 GLY A N 1
ATOM 3108 C CA . GLY A 1 377 ? 0.221 -32.340 8.000 1.00 75.62 377 GLY A CA 1
ATOM 3109 C C . GLY A 1 377 ? 1.461 -31.513 8.341 1.00 75.62 377 GLY A C 1
ATOM 3110 O O . GLY A 1 377 ? 2.314 -31.950 9.115 1.00 75.62 377 GLY A O 1
ATOM 3111 N N . LYS A 1 378 ? 1.555 -30.289 7.813 1.00 77.31 378 LYS A N 1
ATOM 3112 C CA . LYS A 1 378 ? 2.680 -29.397 8.068 1.00 77.31 378 LYS A CA 1
ATOM 3113 C C . LYS A 1 378 ? 2.656 -28.831 9.470 1.00 77.31 378 LYS A C 1
ATOM 3115 O O . LYS A 1 378 ? 3.719 -28.455 9.935 1.00 77.31 378 LYS A O 1
ATOM 3120 N N . LEU A 1 379 ? 1.524 -28.791 10.173 1.00 79.88 379 LEU A N 1
ATOM 3121 C CA . LEU A 1 379 ? 1.412 -28.347 11.568 1.00 79.88 379 LEU A CA 1
ATOM 3122 C C . LEU A 1 379 ? 0.698 -29.375 12.440 1.00 79.88 379 LEU A C 1
ATOM 3124 O O . LEU A 1 379 ? -0.327 -29.926 12.056 1.00 79.88 379 LEU A O 1
ATOM 3128 N N . SER A 1 380 ? 1.207 -29.585 13.657 1.00 84.69 380 SER A N 1
ATOM 3129 C CA . SER A 1 380 ? 0.505 -30.396 14.650 1.00 84.69 380 SER A CA 1
ATOM 3130 C C . SER A 1 380 ? -0.561 -29.558 15.354 1.00 84.69 380 SER A C 1
ATOM 3132 O O . SER A 1 380 ? -0.322 -28.399 15.703 1.00 84.69 380 SER A O 1
ATOM 3134 N N . VAL A 1 381 ? -1.719 -30.155 15.634 1.00 85.69 381 VAL A N 1
ATOM 3135 C CA . VAL A 1 381 ? -2.808 -29.496 16.378 1.00 85.69 381 VAL A CA 1
ATOM 3136 C C . VAL A 1 381 ? -2.315 -28.977 17.735 1.00 85.69 381 VAL A C 1
ATOM 3138 O O . VAL A 1 381 ? -2.608 -27.846 18.115 1.00 85.69 381 VAL A O 1
ATOM 3141 N N . PHE A 1 382 ? -1.489 -29.764 18.431 1.00 86.75 382 PHE A N 1
ATOM 3142 C CA . PHE A 1 382 ? -0.914 -29.384 19.723 1.00 86.75 382 PHE A CA 1
ATOM 3143 C C . PHE A 1 382 ? -0.041 -28.128 19.647 1.00 86.75 382 PHE A C 1
ATOM 3145 O O . PHE A 1 382 ? -0.097 -27.300 20.554 1.00 86.75 382 PHE A O 1
ATOM 3152 N N . SER A 1 383 ? 0.719 -27.942 18.560 1.00 86.00 383 SER A N 1
ATOM 3153 C CA . SER A 1 383 ? 1.506 -26.717 18.375 1.00 86.00 383 SER A CA 1
ATOM 3154 C C . SER A 1 383 ? 0.606 -25.488 18.225 1.00 86.00 383 SER A C 1
ATOM 3156 O O . SER A 1 383 ? 0.836 -24.477 18.885 1.00 86.00 383 SER A O 1
ATOM 3158 N N . ALA A 1 384 ? -0.476 -25.590 17.447 1.00 86.44 384 ALA A N 1
ATOM 3159 C CA . ALA A 1 384 ? -1.432 -24.499 17.276 1.00 86.44 384 ALA A CA 1
ATOM 3160 C C . ALA A 1 384 ? -2.132 -24.135 18.598 1.00 86.44 384 ALA A C 1
ATOM 3162 O O . ALA A 1 384 ? -2.263 -22.955 18.918 1.00 86.44 384 ALA A O 1
ATOM 3163 N N . ILE A 1 385 ? -2.518 -25.135 19.398 1.00 89.56 385 ILE A N 1
ATOM 3164 C CA . ILE A 1 385 ? -3.107 -24.925 20.730 1.00 89.56 385 ILE A CA 1
ATOM 3165 C C . ILE A 1 385 ? -2.100 -24.254 21.676 1.00 89.56 385 ILE A C 1
ATOM 3167 O O . ILE A 1 385 ? -2.447 -23.294 22.362 1.00 89.56 385 ILE A O 1
ATOM 3171 N N . SER A 1 386 ? -0.846 -24.713 21.691 1.00 89.94 386 SER A N 1
ATOM 3172 C CA . SER A 1 386 ? 0.211 -24.114 22.515 1.00 89.94 386 SER A CA 1
ATOM 3173 C C . SER A 1 386 ? 0.409 -22.631 22.186 1.00 89.94 386 SER A C 1
ATOM 3175 O O . SER A 1 386 ? 0.412 -21.789 23.087 1.00 89.94 386 SER A O 1
ATOM 3177 N N . TYR A 1 387 ? 0.471 -22.282 20.897 1.00 88.94 387 TYR A N 1
ATOM 3178 C CA . TYR A 1 387 ? 0.611 -20.891 20.467 1.00 88.94 387 TYR A CA 1
ATOM 3179 C C . TYR A 1 387 ? -0.629 -20.037 20.736 1.00 88.94 387 TYR A C 1
ATOM 3181 O O . TYR A 1 387 ? -0.491 -18.858 21.074 1.00 88.94 387 TYR A O 1
ATOM 3189 N N . MET A 1 388 ? -1.827 -20.623 20.673 1.00 89.88 388 MET A N 1
ATOM 3190 C CA . MET A 1 388 ? -3.059 -19.957 21.093 1.00 89.88 388 MET A CA 1
ATOM 3191 C C . MET A 1 388 ? -2.967 -19.530 22.565 1.00 89.88 388 MET A C 1
ATOM 3193 O O . MET A 1 388 ? -3.124 -18.346 22.867 1.00 89.88 388 MET A O 1
ATOM 3197 N N . PHE A 1 389 ? -2.628 -20.453 23.471 1.00 90.50 389 PHE A N 1
ATOM 3198 C CA . PHE A 1 389 ? -2.480 -20.144 24.897 1.00 90.50 389 PHE A CA 1
ATOM 3199 C C . PHE A 1 389 ? -1.343 -19.161 25.178 1.00 90.50 389 PHE A C 1
ATOM 3201 O O . PHE A 1 389 ? -1.519 -18.247 25.982 1.00 90.50 389 PHE A O 1
ATOM 3208 N N . PHE A 1 390 ? -0.210 -19.287 24.481 1.00 90.44 390 PHE A N 1
ATOM 3209 C CA . PHE A 1 390 ? 0.893 -18.333 24.595 1.00 90.44 390 PHE A CA 1
ATOM 3210 C C . PHE A 1 390 ? 0.459 -16.907 24.220 1.00 90.44 390 PHE A C 1
ATOM 3212 O O . PHE A 1 390 ? 0.770 -15.952 24.935 1.00 90.44 390 PHE A O 1
ATOM 3219 N N . SER A 1 391 ? -0.304 -16.755 23.133 1.00 88.12 391 SER A N 1
ATOM 3220 C CA . SER A 1 391 ? -0.785 -15.445 22.683 1.00 88.12 391 SER A CA 1
ATOM 3221 C C . SER A 1 391 ? -1.759 -14.798 23.677 1.00 88.12 391 SER A C 1
ATOM 3223 O O . SER A 1 391 ? -1.611 -13.618 23.995 1.00 88.12 391 SER A O 1
ATOM 3225 N N . ILE A 1 392 ? -2.697 -15.574 24.230 1.00 89.06 392 ILE A N 1
ATOM 3226 C CA . ILE A 1 392 ? -3.684 -15.097 25.210 1.00 89.06 392 ILE A CA 1
ATOM 3227 C C . ILE A 1 392 ? -3.011 -14.757 26.547 1.00 89.06 392 ILE A C 1
ATOM 3229 O O . ILE A 1 392 ? -3.302 -13.722 27.151 1.00 89.06 392 ILE A O 1
ATOM 3233 N N . GLY A 1 393 ? -2.119 -15.633 27.014 1.00 86.38 393 GLY A N 1
ATOM 3234 C CA . GLY A 1 393 ? -1.499 -15.532 28.331 1.00 86.38 393 GLY A CA 1
ATOM 3235 C C . GLY A 1 393 ? -0.418 -14.463 28.401 1.00 86.38 393 GLY A C 1
ATOM 3236 O O . GLY A 1 393 ? -0.491 -13.583 29.246 1.00 86.38 393 GLY A O 1
ATOM 3237 N N . VAL A 1 394 ? 0.580 -14.520 27.517 1.00 86.50 394 VAL A N 1
ATOM 3238 C CA . VAL A 1 394 ? 1.758 -13.640 27.603 1.00 86.50 394 VAL A CA 1
ATOM 3239 C C . VAL A 1 394 ? 1.529 -12.349 26.829 1.00 86.50 394 VAL A C 1
ATOM 3241 O O . VAL A 1 394 ? 1.712 -11.255 27.356 1.00 86.50 394 VAL A O 1
ATOM 3244 N N . VAL A 1 395 ? 1.121 -12.466 25.566 1.00 86.06 395 VAL A N 1
ATOM 3245 C CA . VAL A 1 395 ? 1.132 -11.324 24.646 1.00 86.06 395 VAL A CA 1
ATOM 3246 C C . VAL A 1 395 ? -0.028 -10.382 24.919 1.00 86.06 395 VAL A C 1
ATOM 3248 O O . VAL A 1 395 ? 0.183 -9.179 25.041 1.00 86.06 395 VAL A O 1
ATOM 3251 N N . TYR A 1 396 ? -1.255 -10.897 25.027 1.00 86.38 396 TYR A N 1
ATOM 3252 C CA . TYR A 1 396 ? -2.406 -10.025 25.264 1.00 86.38 396 TYR A CA 1
ATOM 3253 C C . TYR A 1 396 ? -2.309 -9.387 26.642 1.00 86.38 396 TYR A C 1
ATOM 3255 O O . TYR A 1 396 ? -2.518 -8.185 26.747 1.00 86.38 396 TYR A O 1
ATOM 3263 N N . PHE A 1 397 ? -1.894 -10.138 27.664 1.00 83.75 397 PHE A N 1
ATOM 3264 C CA . PHE A 1 397 ? -1.632 -9.576 28.987 1.00 83.75 397 PHE A CA 1
ATOM 3265 C C . PHE A 1 397 ? -0.627 -8.416 28.940 1.00 83.75 397 PHE A C 1
ATOM 3267 O O . PHE A 1 397 ? -0.927 -7.345 29.457 1.00 83.75 397 PHE A O 1
ATOM 3274 N N . ALA A 1 398 ? 0.502 -8.582 28.242 1.00 84.69 398 ALA A N 1
ATOM 3275 C CA . ALA A 1 398 ? 1.506 -7.527 28.094 1.00 84.69 398 ALA A CA 1
ATOM 3276 C C . ALA A 1 398 ? 0.994 -6.282 27.348 1.00 84.69 398 ALA A C 1
ATOM 3278 O O . ALA A 1 398 ? 1.513 -5.194 27.555 1.00 84.69 398 ALA A O 1
ATOM 3279 N N . VAL A 1 399 ? -0.009 -6.424 26.477 1.00 81.81 399 VAL A N 1
ATOM 3280 C CA . VAL A 1 399 ? -0.623 -5.289 25.766 1.00 81.81 399 VAL A CA 1
ATOM 3281 C C . VAL A 1 399 ? -1.610 -4.520 26.646 1.00 81.81 399 VAL A C 1
ATOM 3283 O O . VAL A 1 399 ? -1.809 -3.331 26.425 1.00 81.81 399 VAL A O 1
ATOM 3286 N N . PHE A 1 400 ? -2.238 -5.182 27.622 1.00 77.62 400 PHE A N 1
ATOM 3287 C CA . PHE A 1 400 ? -3.141 -4.543 28.586 1.00 77.62 400 PHE A CA 1
ATOM 3288 C C . PHE A 1 400 ? -2.415 -3.885 29.773 1.00 77.62 400 PHE A C 1
ATOM 3290 O O . PHE A 1 400 ? -3.075 -3.176 30.536 1.00 77.62 400 PHE A O 1
ATOM 3297 N N . GLN A 1 401 ? -1.107 -4.125 29.929 1.00 66.81 401 GLN A N 1
ATOM 3298 C CA . GLN A 1 401 ? -0.230 -3.419 30.869 1.00 66.81 401 GLN A CA 1
ATOM 3299 C C . GLN A 1 401 ? 0.123 -2.028 30.334 1.00 66.81 401 GLN A C 1
ATOM 3301 O O . GLN A 1 401 ? 0.110 -1.081 31.153 1.00 66.81 401 GLN A O 1
#